Protein AF-A0A661RI17-F1 (afdb_monomer_lite)

Structure (mmCIF, N/CA/C/O backbone):
data_AF-A0A661RI17-F1
#
_entry.id   AF-A0A661RI17-F1
#
loop_
_atom_site.group_PDB
_atom_site.id
_atom_site.type_symbol
_atom_site.label_atom_id
_atom_site.label_alt_id
_atom_site.label_comp_id
_atom_site.label_asym_id
_atom_site.label_entity_id
_atom_site.label_seq_id
_atom_site.pdbx_PDB_ins_code
_atom_site.Cartn_x
_atom_site.Cartn_y
_atom_site.Cartn_z
_atom_site.occupancy
_atom_site.B_iso_or_equiv
_atom_site.auth_seq_id
_atom_site.auth_comp_id
_atom_site.auth_asym_id
_atom_site.auth_atom_id
_atom_site.pdbx_PDB_model_num
ATOM 1 N N . MET A 1 1 ? 47.632 -65.058 -15.093 1.00 37.75 1 MET A N 1
ATOM 2 C CA . MET A 1 1 ? 48.586 -63.991 -14.717 1.00 37.75 1 MET A CA 1
ATOM 3 C C . MET A 1 1 ? 48.097 -62.664 -15.286 1.00 37.75 1 MET A C 1
ATOM 5 O O . MET A 1 1 ? 47.871 -62.608 -16.480 1.00 37.75 1 MET A O 1
ATOM 9 N N . LYS A 1 2 ? 47.994 -61.637 -14.426 1.00 39.50 2 LYS A N 1
ATOM 10 C CA . LYS A 1 2 ? 47.990 -60.184 -14.725 1.00 39.50 2 LYS A CA 1
ATOM 11 C C . LYS A 1 2 ? 46.779 -59.553 -15.462 1.00 39.50 2 LYS A C 1
ATOM 13 O O . LYS A 1 2 ? 46.701 -59.563 -16.676 1.00 39.50 2 LYS A O 1
ATOM 18 N N . LYS A 1 3 ? 45.929 -58.908 -14.644 1.00 43.66 3 LYS A N 1
ATOM 19 C CA . LYS A 1 3 ? 45.401 -57.520 -14.718 1.00 43.66 3 LYS A CA 1
ATOM 20 C C . LYS A 1 3 ? 44.977 -56.917 -16.076 1.00 43.66 3 LYS A C 1
ATOM 22 O O . LYS A 1 3 ? 45.836 -56.567 -16.870 1.00 43.66 3 LYS A O 1
ATOM 27 N N . LEU A 1 4 ? 43.687 -56.574 -16.171 1.00 46.94 4 LEU A N 1
ATOM 28 C CA . LEU A 1 4 ? 43.107 -55.348 -16.769 1.00 46.94 4 LEU A CA 1
ATOM 29 C C . LEU A 1 4 ? 41.623 -55.329 -16.334 1.00 46.94 4 LEU A C 1
ATOM 31 O O . LEU A 1 4 ? 40.856 -56.165 -16.784 1.00 46.94 4 LEU A O 1
ATOM 35 N N . PHE A 1 5 ? 41.211 -54.702 -15.226 1.00 42.19 5 PHE A N 1
ATOM 36 C CA . PHE A 1 5 ? 41.092 -53.265 -14.941 1.00 42.19 5 PHE A CA 1
ATOM 37 C C . PHE A 1 5 ? 40.247 -52.501 -15.980 1.00 42.19 5 PHE A C 1
ATOM 39 O O . PHE A 1 5 ? 40.699 -52.301 -17.100 1.00 42.19 5 PHE A O 1
ATOM 46 N N . ARG A 1 6 ? 39.120 -51.960 -15.481 1.00 39.00 6 ARG A N 1
ATOM 47 C CA . ARG A 1 6 ? 38.502 -50.659 -15.808 1.00 39.00 6 ARG A CA 1
ATOM 48 C C . ARG A 1 6 ? 37.348 -50.569 -16.832 1.00 39.00 6 ARG A C 1
ATOM 50 O O . ARG A 1 6 ? 37.537 -50.671 -18.032 1.00 39.00 6 ARG A O 1
ATOM 57 N N . THR A 1 7 ? 36.205 -50.170 -16.257 1.00 41.44 7 THR A N 1
ATOM 58 C CA . THR A 1 7 ? 35.266 -49.136 -16.737 1.00 41.44 7 THR A CA 1
ATOM 59 C C . THR A 1 7 ? 34.158 -49.567 -17.698 1.00 41.44 7 THR A C 1
ATOM 61 O O . THR A 1 7 ? 34.361 -49.726 -18.893 1.00 41.44 7 THR A O 1
ATOM 64 N N . GLY A 1 8 ? 32.945 -49.658 -17.153 1.00 38.50 8 GLY A N 1
ATOM 65 C CA . GLY A 1 8 ? 31.685 -49.760 -17.893 1.00 38.50 8 GLY A CA 1
ATOM 66 C C . GLY A 1 8 ? 30.489 -49.478 -16.981 1.00 38.50 8 GLY A C 1
ATOM 67 O O . GLY A 1 8 ? 29.490 -50.181 -17.030 1.00 38.50 8 GLY A O 1
ATOM 68 N N . LEU A 1 9 ? 30.650 -48.516 -16.070 1.00 47.09 9 LEU A N 1
ATOM 69 C CA . LEU A 1 9 ? 29.612 -47.962 -15.205 1.00 47.09 9 LEU A CA 1
ATOM 70 C C . LEU A 1 9 ? 29.764 -46.438 -15.314 1.00 47.09 9 LEU A C 1
ATOM 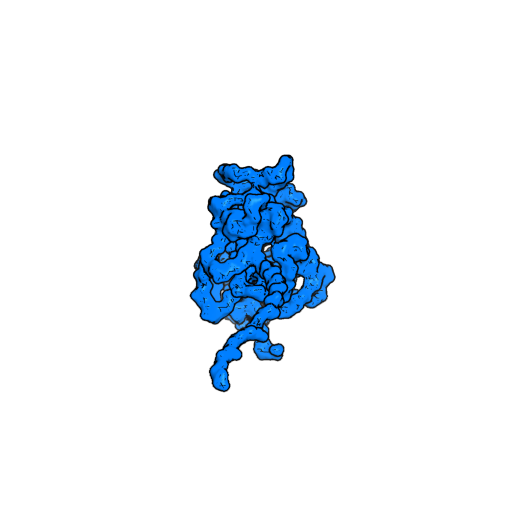72 O O . LEU A 1 9 ? 30.900 -45.966 -15.273 1.00 47.09 9 LEU A O 1
ATOM 76 N N . MET A 1 10 ? 28.646 -45.713 -15.422 1.00 35.53 10 MET A N 1
ATOM 77 C CA . MET A 1 10 ? 28.493 -44.322 -15.900 1.00 35.53 10 MET A CA 1
ATOM 78 C C . MET A 1 10 ? 28.398 -44.251 -17.436 1.00 35.53 10 MET A C 1
ATOM 80 O O . MET A 1 10 ? 29.244 -44.798 -18.128 1.00 35.53 10 MET A O 1
ATOM 84 N N . THR A 1 11 ? 27.380 -43.662 -18.063 1.00 36.84 11 THR A N 1
ATOM 85 C CA . THR A 1 11 ? 26.592 -42.494 -17.650 1.00 36.84 11 THR A CA 1
ATOM 86 C C . THR A 1 11 ? 25.222 -42.570 -18.339 1.00 36.84 11 THR A C 1
ATOM 88 O O . THR A 1 11 ? 25.130 -42.373 -19.547 1.00 36.84 11 THR A O 1
ATOM 91 N N . ALA A 1 12 ? 24.148 -42.854 -17.599 1.00 37.03 12 ALA A N 1
ATOM 92 C CA . ALA A 1 12 ? 22.816 -42.437 -18.026 1.00 37.03 12 ALA A CA 1
ATOM 93 C C . ALA A 1 12 ? 22.703 -40.963 -17.630 1.00 37.03 12 ALA A C 1
ATOM 95 O O . ALA A 1 12 ? 22.364 -40.638 -16.496 1.00 37.03 12 ALA A O 1
ATOM 96 N N . LEU A 1 13 ? 23.126 -40.080 -18.536 1.00 32.78 13 LEU A N 1
ATOM 97 C CA . LEU A 1 13 ? 22.908 -38.647 -18.411 1.00 32.78 13 LEU A CA 1
ATOM 98 C C . LEU A 1 13 ? 21.424 -38.404 -18.697 1.00 32.78 13 LEU A C 1
ATOM 100 O O . LEU A 1 13 ? 21.031 -38.104 -19.822 1.00 32.78 13 LEU A O 1
ATOM 104 N N . THR A 1 14 ? 20.585 -38.600 -17.685 1.00 33.56 14 THR A N 1
ATOM 105 C CA . THR A 1 14 ? 19.256 -38.003 -17.671 1.00 33.56 14 THR A CA 1
ATOM 106 C C . THR A 1 14 ? 19.498 -36.503 -17.561 1.00 33.56 14 THR A C 1
ATOM 108 O O . THR A 1 14 ? 19.725 -35.981 -16.473 1.00 33.56 14 THR A O 1
ATOM 111 N N . VAL A 1 15 ? 19.530 -35.811 -18.701 1.00 28.53 15 VAL A N 1
ATOM 112 C CA . VAL A 1 15 ? 19.323 -34.364 -18.737 1.00 28.53 15 VAL A CA 1
ATOM 113 C C . VAL A 1 15 ? 17.867 -34.171 -18.333 1.00 28.53 15 VAL A C 1
ATOM 115 O O . VAL A 1 15 ? 16.969 -34.108 -19.168 1.00 28.53 15 VAL A O 1
ATOM 118 N N . ILE A 1 16 ? 17.620 -34.165 -17.025 1.00 29.70 16 ILE A N 1
ATOM 119 C CA . ILE A 1 16 ? 16.503 -33.407 -16.493 1.00 29.70 16 ILE A CA 1
ATOM 120 C C . ILE A 1 16 ? 16.895 -31.977 -16.838 1.00 29.70 16 ILE A C 1
ATOM 122 O O . ILE A 1 16 ? 17.801 -31.409 -16.230 1.00 29.70 16 ILE A O 1
ATOM 126 N N . LEU A 1 17 ? 16.292 -31.447 -17.902 1.00 29.42 17 LEU A N 1
ATOM 127 C CA . LEU A 1 17 ? 16.141 -30.013 -18.058 1.00 29.42 17 LEU A CA 1
ATOM 128 C C . LEU A 1 17 ? 15.359 -29.583 -16.821 1.00 29.42 17 LEU A C 1
ATOM 130 O O . LEU A 1 17 ? 14.133 -29.607 -16.810 1.00 29.42 17 LEU A O 1
ATOM 134 N N . ALA A 1 18 ? 16.083 -29.292 -15.744 1.00 28.28 18 ALA A N 1
ATOM 135 C CA . ALA A 1 18 ? 15.583 -28.419 -14.717 1.00 28.28 18 ALA A CA 1
ATOM 136 C C . ALA A 1 18 ? 15.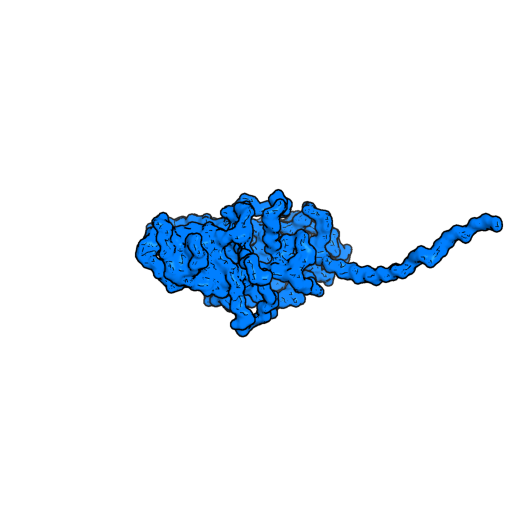420 -27.082 -15.435 1.00 28.28 18 ALA A C 1
ATOM 138 O O . ALA A 1 18 ? 16.368 -26.317 -15.592 1.00 28.28 18 ALA A O 1
ATOM 139 N N . THR A 1 19 ? 14.230 -26.852 -15.982 1.00 28.86 19 THR A N 1
ATOM 140 C CA . THR A 1 19 ? 13.711 -25.501 -16.125 1.00 28.86 19 THR A CA 1
ATOM 141 C C . THR A 1 19 ? 13.609 -24.998 -14.693 1.00 28.86 19 THR A C 1
ATOM 143 O O . THR A 1 19 ? 12.616 -25.252 -14.020 1.00 28.86 19 THR A O 1
ATOM 146 N N . GLY A 1 20 ? 14.721 -24.472 -14.182 1.00 27.02 20 GLY A N 1
ATOM 147 C CA . GLY A 1 20 ? 14.734 -23.666 -12.979 1.00 27.02 20 GLY A CA 1
ATOM 148 C C . GLY A 1 20 ? 14.027 -22.375 -13.341 1.00 27.02 20 GLY A C 1
ATOM 149 O O . GLY A 1 20 ? 14.372 -21.732 -14.333 1.00 27.02 20 GLY A O 1
ATOM 150 N N . TRP A 1 21 ? 12.971 -22.090 -12.603 1.00 32.78 21 TRP A N 1
ATOM 151 C CA . TRP A 1 21 ? 12.237 -20.842 -12.673 1.00 32.78 21 TRP A CA 1
ATOM 152 C C . TRP A 1 21 ? 12.986 -19.903 -11.721 1.00 32.78 21 TRP A C 1
ATOM 154 O O . TRP A 1 21 ? 13.331 -20.315 -10.616 1.00 32.78 21 TRP A O 1
ATOM 164 N N . CYS A 1 22 ? 13.346 -18.716 -12.199 1.00 32.25 22 CYS A N 1
ATOM 165 C CA . CYS A 1 22 ? 14.134 -17.713 -11.476 1.00 32.25 22 CYS A CA 1
ATOM 166 C C . CYS A 1 22 ? 13.166 -16.602 -11.000 1.00 32.25 22 CYS A C 1
ATOM 168 O O . CYS A 1 22 ? 12.242 -16.306 -11.764 1.00 32.25 22 CYS A O 1
ATOM 170 N N . TYR A 1 23 ? 13.316 -16.060 -9.770 1.00 43.38 23 TYR A N 1
ATOM 171 C CA . TYR A 1 23 ? 12.262 -15.421 -8.928 1.00 43.38 23 TYR A CA 1
ATOM 172 C C . TYR A 1 23 ? 12.586 -14.055 -8.229 1.00 43.38 23 TYR A C 1
ATOM 174 O O . TYR A 1 23 ? 13.635 -13.934 -7.686 1.00 43.38 23 TYR A O 1
ATOM 182 N N . GLY A 1 24 ? 11.740 -13.034 -8.052 1.00 42.88 24 GLY A N 1
ATOM 183 C CA . GLY A 1 24 ? 12.026 -11.593 -8.285 1.00 42.88 24 GLY A CA 1
ATOM 184 C C . GLY A 1 24 ? 12.091 -10.659 -7.159 1.00 42.88 24 GLY A C 1
ATOM 185 O O . GLY A 1 24 ? 11.368 -10.864 -6.197 1.00 42.88 24 GLY A O 1
ATOM 186 N N . THR A 1 25 ? 12.935 -9.621 -7.259 1.00 64.62 25 THR A N 1
ATOM 187 C CA . THR A 1 25 ? 12.931 -8.580 -6.237 1.00 64.62 25 THR A CA 1
ATOM 188 C C . THR A 1 25 ? 11.688 -7.743 -6.473 1.00 64.62 25 THR A C 1
ATOM 190 O O . THR A 1 25 ? 11.715 -6.751 -7.190 1.00 64.62 25 THR A O 1
ATOM 193 N N . THR A 1 26 ? 10.571 -8.201 -5.920 1.00 76.69 26 THR A N 1
ATOM 194 C CA . THR A 1 26 ? 9.318 -7.460 -5.899 1.00 76.69 26 THR A CA 1
ATOM 195 C C . THR A 1 26 ? 9.311 -6.581 -4.658 1.00 76.69 26 THR A C 1
ATOM 197 O O . THR A 1 26 ? 9.504 -7.066 -3.542 1.00 76.69 26 THR A O 1
ATOM 200 N N . ILE A 1 27 ? 9.047 -5.292 -4.838 1.00 80.50 27 ILE A N 1
ATOM 201 C CA . ILE A 1 27 ? 8.717 -4.388 -3.737 1.00 80.50 27 ILE A CA 1
ATOM 202 C C . ILE A 1 27 ? 7.217 -4.108 -3.724 1.00 80.50 27 ILE A C 1
ATOM 204 O O . ILE A 1 27 ? 6.563 -4.025 -4.766 1.00 80.50 27 ILE A O 1
ATOM 208 N N . MET A 1 28 ? 6.665 -3.942 -2.528 1.00 83.50 28 MET A N 1
ATOM 209 C CA . MET A 1 28 ? 5.268 -3.595 -2.321 1.00 83.50 28 MET A CA 1
ATOM 210 C C . MET A 1 28 ? 5.135 -2.286 -1.562 1.00 83.50 28 MET A C 1
ATOM 212 O O . MET A 1 28 ? 5.707 -2.097 -0.491 1.00 83.50 28 MET A O 1
ATOM 216 N N . PHE A 1 29 ? 4.268 -1.426 -2.073 1.00 88.12 29 PHE A N 1
ATOM 217 C CA . PHE A 1 29 ? 3.732 -0.274 -1.373 1.00 88.12 29 PHE A CA 1
ATOM 218 C C . PHE A 1 29 ? 2.362 -0.663 -0.812 1.00 88.12 29 PHE A C 1
ATOM 220 O O . PHE A 1 29 ? 1.362 -0.564 -1.530 1.00 88.12 29 PHE A O 1
ATOM 227 N N . PRO A 1 30 ? 2.292 -1.167 0.434 1.00 82.88 30 PRO A N 1
ATOM 228 C CA . PRO A 1 30 ? 1.086 -1.772 1.004 1.00 82.88 30 PRO A CA 1
ATOM 229 C C . PRO A 1 30 ? -0.120 -0.837 1.092 1.00 82.88 30 PRO A C 1
ATOM 231 O O . PRO A 1 30 ? -1.233 -1.329 1.250 1.00 82.88 30 PRO A O 1
ATOM 234 N N . TYR A 1 31 ? 0.062 0.483 1.018 1.00 88.44 31 TYR A N 1
ATOM 235 C CA . TYR A 1 31 ? -1.060 1.413 1.020 1.00 88.44 31 TYR A CA 1
ATOM 236 C C . TYR A 1 31 ? -0.794 2.661 0.183 1.00 88.44 31 TYR A C 1
ATOM 238 O O . TYR A 1 31 ? -0.062 3.566 0.579 1.00 88.44 31 TYR A O 1
ATOM 246 N N . ILE A 1 32 ? -1.459 2.739 -0.957 1.00 93.50 32 ILE A N 1
ATOM 247 C CA . ILE A 1 32 ? -1.513 3.935 -1.790 1.00 93.50 32 ILE A CA 1
ATOM 248 C C . ILE A 1 32 ? -2.935 4.486 -1.784 1.00 93.50 32 ILE A C 1
ATOM 250 O O . ILE A 1 32 ? -3.925 3.752 -1.664 1.00 93.50 32 ILE A O 1
ATOM 254 N N . ASN A 1 33 ? -3.043 5.792 -1.961 1.00 92.38 33 ASN A N 1
ATOM 255 C CA . ASN A 1 33 ? -4.313 6.475 -2.095 1.00 92.38 33 ASN A CA 1
ATOM 256 C C . ASN A 1 33 ? -4.222 7.528 -3.202 1.00 92.38 33 ASN A C 1
ATOM 258 O O . ASN A 1 33 ? -3.231 8.245 -3.330 1.00 92.38 33 ASN A O 1
ATOM 262 N N . SER A 1 34 ? -5.266 7.574 -4.016 1.00 93.62 34 SER A N 1
ATOM 263 C CA . SER A 1 34 ? -5.465 8.559 -5.063 1.00 93.62 34 SER A CA 1
ATOM 264 C C . SER A 1 34 ? -6.804 9.213 -4.796 1.00 93.62 34 SER A C 1
ATOM 266 O O . SER A 1 34 ? -7.849 8.582 -4.946 1.00 93.62 34 SER A O 1
ATOM 268 N N . ASN A 1 35 ? -6.795 10.464 -4.361 1.00 92.94 35 ASN A N 1
ATOM 269 C CA . ASN A 1 35 ? -8.000 11.265 -4.224 1.00 92.94 35 ASN A CA 1
ATOM 270 C C . ASN A 1 35 ? -7.733 12.619 -4.880 1.00 92.94 35 ASN A C 1
ATOM 272 O O . ASN A 1 35 ? -7.341 13.550 -4.169 1.00 92.94 35 ASN A O 1
ATOM 276 N N . PRO A 1 36 ? -7.924 12.711 -6.211 1.00 87.00 36 PRO A N 1
ATOM 277 C CA . PRO A 1 36 ? -7.546 13.888 -6.978 1.00 87.00 36 PRO A CA 1
ATOM 278 C C . PRO A 1 36 ? -8.069 15.188 -6.353 1.00 87.00 36 PRO A C 1
ATOM 280 O O . PRO A 1 36 ? -9.263 15.330 -6.072 1.00 87.00 36 PRO A O 1
ATOM 283 N N . GLY A 1 37 ? -7.156 16.121 -6.108 1.00 83.81 37 GLY A N 1
ATOM 284 C CA . GLY A 1 37 ? -7.381 17.429 -5.500 1.00 83.81 37 GLY A CA 1
ATOM 285 C C . GLY A 1 37 ? -7.370 17.458 -3.969 1.00 83.81 37 GLY A C 1
ATOM 286 O O . GLY A 1 37 ? -7.429 18.549 -3.405 1.00 83.81 37 GLY A O 1
ATOM 287 N N . ASN A 1 38 ? -7.298 16.308 -3.290 1.00 88.38 38 ASN A N 1
ATOM 288 C CA . ASN A 1 38 ? -7.349 16.239 -1.826 1.00 88.38 38 ASN A CA 1
ATOM 289 C C . ASN A 1 38 ? -6.165 15.490 -1.208 1.00 88.38 38 ASN A C 1
ATOM 291 O O . ASN A 1 38 ? -5.573 15.972 -0.242 1.00 88.38 38 ASN A O 1
ATOM 295 N N . LEU A 1 39 ? -5.858 14.298 -1.726 1.00 89.81 39 LEU A N 1
ATOM 296 C CA . LEU A 1 39 ? -4.820 13.427 -1.188 1.00 89.81 39 LEU A CA 1
ATOM 297 C C . LEU A 1 39 ? -4.063 12.752 -2.328 1.00 89.81 39 LEU A C 1
ATOM 299 O O . LEU A 1 39 ? -4.647 12.045 -3.153 1.00 89.81 39 LEU A O 1
ATOM 303 N N . SER A 1 40 ? -2.750 12.940 -2.302 1.00 91.44 40 SER A N 1
ATOM 304 C CA . SER A 1 40 ? -1.801 12.390 -3.260 1.00 91.44 40 SER A CA 1
ATOM 305 C C . SER A 1 40 ? -0.866 11.394 -2.569 1.00 91.44 40 SER A C 1
ATOM 307 O O . SER A 1 40 ? -0.516 11.564 -1.400 1.00 91.44 40 SER A O 1
ATOM 309 N N . THR A 1 41 ? -0.478 10.333 -3.279 1.00 95.06 41 THR A N 1
ATOM 310 C CA . THR A 1 41 ? 0.609 9.446 -2.847 1.00 95.06 41 THR A CA 1
ATOM 311 C C . THR A 1 41 ? 1.765 9.625 -3.810 1.00 95.06 41 THR A C 1
ATOM 313 O O . THR A 1 41 ? 1.665 9.234 -4.971 1.00 95.06 41 THR A O 1
ATOM 316 N N . ILE A 1 42 ? 2.863 10.183 -3.316 1.00 96.19 42 ILE A N 1
ATOM 317 C CA . ILE A 1 42 ? 4.124 10.266 -4.040 1.00 96.19 42 ILE A CA 1
ATOM 318 C C . ILE A 1 42 ? 4.863 8.958 -3.830 1.00 96.19 42 ILE A C 1
ATOM 320 O O . ILE A 1 42 ? 5.139 8.588 -2.693 1.00 96.19 42 ILE A O 1
ATOM 324 N N . VAL A 1 43 ? 5.166 8.259 -4.912 1.00 97.31 43 VAL A N 1
ATOM 325 C CA . VAL A 1 43 ? 5.928 7.014 -4.893 1.00 97.31 43 VAL A CA 1
ATOM 326 C C . VAL A 1 43 ? 7.273 7.271 -5.542 1.00 97.31 43 VAL A C 1
ATOM 328 O O . VAL A 1 43 ? 7.335 7.838 -6.629 1.00 97.31 43 VAL A O 1
ATOM 331 N N . THR A 1 44 ? 8.333 6.820 -4.886 1.00 96.19 44 THR A N 1
ATOM 332 C CA . THR A 1 44 ? 9.690 6.776 -5.420 1.00 96.19 44 THR A CA 1
ATOM 333 C C . THR A 1 44 ? 10.115 5.324 -5.546 1.00 96.19 44 THR A C 1
ATOM 335 O O . THR A 1 44 ? 9.999 4.562 -4.587 1.00 96.19 44 THR A O 1
ATOM 338 N N . VAL A 1 45 ? 10.627 4.947 -6.713 1.00 94.94 45 VAL A N 1
ATOM 339 C CA . VAL A 1 45 ? 11.227 3.636 -6.969 1.00 94.94 45 VAL A CA 1
ATOM 340 C C . VAL A 1 45 ? 12.665 3.839 -7.416 1.00 94.94 45 VAL A C 1
ATOM 342 O O . VAL A 1 45 ? 12.941 4.684 -8.265 1.00 94.94 45 VAL A O 1
ATOM 345 N N . ILE A 1 46 ? 13.572 3.052 -6.847 1.00 91.25 46 ILE A N 1
ATOM 346 C CA . ILE A 1 46 ? 14.990 3.029 -7.186 1.00 91.25 46 ILE A CA 1
ATOM 347 C C . ILE A 1 46 ? 15.302 1.666 -7.792 1.00 91.25 46 ILE A C 1
ATOM 349 O O . ILE A 1 46 ? 15.113 0.633 -7.148 1.00 91.25 46 ILE A O 1
ATOM 353 N N . ASN A 1 47 ? 15.822 1.673 -9.015 1.00 90.81 47 ASN A N 1
ATOM 354 C CA . ASN A 1 47 ? 16.345 0.488 -9.670 1.00 90.81 47 ASN A CA 1
ATOM 355 C C . ASN A 1 47 ? 17.871 0.440 -9.544 1.00 90.81 47 ASN A C 1
ATOM 357 O O . ASN A 1 47 ? 18.586 1.282 -10.086 1.00 90.81 47 ASN A O 1
ATOM 361 N N . THR A 1 48 ? 18.396 -0.585 -8.880 1.00 86.50 48 THR A N 1
ATOM 362 C CA . THR A 1 48 ? 19.844 -0.811 -8.739 1.00 86.50 48 THR A CA 1
ATOM 363 C C . THR A 1 48 ? 20.356 -1.946 -9.639 1.00 86.50 48 THR A C 1
ATOM 365 O O . THR A 1 48 ? 21.559 -2.231 -9.644 1.00 86.50 48 THR A O 1
ATOM 368 N N . ALA A 1 49 ? 19.487 -2.560 -10.453 1.00 85.31 49 ALA A N 1
ATOM 369 C CA . ALA A 1 49 ? 19.850 -3.554 -11.462 1.00 85.31 49 ALA A CA 1
ATOM 370 C C . ALA A 1 49 ? 20.064 -2.953 -12.856 1.00 85.31 49 ALA A C 1
ATOM 372 O O . ALA A 1 49 ? 19.515 -1.926 -13.246 1.00 85.31 49 ALA A O 1
ATOM 373 N N . ASN A 1 50 ? 20.865 -3.664 -13.649 1.00 88.06 50 ASN A N 1
ATOM 374 C CA . ASN A 1 50 ? 20.959 -3.477 -15.093 1.00 88.06 50 ASN A CA 1
ATOM 375 C C . ASN A 1 50 ? 20.410 -4.716 -15.812 1.00 88.06 50 ASN A C 1
ATOM 377 O O . ASN A 1 50 ? 20.192 -5.747 -15.181 1.00 88.06 50 ASN A O 1
ATOM 381 N N . ALA A 1 51 ? 20.236 -4.632 -17.133 1.00 86.81 51 ALA A N 1
ATOM 382 C CA . ALA A 1 51 ? 19.708 -5.729 -17.946 1.00 86.81 51 ALA A CA 1
ATOM 383 C C . ALA A 1 51 ? 20.462 -7.057 -17.740 1.00 86.81 51 ALA A C 1
ATOM 385 O O . ALA A 1 51 ? 19.839 -8.108 -17.673 1.00 86.81 51 ALA A O 1
ATOM 386 N N . THR A 1 52 ? 21.789 -7.023 -17.579 1.00 84.44 52 THR A N 1
ATOM 387 C CA . THR A 1 52 ? 22.591 -8.230 -17.320 1.00 84.44 52 THR A CA 1
ATOM 388 C C . THR A 1 52 ? 22.303 -8.830 -15.946 1.00 84.44 52 THR A C 1
ATOM 390 O O . THR A 1 52 ? 22.177 -10.045 -15.839 1.00 84.44 52 THR A O 1
ATOM 393 N N . LYS A 1 53 ? 22.213 -7.993 -14.904 1.00 81.06 53 LYS A N 1
ATOM 394 C CA . LYS A 1 53 ? 21.917 -8.415 -13.526 1.00 81.06 53 LYS A CA 1
ATOM 395 C C . LYS A 1 53 ? 20.494 -8.957 -13.391 1.00 81.06 53 LYS A C 1
ATOM 397 O O . LYS A 1 53 ? 20.302 -9.959 -12.731 1.00 81.06 53 LYS A O 1
ATOM 402 N N . ALA A 1 54 ? 19.538 -8.355 -14.094 1.00 78.44 54 ALA A N 1
ATOM 403 C CA . ALA A 1 54 ? 18.164 -8.847 -14.197 1.00 78.44 54 ALA A CA 1
ATOM 404 C C . ALA A 1 54 ? 18.011 -10.031 -15.179 1.00 78.44 54 ALA A C 1
ATOM 406 O O . ALA A 1 54 ? 16.897 -10.420 -15.518 1.00 78.44 54 ALA A O 1
ATOM 407 N N . GLU A 1 55 ? 19.117 -10.579 -15.695 1.00 82.44 55 GLU A N 1
ATOM 408 C CA . GLU A 1 55 ? 19.134 -11.709 -16.630 1.00 82.44 55 GLU A CA 1
ATOM 409 C C . GLU A 1 55 ? 18.316 -11.508 -17.922 1.00 82.44 55 GLU A C 1
ATOM 411 O O . GLU A 1 55 ? 17.816 -12.469 -18.529 1.00 82.44 55 GLU A O 1
ATOM 416 N N . CYS A 1 56 ? 18.177 -10.263 -18.376 1.00 83.31 56 CYS A N 1
ATOM 417 C CA . CYS A 1 56 ? 17.651 -9.965 -19.701 1.00 83.31 56 CYS A CA 1
ATOM 418 C C . CYS A 1 56 ? 18.600 -10.485 -20.776 1.00 83.31 56 CYS A C 1
ATOM 420 O O . CYS A 1 56 ? 19.829 -10.430 -20.655 1.00 83.31 56 CYS A O 1
ATOM 422 N N . LYS A 1 57 ? 18.036 -10.967 -21.887 1.00 87.56 57 LYS A N 1
ATOM 423 C CA . LYS A 1 57 ? 18.850 -11.282 -23.063 1.00 87.56 57 LYS A CA 1
ATOM 424 C C . LYS A 1 57 ? 19.470 -9.995 -23.597 1.00 87.56 57 LYS A C 1
ATOM 426 O O . LYS A 1 57 ? 18.897 -8.920 -23.497 1.00 87.56 57 LYS A O 1
ATOM 431 N N . SER A 1 58 ? 20.596 -10.110 -24.295 1.00 87.44 58 SER A N 1
ATOM 432 C CA . SER A 1 58 ? 21.281 -8.958 -24.905 1.00 87.44 58 SER A CA 1
ATOM 433 C C . SER A 1 58 ? 20.452 -8.186 -25.945 1.00 87.44 58 SER A C 1
ATOM 435 O O . SER A 1 58 ? 20.901 -7.155 -26.431 1.00 87.44 58 SER A O 1
ATOM 437 N N . SER A 1 59 ? 19.306 -8.726 -26.365 1.00 89.44 59 SER A N 1
ATOM 438 C CA . SER A 1 59 ? 18.357 -8.110 -27.297 1.00 89.44 59 SER A CA 1
ATOM 439 C C . SER A 1 59 ? 17.123 -7.526 -26.604 1.00 89.44 59 SER A C 1
ATOM 441 O O . SER A 1 59 ? 16.163 -7.193 -27.290 1.00 89.44 59 SER A O 1
ATOM 443 N N . GLU A 1 60 ? 17.092 -7.524 -25.275 1.00 88.25 60 GLU A N 1
ATOM 444 C CA . GLU A 1 60 ? 15.946 -7.126 -24.468 1.00 88.25 60 GLU A CA 1
ATOM 445 C C . GLU A 1 60 ? 16.313 -5.916 -23.613 1.00 88.25 60 GLU A C 1
ATOM 447 O O . GLU A 1 60 ? 17.372 -5.884 -22.986 1.00 88.25 60 GLU A O 1
ATOM 452 N N . ASP A 1 61 ? 15.400 -4.954 -23.556 1.00 89.88 61 ASP A N 1
ATOM 453 C 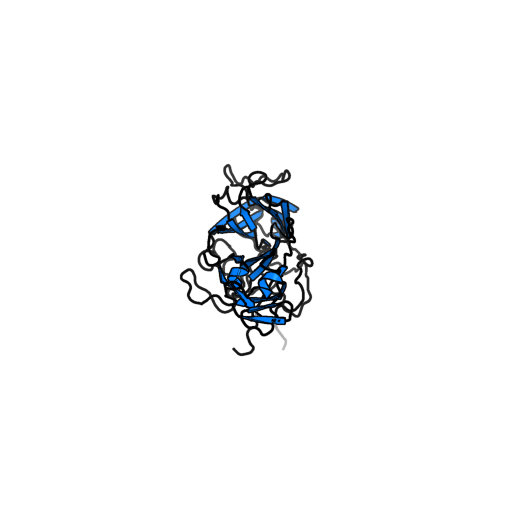CA . ASP A 1 61 ? 15.482 -3.838 -22.621 1.00 89.88 61 ASP A CA 1
ATOM 454 C C . ASP A 1 61 ? 14.919 -4.231 -21.250 1.00 89.88 61 ASP A C 1
ATOM 456 O O . ASP A 1 61 ? 13.926 -4.968 -21.169 1.00 89.88 61 ASP A O 1
ATOM 460 N N . LEU A 1 62 ? 15.559 -3.724 -20.191 1.00 89.81 62 LEU A N 1
ATOM 461 C CA . LEU A 1 62 ? 15.077 -3.819 -18.815 1.00 89.81 62 LEU A CA 1
ATOM 462 C C . LEU A 1 62 ? 13.983 -2.774 -18.581 1.00 89.81 62 LEU A C 1
ATOM 464 O O . LEU A 1 62 ? 14.118 -1.608 -18.951 1.00 89.81 62 LEU A O 1
ATOM 468 N N . GLN A 1 63 ? 12.910 -3.207 -17.937 1.00 91.38 63 GLN A N 1
ATOM 469 C CA . GLN A 1 63 ? 11.754 -2.401 -17.591 1.00 91.38 63 GLN A CA 1
ATOM 470 C C . GLN A 1 63 ? 11.383 -2.639 -16.125 1.00 91.38 63 GLN A C 1
ATOM 472 O O . GLN A 1 63 ? 11.613 -3.720 -15.577 1.00 91.38 63 GLN A O 1
ATOM 477 N N . LEU A 1 64 ? 10.782 -1.631 -15.503 1.00 91.44 64 LEU A N 1
ATOM 478 C CA . LEU A 1 64 ? 10.040 -1.791 -14.259 1.00 91.44 64 LEU A CA 1
ATOM 479 C C . LEU A 1 64 ? 8.587 -2.075 -14.602 1.00 91.44 64 LEU A C 1
ATOM 481 O O . LEU A 1 64 ? 7.992 -1.383 -15.428 1.00 91.44 64 LEU A O 1
ATOM 485 N N . HIS A 1 65 ? 8.021 -3.096 -13.980 1.00 89.06 65 HIS A N 1
ATOM 486 C CA . HIS A 1 65 ? 6.627 -3.476 -14.141 1.00 89.06 65 HIS A CA 1
ATOM 487 C C . HIS A 1 65 ? 5.862 -3.102 -12.877 1.00 89.06 65 HIS A C 1
ATOM 489 O O . HIS A 1 65 ? 6.255 -3.443 -11.767 1.00 89.06 65 HIS A O 1
ATOM 495 N N . TYR A 1 66 ? 4.794 -2.334 -13.063 1.00 91.38 66 TYR A N 1
ATOM 496 C CA . TYR A 1 66 ? 3.977 -1.738 -12.020 1.00 91.38 66 TYR A CA 1
ATOM 497 C C . TYR A 1 66 ? 2.586 -2.349 -12.063 1.00 91.38 66 TYR A C 1
ATOM 499 O O . TYR A 1 66 ? 1.944 -2.406 -13.117 1.00 91.38 66 TYR A O 1
ATOM 507 N N . ARG A 1 67 ? 2.078 -2.731 -10.892 1.00 88.50 67 ARG A N 1
ATOM 508 C CA . ARG A 1 67 ? 0.702 -3.199 -10.744 1.00 88.50 67 ARG A CA 1
ATOM 509 C C . ARG A 1 67 ? -0.012 -2.466 -9.637 1.00 88.50 67 ARG A C 1
ATOM 511 O O . ARG A 1 67 ? 0.305 -2.627 -8.459 1.00 88.50 67 ARG A O 1
ATOM 518 N N . TYR A 1 68 ? -1.037 -1.721 -10.012 1.00 92.06 68 TYR A N 1
ATOM 519 C CA . TYR A 1 68 ? -1.980 -1.147 -9.073 1.00 92.06 68 TYR A CA 1
ATOM 520 C C . TYR A 1 68 ? -3.116 -2.108 -8.812 1.00 92.06 68 TYR A C 1
ATOM 522 O O . TYR A 1 68 ? -3.873 -2.434 -9.722 1.00 92.06 68 TYR A O 1
ATOM 530 N N . ILE A 1 69 ? -3.301 -2.477 -7.551 1.00 90.38 69 ILE A N 1
ATOM 531 C CA . ILE A 1 69 ? -4.462 -3.238 -7.109 1.00 90.38 69 ILE A CA 1
ATOM 532 C C . ILE A 1 69 ? -5.286 -2.314 -6.224 1.00 90.38 69 ILE A C 1
ATOM 534 O O . ILE A 1 69 ? -4.915 -2.005 -5.092 1.00 90.38 69 ILE A O 1
ATOM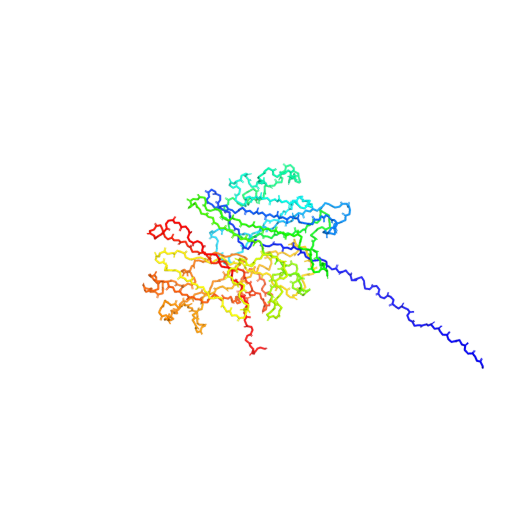 538 N N . THR A 1 70 ? -6.400 -1.825 -6.760 1.00 93.00 70 THR A N 1
ATOM 539 C CA . THR A 1 70 ? -7.157 -0.720 -6.164 1.00 93.00 70 THR A CA 1
ATOM 540 C C . THR A 1 70 ? -8.650 -1.001 -6.112 1.00 93.00 70 THR A C 1
ATOM 542 O O . THR A 1 70 ? -9.184 -1.814 -6.859 1.00 93.00 70 THR A O 1
ATOM 545 N N . LYS A 1 71 ? -9.359 -0.280 -5.251 1.00 91.88 71 LYS A N 1
ATOM 546 C CA . LYS A 1 71 ? -10.825 -0.197 -5.231 1.00 91.88 71 LYS A CA 1
ATOM 547 C C . LYS A 1 71 ? -11.257 1.235 -4.956 1.00 91.88 71 LYS A C 1
ATOM 549 O O . LYS A 1 71 ? -10.439 2.045 -4.503 1.00 91.88 71 LYS A O 1
ATOM 554 N N . LYS A 1 72 ? -12.518 1.578 -5.231 1.00 95.19 72 LYS A N 1
ATOM 555 C CA . LYS A 1 72 ? -13.011 2.921 -4.905 1.00 95.19 72 LYS A CA 1
ATOM 556 C C . LYS A 1 72 ? -13.046 3.087 -3.392 1.00 95.19 72 LYS A C 1
ATOM 558 O O . LYS A 1 72 ? -13.291 2.133 -2.656 1.00 95.19 72 LYS A O 1
ATOM 563 N N . ILE A 1 73 ? -12.836 4.309 -2.910 1.00 93.00 73 ILE A N 1
ATOM 564 C CA . ILE A 1 73 ? -12.931 4.591 -1.468 1.00 93.00 73 ILE A CA 1
ATOM 565 C C . ILE A 1 73 ? -14.349 4.293 -0.939 1.00 93.00 73 ILE A C 1
ATOM 567 O O . ILE A 1 73 ? -14.492 3.884 0.213 1.00 93.00 73 ILE A O 1
ATOM 571 N N . SER A 1 74 ? -15.372 4.429 -1.788 1.00 93.38 74 SER A N 1
ATOM 572 C CA . SER A 1 74 ? -16.770 4.096 -1.488 1.00 93.38 74 SER A CA 1
ATOM 573 C C . SER A 1 74 ? -17.074 2.599 -1.413 1.00 93.38 74 SER A C 1
ATOM 575 O O . SER A 1 74 ? -18.129 2.236 -0.899 1.00 93.38 74 SER A O 1
ATOM 577 N N . ASP A 1 75 ? -16.208 1.746 -1.962 1.00 92.50 75 ASP A N 1
ATOM 578 C CA . ASP A 1 75 ? -16.446 0.304 -2.000 1.00 92.50 75 ASP A CA 1
ATOM 579 C C . ASP A 1 75 ? -16.199 -0.303 -0.613 1.00 92.50 75 ASP A C 1
ATOM 581 O O . ASP A 1 75 ? -15.407 0.208 0.190 1.00 92.50 75 ASP A O 1
ATOM 585 N N . SER A 1 76 ? -16.859 -1.420 -0.319 1.00 91.06 76 SER A N 1
ATOM 586 C CA . SER A 1 76 ? -16.675 -2.155 0.930 1.00 91.06 76 SER A CA 1
ATOM 587 C C . SER A 1 76 ? -15.262 -2.739 1.036 1.00 91.06 76 SER A C 1
ATOM 589 O O . SER A 1 76 ? -14.597 -3.049 0.042 1.00 91.06 76 SER A O 1
ATOM 591 N N . ALA A 1 77 ? -14.788 -2.962 2.266 1.00 89.31 77 ALA A N 1
ATOM 592 C CA . ALA A 1 77 ? -13.541 -3.690 2.503 1.00 89.31 77 ALA A CA 1
ATOM 593 C C . ALA A 1 77 ? -13.576 -5.106 1.894 1.00 89.31 77 ALA A C 1
ATOM 595 O O . ALA A 1 77 ? -12.546 -5.587 1.420 1.00 89.31 77 ALA A O 1
ATOM 596 N N . ALA A 1 78 ? -14.758 -5.727 1.827 1.00 85.75 78 ALA A N 1
ATOM 597 C CA . ALA A 1 78 ? -14.962 -7.064 1.274 1.00 85.75 78 ALA A CA 1
ATOM 598 C C . ALA A 1 78 ? -15.098 -7.106 -0.259 1.00 85.75 78 ALA A C 1
ATOM 600 O O . ALA A 1 78 ? -15.043 -8.200 -0.822 1.00 85.75 78 ALA A O 1
ATOM 601 N N . ASP A 1 79 ? -15.277 -5.960 -0.923 1.00 84.62 79 ASP A N 1
ATOM 602 C CA . ASP A 1 79 ? -15.452 -5.910 -2.377 1.00 84.62 79 ASP A CA 1
ATOM 603 C C . ASP A 1 79 ? -14.150 -6.236 -3.107 1.00 84.62 79 ASP A C 1
ATOM 605 O O . ASP A 1 79 ? -13.049 -6.014 -2.592 1.00 84.62 79 ASP A O 1
ATOM 609 N N . VAL A 1 80 ? -14.284 -6.748 -4.328 1.00 82.00 80 VAL A N 1
ATOM 610 C CA . VAL A 1 80 ? -13.142 -7.118 -5.164 1.00 82.00 80 VAL A CA 1
ATOM 611 C C . VAL A 1 80 ? -12.358 -5.894 -5.636 1.00 82.00 80 VAL A C 1
ATOM 613 O O . VAL A 1 80 ? -12.934 -4.842 -5.914 1.00 82.00 80 VAL A O 1
ATOM 616 N N . CYS A 1 81 ? -11.040 -6.031 -5.769 1.00 85.56 81 CYS A N 1
ATOM 617 C CA . CYS A 1 81 ? -10.213 -4.986 -6.373 1.00 85.56 81 CYS A CA 1
ATOM 618 C C . CYS A 1 81 ? -10.224 -5.044 -7.903 1.00 85.56 81 CYS A C 1
ATOM 620 O O . CYS A 1 81 ? -10.502 -6.075 -8.519 1.00 85.56 81 CYS A O 1
ATOM 622 N N . GLN A 1 82 ? -9.874 -3.909 -8.497 1.00 87.62 82 GLN A N 1
ATOM 623 C CA . GLN A 1 82 ? -9.539 -3.727 -9.898 1.00 87.62 82 GLN A CA 1
ATOM 624 C C . GLN A 1 82 ? -8.027 -3.568 -10.047 1.00 87.62 82 GLN A C 1
ATOM 626 O O . GLN A 1 82 ? -7.352 -3.066 -9.148 1.00 87.62 82 GLN A O 1
ATOM 631 N N . GLU A 1 83 ? -7.519 -3.952 -11.210 1.00 85.75 83 GLU A N 1
ATOM 632 C CA . GLU A 1 83 ? -6.095 -3.917 -11.512 1.00 85.75 83 GLU A CA 1
ATOM 633 C C . GLU A 1 83 ? -5.772 -2.938 -12.648 1.00 85.75 83 GLU A C 1
ATOM 635 O O . GLU A 1 83 ? -6.543 -2.788 -13.611 1.00 85.75 83 GLU A O 1
ATOM 640 N N . ARG A 1 84 ? -4.606 -2.298 -12.538 1.00 89.12 84 ARG A N 1
ATOM 641 C CA . ARG A 1 84 ? -3.870 -1.735 -13.671 1.00 89.12 84 ARG A CA 1
ATOM 642 C C . ARG A 1 84 ? -2.463 -2.284 -13.680 1.00 89.12 84 ARG A C 1
ATOM 644 O O . ARG A 1 84 ? -1.816 -2.314 -12.644 1.00 89.12 84 ARG A O 1
ATOM 651 N N . ASP A 1 85 ? -2.041 -2.685 -14.862 1.00 86.81 85 ASP A N 1
ATOM 652 C CA . ASP A 1 85 ? -0.765 -3.315 -15.137 1.00 86.81 85 ASP A CA 1
ATOM 653 C C . ASP A 1 85 ? -0.115 -2.527 -16.276 1.00 86.81 85 ASP A C 1
ATOM 655 O O . ASP A 1 85 ? -0.762 -2.269 -17.299 1.00 86.81 85 ASP A O 1
ATOM 659 N N . PHE A 1 86 ? 1.117 -2.074 -16.059 1.00 88.62 86 PHE A N 1
ATOM 660 C CA . PHE A 1 86 ? 1.908 -1.369 -17.057 1.00 88.62 86 PHE A CA 1
ATOM 661 C C . PHE A 1 86 ? 3.398 -1.478 -16.745 1.00 88.62 86 PHE A C 1
ATOM 663 O O . PHE A 1 86 ? 3.804 -1.741 -15.617 1.00 88.62 86 PHE A O 1
ATOM 670 N N . TRP A 1 87 ? 4.236 -1.214 -17.738 1.00 89.44 87 TRP A N 1
ATOM 671 C CA . TRP A 1 87 ? 5.687 -1.220 -17.585 1.00 89.44 87 TRP A CA 1
ATOM 672 C C . TRP A 1 87 ? 6.304 0.072 -18.098 1.00 89.44 87 TRP A C 1
ATOM 674 O O . TRP A 1 87 ? 5.709 0.800 -18.900 1.00 89.44 87 TRP A O 1
ATOM 684 N N . ARG A 1 88 ? 7.506 0.361 -17.612 1.00 91.94 88 ARG A N 1
ATOM 685 C CA . ARG A 1 88 ? 8.267 1.558 -17.951 1.00 91.94 88 ARG A CA 1
ATOM 686 C C . ARG A 1 88 ? 9.732 1.208 -18.180 1.00 91.94 88 ARG A C 1
ATOM 688 O O . ARG A 1 88 ? 10.256 0.370 -17.443 1.00 91.94 88 ARG A O 1
ATOM 695 N N . PRO A 1 89 ? 10.388 1.803 -19.191 1.00 91.69 89 PRO A N 1
ATOM 696 C CA . PRO A 1 89 ? 11.831 1.678 -19.355 1.00 91.69 89 PRO A CA 1
ATOM 697 C C . PRO A 1 89 ? 12.559 2.051 -18.065 1.00 91.69 89 PRO A C 1
ATOM 699 O O . PRO A 1 89 ? 12.117 2.936 -17.339 1.00 91.69 89 PRO A O 1
ATOM 702 N N . THR A 1 90 ? 13.671 1.379 -17.784 1.00 91.69 90 THR A N 1
ATOM 703 C CA . THR A 1 90 ? 14.546 1.748 -16.669 1.00 91.69 90 THR A CA 1
ATOM 704 C C . THR A 1 90 ? 15.999 1.451 -17.004 1.00 91.69 90 THR A C 1
ATOM 706 O O . THR A 1 90 ? 16.313 0.668 -17.906 1.00 91.69 90 THR A O 1
ATOM 709 N N . THR A 1 91 ? 16.914 2.061 -16.260 1.00 90.56 91 THR A N 1
ATOM 710 C CA . THR A 1 91 ? 18.351 1.819 -16.387 1.00 90.56 91 THR A CA 1
ATOM 711 C C . THR A 1 91 ? 19.003 1.599 -15.023 1.00 90.56 91 THR A C 1
ATOM 713 O O . THR A 1 91 ? 18.351 1.633 -13.985 1.00 90.56 91 THR A O 1
ATOM 716 N N . LEU A 1 92 ? 20.304 1.307 -15.014 1.00 90.12 92 LEU A N 1
ATOM 717 C CA . LEU A 1 92 ? 21.044 1.120 -13.770 1.00 90.12 92 LEU A CA 1
ATOM 718 C C . LEU A 1 92 ? 21.088 2.414 -12.952 1.00 90.12 92 LEU A C 1
ATOM 720 O O . LEU A 1 92 ? 21.546 3.430 -13.470 1.00 90.12 92 LEU A O 1
ATOM 724 N N . ALA A 1 93 ? 20.759 2.317 -11.662 1.00 88.25 93 ALA A N 1
ATOM 725 C CA . ALA A 1 93 ? 20.715 3.446 -10.728 1.00 88.25 93 ALA A CA 1
ATOM 726 C C . ALA A 1 93 ? 19.683 4.514 -11.123 1.00 88.25 93 ALA A C 1
ATOM 728 O O . ALA A 1 93 ? 19.849 5.694 -10.813 1.00 88.25 93 ALA A O 1
ATOM 729 N N . ASP A 1 94 ? 18.636 4.080 -11.816 1.00 91.50 94 ASP A N 1
ATOM 730 C CA . ASP A 1 94 ? 17.493 4.905 -12.161 1.00 91.50 94 ASP A CA 1
ATOM 731 C C . ASP A 1 94 ? 16.617 5.142 -10.926 1.00 91.50 94 ASP A C 1
ATOM 733 O O . ASP A 1 94 ? 16.448 4.256 -10.081 1.00 91.50 94 ASP A O 1
ATOM 737 N N . LEU A 1 95 ? 16.093 6.357 -10.812 1.00 93.88 95 LEU A N 1
ATOM 738 C CA . LEU A 1 95 ? 15.218 6.784 -9.730 1.00 93.88 95 LEU A CA 1
ATOM 739 C C . LEU A 1 95 ? 14.052 7.517 -10.361 1.00 93.88 95 LEU A C 1
ATOM 741 O O . LEU A 1 95 ? 14.238 8.595 -10.918 1.00 93.88 95 LEU A O 1
ATOM 745 N N . VAL A 1 96 ? 12.861 6.959 -10.185 1.00 95.69 96 VAL A N 1
ATOM 746 C CA . VAL A 1 96 ? 11.624 7.564 -10.662 1.00 95.69 96 VAL A CA 1
ATOM 747 C C . VAL A 1 96 ? 10.750 7.927 -9.478 1.00 95.69 96 VAL A C 1
ATOM 749 O O . VAL A 1 96 ? 10.481 7.098 -8.608 1.00 95.69 96 VAL A O 1
ATOM 752 N N . THR A 1 97 ? 10.296 9.176 -9.446 1.00 96.94 97 THR A N 1
ATOM 753 C CA . THR A 1 97 ? 9.312 9.651 -8.472 1.00 96.94 97 THR A CA 1
ATOM 754 C C . THR A 1 97 ? 8.081 10.139 -9.209 1.00 96.94 97 THR A C 1
ATOM 756 O O . THR A 1 97 ? 8.204 10.918 -10.147 1.00 96.94 97 THR A O 1
ATOM 759 N N . PHE A 1 98 ? 6.893 9.724 -8.790 1.00 96.75 98 PHE A N 1
ATOM 760 C CA . PHE A 1 98 ? 5.643 10.103 -9.443 1.00 96.75 98 PHE A CA 1
ATOM 761 C C . PHE A 1 98 ? 4.495 10.204 -8.439 1.00 96.75 98 PHE A C 1
ATOM 763 O O . PHE A 1 98 ? 4.551 9.652 -7.339 1.00 96.75 98 PHE A O 1
ATOM 770 N N . ASP A 1 99 ? 3.435 10.902 -8.835 1.00 96.06 99 ASP A N 1
ATOM 771 C CA . ASP A 1 99 ? 2.208 11.031 -8.057 1.00 96.06 99 ASP A CA 1
ATOM 772 C C . ASP A 1 99 ? 1.124 10.075 -8.566 1.00 96.06 99 ASP A C 1
ATOM 774 O O . ASP A 1 99 ? 0.609 10.231 -9.669 1.00 96.06 99 ASP A O 1
ATOM 778 N N . VAL A 1 100 ? 0.711 9.130 -7.722 1.00 95.94 100 VAL A N 1
ATOM 779 C CA . VAL A 1 100 ? -0.359 8.160 -8.015 1.00 95.94 100 VAL A CA 1
ATOM 780 C C . VAL A 1 100 ? -1.715 8.841 -8.270 1.00 95.94 100 VAL A C 1
ATOM 782 O O . VAL A 1 100 ? -2.573 8.289 -8.967 1.00 95.94 100 VAL A O 1
ATOM 785 N N . ALA A 1 101 ? -1.947 10.021 -7.686 1.00 94.25 101 ALA A N 1
ATOM 786 C CA . ALA A 1 101 ? -3.176 10.789 -7.869 1.00 94.25 101 ALA A CA 1
ATOM 787 C C . ALA A 1 101 ? -3.173 11.668 -9.123 1.00 94.25 101 ALA A C 1
ATOM 789 O O . ALA A 1 101 ? -4.246 12.069 -9.566 1.00 94.25 101 ALA A O 1
ATOM 790 N N . GLY A 1 102 ? -1.999 11.945 -9.694 1.00 92.44 102 GLY A N 1
ATOM 791 C CA . GLY A 1 102 ? -1.844 12.857 -10.824 1.00 92.44 102 GLY A CA 1
ATOM 792 C C . GLY A 1 102 ? -2.091 14.335 -10.491 1.00 92.44 102 GLY A C 1
ATOM 793 O O . GLY A 1 102 ? -2.184 15.157 -11.402 1.00 92.44 102 GLY A O 1
ATOM 794 N N . ASP A 1 103 ? -2.172 14.695 -9.208 1.00 91.56 103 ASP A N 1
ATOM 795 C CA . ASP A 1 103 ? -2.320 16.078 -8.743 1.00 91.56 103 ASP A CA 1
ATOM 796 C C . ASP A 1 103 ? -1.044 16.890 -9.000 1.00 91.56 103 ASP A C 1
ATOM 798 O O . ASP A 1 103 ? -1.095 18.090 -9.287 1.00 91.56 103 ASP A O 1
ATOM 802 N N . ILE A 1 104 ? 0.111 16.228 -8.922 1.00 90.06 104 ILE A N 1
ATOM 803 C CA . ILE A 1 104 ? 1.421 16.807 -9.194 1.00 90.06 104 ILE A CA 1
ATOM 804 C C . ILE A 1 104 ? 1.944 16.276 -10.528 1.00 90.06 104 ILE A C 1
ATOM 806 O O . ILE A 1 104 ? 1.990 15.075 -10.775 1.00 90.06 104 ILE A O 1
ATOM 810 N N . ASN A 1 105 ? 2.347 17.205 -11.400 1.00 89.12 105 ASN A N 1
ATOM 811 C CA . ASN A 1 105 ? 2.917 16.919 -12.720 1.00 89.12 105 ASN A CA 1
ATOM 812 C C . ASN A 1 105 ? 2.038 16.036 -13.633 1.00 89.12 105 ASN A C 1
ATOM 814 O O . ASN A 1 105 ? 2.543 15.429 -14.569 1.00 89.12 105 ASN A O 1
ATOM 818 N N . GLY A 1 106 ? 0.728 15.952 -13.369 1.00 88.56 106 GLY A N 1
ATOM 819 C CA . GLY A 1 106 ? -0.202 15.158 -14.175 1.00 88.56 106 GLY A CA 1
ATOM 820 C C . GLY A 1 106 ? 0.050 13.651 -14.125 1.00 88.56 106 GLY A C 1
ATOM 821 O O . GLY A 1 106 ? -0.390 12.962 -15.035 1.00 88.56 106 GLY A O 1
ATOM 822 N N . GLY A 1 107 ? 0.770 13.162 -13.107 1.00 88.56 107 GLY A N 1
ATOM 823 C CA . GLY A 1 107 ? 1.126 11.748 -12.975 1.00 88.56 107 GLY A CA 1
ATOM 824 C C . GLY A 1 107 ? 2.383 11.327 -13.724 1.00 88.56 107 GLY A C 1
ATOM 825 O O . GLY A 1 107 ? 2.780 10.166 -13.651 1.00 88.56 107 GLY A O 1
ATOM 826 N N . GLU A 1 108 ? 3.031 12.260 -14.415 1.00 92.12 108 GLU A N 1
ATOM 827 C CA . GLU A 1 108 ? 4.325 12.027 -15.044 1.00 92.12 108 GLU A CA 1
ATOM 828 C C . GLU A 1 108 ? 5.456 12.003 -14.013 1.00 92.12 108 GLU A C 1
ATOM 830 O O . GLU A 1 108 ? 5.340 12.555 -12.910 1.00 92.12 108 GLU A O 1
ATOM 835 N N . ALA A 1 109 ? 6.588 11.416 -14.403 1.00 93.81 109 ALA A N 1
ATOM 836 C CA . ALA A 1 109 ? 7.796 11.416 -13.588 1.00 93.81 109 ALA A CA 1
ATOM 837 C C . ALA A 1 109 ? 8.199 12.847 -13.182 1.00 93.81 109 ALA A C 1
ATOM 839 O O . ALA A 1 109 ? 8.206 13.786 -13.981 1.00 93.81 109 ALA A O 1
ATOM 840 N N . MET A 1 110 ? 8.483 13.028 -11.898 1.00 93.81 110 MET A N 1
ATOM 841 C CA . MET A 1 110 ? 8.699 14.317 -11.252 1.00 93.81 110 MET A CA 1
ATOM 842 C C . MET A 1 110 ? 10.179 14.721 -11.250 1.00 93.81 110 MET A C 1
ATOM 844 O O . MET A 1 110 ? 11.066 13.975 -11.645 1.00 93.81 110 MET A O 1
ATOM 848 N N . PHE A 1 111 ? 10.453 15.944 -10.782 1.00 93.44 111 PHE A N 1
ATOM 849 C CA . PHE A 1 111 ? 11.808 16.467 -10.538 1.00 93.44 111 PHE A CA 1
ATOM 850 C C . PHE A 1 111 ? 12.740 16.526 -11.759 1.00 93.44 111 PHE A C 1
ATOM 852 O O . PHE A 1 111 ? 13.953 16.644 -11.603 1.00 93.44 111 PHE A O 1
ATOM 859 N N . GLY A 1 112 ? 12.170 16.552 -12.966 1.00 87.25 112 GLY A N 1
ATOM 860 C CA . GLY A 1 112 ? 12.941 16.648 -14.205 1.00 87.25 112 GLY A CA 1
ATOM 861 C C . GLY A 1 112 ? 13.680 15.357 -14.543 1.00 87.25 112 GLY A C 1
ATOM 862 O O . GLY A 1 112 ? 14.791 15.432 -15.068 1.00 87.25 112 GLY A O 1
ATOM 863 N N . ASP A 1 113 ? 13.077 14.213 -14.209 1.00 88.94 113 ASP A N 1
ATOM 864 C CA . ASP A 1 113 ? 13.542 12.891 -14.621 1.00 88.94 113 ASP A CA 1
ATOM 865 C C . ASP A 1 113 ? 13.853 12.882 -16.137 1.00 88.94 113 ASP A C 1
ATOM 867 O O . ASP A 1 113 ? 12.999 13.273 -16.942 1.00 88.94 113 ASP A O 1
ATOM 871 N N . PRO A 1 114 ? 15.095 12.547 -16.542 1.00 86.00 114 PRO A N 1
ATOM 872 C CA . PRO A 1 114 ? 15.512 12.572 -17.939 1.00 86.00 114 PRO A CA 1
ATOM 873 C C . PRO A 1 114 ? 15.091 11.321 -18.721 1.00 86.00 114 PRO A C 1
ATOM 875 O O . PRO A 1 114 ? 15.300 11.289 -19.937 1.00 86.00 114 PRO A O 1
ATOM 878 N N . THR A 1 115 ? 14.587 10.287 -18.046 1.00 86.69 115 THR A N 1
ATOM 879 C CA . THR A 1 115 ? 14.171 9.037 -18.674 1.00 86.69 115 THR A CA 1
ATOM 880 C C . THR A 1 115 ? 12.904 9.271 -19.488 1.00 86.69 115 THR A C 1
ATOM 882 O O . THR A 1 115 ? 11.932 9.865 -19.025 1.00 86.69 115 THR A O 1
ATOM 885 N N . ASP A 1 116 ? 12.927 8.803 -20.735 1.00 85.00 116 ASP A N 1
ATOM 886 C CA . ASP A 1 116 ? 11.752 8.817 -21.594 1.00 85.00 116 ASP A CA 1
ATOM 887 C C . ASP A 1 116 ? 10.874 7.607 -21.263 1.00 85.00 116 ASP A C 1
ATOM 889 O O . ASP A 1 116 ? 11.221 6.458 -21.551 1.00 85.00 116 ASP A O 1
ATOM 893 N N . TYR A 1 117 ? 9.754 7.885 -20.605 1.00 85.81 117 TYR A N 1
ATOM 894 C CA . TYR A 1 117 ? 8.770 6.892 -20.197 1.00 85.81 117 TYR A CA 1
ATOM 895 C C . TYR A 1 117 ? 7.677 6.662 -21.251 1.00 85.81 117 TYR A C 1
ATOM 897 O O . TYR A 1 117 ? 6.842 5.768 -21.067 1.00 85.81 117 TYR A O 1
ATOM 905 N N . ASP A 1 118 ? 7.705 7.407 -22.363 1.00 71.12 118 ASP A N 1
ATOM 906 C CA . ASP A 1 118 ? 6.784 7.229 -23.479 1.00 71.12 118 ASP A CA 1
ATOM 907 C C . ASP A 1 118 ? 7.182 5.988 -24.299 1.00 71.12 118 ASP A C 1
ATOM 909 O O . ASP A 1 118 ? 7.878 6.064 -25.311 1.00 71.12 118 ASP A O 1
ATOM 913 N N . ASP A 1 119 ? 6.668 4.810 -23.925 1.00 63.94 119 ASP A N 1
ATOM 914 C CA . ASP A 1 119 ? 6.739 3.563 -24.725 1.00 63.94 119 ASP A CA 1
ATOM 915 C C . ASP A 1 119 ? 5.837 3.627 -25.993 1.00 63.94 119 ASP A C 1
ATOM 917 O O . ASP A 1 119 ? 5.196 2.660 -26.408 1.00 63.94 119 ASP A O 1
ATOM 921 N N . GLY A 1 120 ? 5.714 4.813 -26.600 1.00 59.16 120 GLY A N 1
ATOM 922 C CA . GLY A 1 120 ? 4.812 5.136 -27.704 1.00 59.16 120 GLY A CA 1
ATOM 923 C C . GLY A 1 120 ? 3.875 6.315 -27.412 1.00 59.16 120 GLY A C 1
ATOM 924 O O . GLY A 1 120 ? 3.696 6.749 -26.283 1.00 59.16 120 GLY A O 1
ATOM 925 N N . MET A 1 121 ? 3.230 6.828 -28.466 1.00 47.41 121 MET A N 1
ATOM 926 C CA . MET A 1 121 ? 2.567 8.147 -28.517 1.00 47.41 121 MET A CA 1
ATOM 927 C C . MET A 1 121 ? 1.311 8.333 -27.625 1.00 47.41 121 MET A C 1
ATOM 929 O O . MET A 1 121 ? 0.573 9.283 -27.853 1.00 47.41 121 MET A O 1
ATOM 933 N N . ASN A 1 122 ? 1.023 7.434 -26.675 1.00 64.44 122 ASN A N 1
ATOM 934 C CA . ASN A 1 122 ? -0.097 7.516 -25.719 1.00 64.44 122 ASN A CA 1
ATOM 935 C C . ASN A 1 122 ? 0.154 6.670 -24.447 1.00 64.44 122 ASN A C 1
ATOM 937 O O . ASN A 1 122 ? -0.798 6.092 -23.911 1.00 64.44 122 ASN A O 1
ATOM 941 N N . ALA A 1 123 ? 1.404 6.493 -24.003 1.00 73.19 123 ALA A N 1
ATOM 942 C CA . ALA A 1 123 ? 1.626 5.860 -22.704 1.00 73.19 123 ALA A CA 1
ATOM 943 C C . ALA A 1 123 ? 0.947 6.738 -21.631 1.00 73.19 123 ALA A C 1
ATOM 945 O O . ALA A 1 123 ? 1.178 7.943 -21.619 1.00 73.19 123 ALA A O 1
ATOM 946 N N . PRO A 1 124 ? 0.033 6.205 -20.797 1.00 79.88 124 PRO A N 1
ATOM 947 C CA . PRO A 1 124 ? -0.540 7.010 -19.721 1.00 79.88 124 PRO A CA 1
ATOM 948 C C . PRO A 1 124 ? 0.570 7.399 -18.736 1.00 79.88 124 PRO A C 1
ATOM 950 O O . PRO A 1 124 ? 1.569 6.688 -18.644 1.00 79.88 124 PRO A O 1
ATOM 953 N N . GLY A 1 125 ? 0.378 8.455 -17.947 1.00 87.81 125 GLY A N 1
ATOM 954 C CA . GLY A 1 125 ? 1.235 8.719 -16.791 1.00 87.81 125 GLY A CA 1
ATOM 955 C C . GLY A 1 125 ? 1.258 7.538 -15.807 1.00 87.81 125 GLY A C 1
ATOM 956 O O . GLY A 1 125 ? 0.606 6.506 -16.003 1.00 87.81 125 GLY A O 1
ATOM 957 N N . PHE A 1 126 ? 2.017 7.665 -14.724 1.00 94.06 126 PHE A N 1
ATOM 958 C CA . PHE A 1 126 ? 2.027 6.681 -13.637 1.00 94.06 126 PHE A CA 1
ATOM 959 C C . PHE A 1 126 ? 0.766 6.770 -12.759 1.00 94.06 126 PHE A C 1
ATOM 961 O O . PHE A 1 126 ? 0.545 5.923 -11.900 1.00 94.06 126 PHE A O 1
ATOM 968 N N . ASP A 1 127 ? -0.082 7.774 -12.954 1.00 94.50 127 ASP A N 1
ATOM 969 C CA . ASP A 1 127 ? -1.255 8.032 -12.132 1.00 94.50 127 ASP A CA 1
ATOM 970 C C . ASP A 1 127 ? -2.481 7.188 -12.508 1.00 94.50 127 ASP A C 1
ATOM 972 O O . ASP A 1 127 ? -2.722 6.798 -13.654 1.00 94.50 127 ASP A O 1
ATOM 976 N N . LEU A 1 128 ? -3.330 6.949 -11.509 1.00 93.38 128 LEU A N 1
ATOM 977 C CA . LEU A 1 128 ? -4.568 6.194 -11.684 1.00 93.38 128 LEU A CA 1
ATOM 978 C C . LEU A 1 128 ? -5.599 6.897 -12.596 1.00 93.38 128 LEU A C 1
ATOM 980 O O . LEU A 1 128 ? -6.241 6.191 -13.388 1.00 93.38 128 LEU A O 1
ATOM 984 N N . PRO A 1 129 ? -5.792 8.233 -12.544 1.00 92.56 129 PRO A N 1
ATOM 985 C CA . PRO A 1 129 ? -6.706 8.929 -13.449 1.00 92.56 129 PRO A CA 1
ATOM 986 C C . PRO A 1 129 ? -6.405 8.738 -14.938 1.00 92.56 129 PRO A C 1
ATOM 988 O O . PRO A 1 129 ? -7.326 8.378 -15.678 1.00 92.56 129 PRO A O 1
ATOM 991 N N . ASN A 1 130 ? -5.152 8.883 -15.382 1.00 89.88 130 ASN A N 1
ATOM 992 C CA . ASN A 1 130 ? -4.763 8.644 -16.779 1.00 89.88 130 ASN A CA 1
ATOM 993 C C . ASN A 1 130 ? -4.905 7.168 -17.189 1.00 89.88 130 ASN A C 1
ATOM 995 O O . ASN A 1 130 ? -5.103 6.861 -18.365 1.00 89.88 130 ASN A O 1
ATOM 999 N N . MET A 1 131 ? -4.927 6.246 -16.222 1.00 90.56 131 MET A N 1
ATOM 1000 C CA . MET A 1 131 ? -5.270 4.831 -16.428 1.00 90.56 131 MET A CA 1
ATOM 1001 C C . MET A 1 131 ? -6.788 4.550 -16.400 1.00 90.56 131 MET A C 1
ATOM 1003 O O . MET A 1 131 ? -7.228 3.392 -16.407 1.00 90.56 131 MET A O 1
ATOM 1007 N N . GLY A 1 132 ? -7.623 5.590 -16.369 1.00 90.62 132 GLY A N 1
ATOM 1008 C CA . GLY A 1 132 ? -9.083 5.496 -16.408 1.00 90.62 132 GLY A CA 1
ATOM 1009 C C . GLY A 1 132 ? -9.754 5.302 -15.045 1.00 90.62 132 GLY A C 1
ATOM 1010 O O . GLY A 1 132 ? -10.946 4.994 -14.997 1.00 90.62 132 GLY A O 1
ATOM 1011 N N . PHE A 1 133 ? -9.028 5.469 -13.938 1.00 92.56 133 PHE A N 1
ATOM 1012 C CA . PHE A 1 133 ? -9.596 5.510 -12.589 1.00 92.56 133 PHE A CA 1
ATOM 1013 C C . PHE A 1 133 ? -9.687 6.954 -12.095 1.00 92.56 133 PHE A C 1
ATOM 1015 O O . PHE A 1 133 ? -8.923 7.398 -11.248 1.00 92.56 133 PHE A O 1
ATOM 1022 N N . THR A 1 134 ? -10.664 7.691 -12.618 1.00 92.19 134 THR A N 1
ATOM 1023 C CA . THR A 1 134 ? -10.870 9.115 -12.298 1.00 92.19 134 THR A CA 1
ATOM 1024 C C . THR A 1 134 ? -11.544 9.359 -10.943 1.00 92.19 134 THR A C 1
ATOM 1026 O O . THR A 1 134 ? -11.745 10.501 -10.544 1.00 92.19 134 THR A O 1
ATOM 1029 N N . GLU A 1 135 ? -11.986 8.303 -10.264 1.00 95.12 135 GLU A N 1
ATOM 1030 C CA . GLU A 1 135 ? -12.673 8.381 -8.971 1.00 95.12 135 GLU A CA 1
ATOM 1031 C C . GLU A 1 135 ? -11.677 8.104 -7.843 1.00 95.12 135 GLU A C 1
ATOM 1033 O O . GLU A 1 135 ? -10.775 7.296 -8.060 1.00 95.12 135 GLU A O 1
ATOM 1038 N N . PRO A 1 136 ? -11.870 8.644 -6.626 1.00 95.56 136 PRO A N 1
ATOM 1039 C CA . PRO A 1 136 ? -10.962 8.379 -5.519 1.00 95.56 136 PRO A CA 1
ATOM 1040 C C . PRO A 1 136 ? -10.779 6.881 -5.233 1.00 95.56 136 PRO A C 1
ATOM 1042 O O . PRO A 1 136 ? -11.752 6.146 -5.001 1.00 95.56 136 PRO A O 1
ATOM 1045 N N . ARG A 1 137 ? -9.524 6.428 -5.231 1.00 95.81 137 ARG A N 1
ATOM 1046 C CA . ARG A 1 137 ? -9.105 5.037 -5.048 1.00 95.81 137 ARG A CA 1
ATOM 1047 C C . ARG A 1 137 ? -8.210 4.865 -3.826 1.00 95.81 137 ARG A C 1
ATOM 1049 O O . ARG A 1 137 ? -7.408 5.725 -3.481 1.00 95.81 137 ARG A O 1
ATOM 1056 N N . ARG A 1 138 ? -8.293 3.679 -3.230 1.00 94.00 138 ARG A N 1
ATOM 1057 C CA . ARG A 1 138 ? -7.286 3.136 -2.308 1.00 94.00 138 ARG A CA 1
ATOM 1058 C C . ARG A 1 138 ? -6.773 1.813 -2.853 1.00 94.00 138 ARG A C 1
ATOM 1060 O O . ARG A 1 138 ? -7.523 1.102 -3.525 1.00 94.00 138 ARG A O 1
ATOM 1067 N N . GLY A 1 139 ? -5.533 1.464 -2.555 1.00 92.38 139 GLY A N 1
ATOM 1068 C CA . GLY A 1 139 ? -4.925 0.253 -3.087 1.00 92.38 139 GLY A CA 1
ATOM 1069 C C . GLY A 1 139 ? -3.579 -0.063 -2.478 1.00 92.38 139 GLY A C 1
ATOM 1070 O O . GLY A 1 139 ? -3.181 0.532 -1.480 1.00 92.38 139 GLY A O 1
ATOM 1071 N N . TYR A 1 140 ? -2.872 -0.954 -3.151 1.00 90.44 140 TYR A N 1
ATOM 1072 C CA . TYR A 1 140 ? -1.437 -1.146 -3.012 1.00 90.44 140 TYR A CA 1
ATOM 1073 C C . TYR A 1 140 ? -0.800 -1.172 -4.405 1.00 90.44 140 TYR A C 1
ATOM 1075 O O . TYR A 1 140 ? -1.493 -1.342 -5.417 1.00 90.44 140 TYR A O 1
ATOM 1083 N N . LEU A 1 141 ? 0.512 -0.968 -4.447 1.00 92.19 141 LEU A N 1
ATOM 1084 C CA . LEU A 1 141 ? 1.316 -1.040 -5.664 1.00 92.19 141 LEU A CA 1
ATOM 1085 C C . LEU A 1 141 ? 2.370 -2.133 -5.501 1.00 92.19 141 LEU A C 1
ATOM 1087 O O . LEU A 1 141 ? 3.044 -2.188 -4.475 1.00 92.19 141 LEU A O 1
ATOM 1091 N N . LEU A 1 142 ? 2.507 -2.981 -6.513 1.00 88.38 142 LEU A N 1
ATOM 1092 C CA . LEU A 1 142 ? 3.632 -3.900 -6.660 1.00 88.38 142 LEU A CA 1
ATOM 1093 C C . LEU A 1 142 ? 4.545 -3.391 -7.763 1.00 88.38 142 LEU A C 1
ATOM 1095 O O . LEU A 1 142 ? 4.052 -2.920 -8.791 1.00 88.38 142 LEU A O 1
ATOM 1099 N N . VAL A 1 143 ? 5.851 -3.509 -7.547 1.00 89.31 143 VAL A N 1
ATOM 1100 C CA . VAL A 1 143 ? 6.857 -3.208 -8.563 1.00 89.31 143 VAL A CA 1
ATOM 1101 C C . VAL A 1 143 ? 7.879 -4.331 -8.608 1.00 89.31 143 VAL A C 1
ATOM 1103 O O . VAL A 1 143 ? 8.397 -4.722 -7.564 1.00 89.31 143 VAL A O 1
ATOM 1106 N N . ASN A 1 144 ? 8.167 -4.839 -9.801 1.00 86.62 144 ASN A N 1
ATOM 1107 C CA . ASN A 1 144 ? 9.225 -5.817 -10.050 1.00 86.62 144 ASN A CA 1
ATOM 1108 C C . ASN A 1 144 ? 9.969 -5.490 -11.360 1.00 86.62 144 ASN A C 1
ATOM 1110 O O . ASN A 1 144 ? 9.634 -4.544 -12.082 1.00 86.62 144 ASN A O 1
ATOM 1114 N N . HIS A 1 145 ? 11.015 -6.260 -11.659 1.00 86.00 145 HIS A N 1
ATOM 1115 C CA . HIS A 1 145 ? 11.717 -6.181 -12.938 1.00 86.00 145 HIS A CA 1
ATOM 1116 C C . HIS A 1 145 ? 11.038 -7.016 -14.017 1.00 86.00 145 HIS A C 1
ATOM 1118 O O . HIS A 1 145 ? 10.503 -8.101 -13.781 1.00 86.00 145 HIS A O 1
ATOM 1124 N N . ARG A 1 146 ? 11.153 -6.535 -15.250 1.00 86.38 146 ARG A N 1
ATOM 1125 C CA . ARG A 1 146 ? 10.690 -7.207 -16.460 1.00 86.38 146 ARG A CA 1
ATOM 1126 C C . ARG A 1 146 ? 11.688 -6.982 -17.584 1.00 86.38 146 ARG A C 1
ATOM 1128 O O . ARG A 1 146 ? 12.214 -5.886 -17.732 1.00 86.38 146 ARG A O 1
ATOM 1135 N N . CYS A 1 147 ? 11.899 -7.981 -18.429 1.00 85.94 147 CYS A N 1
ATOM 1136 C CA . CYS A 1 147 ? 12.527 -7.759 -19.727 1.00 85.94 147 CYS A CA 1
ATOM 1137 C C . CYS A 1 147 ? 11.462 -7.683 -20.815 1.00 85.94 147 CYS A C 1
ATOM 1139 O O . CYS A 1 147 ? 10.541 -8.501 -20.870 1.00 85.94 147 CYS A O 1
ATOM 1141 N N . SER A 1 148 ? 11.643 -6.736 -21.728 1.00 85.12 148 SER A N 1
ATOM 1142 C CA . SER A 1 148 ? 10.720 -6.423 -22.830 1.00 85.12 148 SER A CA 1
ATOM 1143 C C . SER A 1 148 ? 10.184 -7.631 -23.618 1.00 85.12 148 SER A C 1
ATOM 1145 O O . SER A 1 148 ? 9.031 -7.606 -24.047 1.00 85.12 148 SER A O 1
ATOM 1147 N N . VAL A 1 149 ? 10.974 -8.700 -23.802 1.00 82.19 149 VAL A N 1
ATOM 1148 C CA . VAL A 1 149 ? 10.556 -9.893 -24.573 1.00 82.19 149 VAL A CA 1
ATOM 1149 C C . VAL A 1 149 ? 10.392 -11.143 -23.716 1.00 82.19 149 VAL A C 1
ATOM 1151 O O . VAL A 1 149 ? 9.439 -11.891 -23.926 1.00 82.19 149 VAL A O 1
ATOM 1154 N N . SER A 1 150 ? 11.301 -11.418 -22.775 1.00 79.50 150 SER A N 1
ATOM 1155 C CA . SER A 1 150 ? 11.196 -12.624 -21.944 1.00 79.50 150 SER A CA 1
ATOM 1156 C C . SER A 1 150 ? 10.140 -12.521 -20.848 1.00 79.50 150 SER A C 1
ATOM 1158 O O . SER A 1 150 ? 9.913 -13.516 -20.168 1.00 79.50 150 SER A O 1
ATOM 1160 N N . GLY A 1 151 ? 9.520 -11.352 -20.682 1.00 80.81 151 GLY A N 1
ATOM 1161 C CA . GLY A 1 151 ? 8.533 -11.112 -19.644 1.00 80.81 151 GLY A CA 1
ATOM 1162 C C . GLY A 1 151 ? 9.191 -10.805 -18.310 1.00 80.81 151 GLY A C 1
ATOM 1163 O O . GLY A 1 151 ? 10.331 -10.335 -18.254 1.00 80.81 151 GLY A O 1
ATOM 1164 N N . GLU A 1 152 ? 8.428 -11.012 -17.246 1.00 71.94 152 GLU A N 1
ATOM 1165 C CA . GLU A 1 152 ? 8.866 -10.723 -15.888 1.00 71.94 152 GLU A CA 1
ATOM 1166 C C . GLU A 1 152 ? 10.180 -11.429 -15.585 1.00 71.94 152 GLU A C 1
ATOM 1168 O O . GLU A 1 152 ? 10.430 -12.558 -16.025 1.00 71.94 152 GLU A O 1
ATOM 1173 N N . LYS A 1 153 ? 11.048 -10.711 -14.872 1.00 69.38 153 LYS A N 1
ATOM 1174 C CA . LYS A 1 153 ? 12.343 -11.214 -14.445 1.00 69.38 153 LYS A CA 1
ATOM 1175 C C . LYS A 1 153 ? 12.447 -11.178 -12.962 1.00 69.38 153 LYS A C 1
ATOM 1177 O O . LYS A 1 153 ? 12.972 -10.226 -12.381 1.00 69.38 153 LYS A O 1
ATOM 1182 N N . PRO A 1 154 ? 11.975 -12.259 -12.367 1.00 57.47 154 PRO A N 1
ATOM 1183 C CA . PRO A 1 154 ? 12.164 -12.404 -10.988 1.00 57.47 154 PRO A CA 1
ATOM 1184 C C . PRO A 1 154 ? 13.606 -13.054 -10.778 1.00 57.47 154 PRO A C 1
ATOM 1186 O O . PRO A 1 154 ? 13.972 -13.967 -11.501 1.00 57.47 154 PRO A O 1
ATOM 1189 N N . ASP A 1 155 ? 14.530 -12.495 -9.957 1.00 55.38 155 ASP A N 1
ATOM 1190 C CA . ASP A 1 155 ? 15.918 -12.914 -9.575 1.00 55.38 155 ASP A CA 1
ATOM 1191 C C . ASP A 1 155 ? 16.100 -13.962 -8.427 1.00 55.38 155 ASP A C 1
ATOM 1193 O O . ASP A 1 155 ? 16.104 -13.619 -7.243 1.00 55.38 155 ASP A O 1
ATOM 1197 N N . SER A 1 156 ? 16.324 -15.245 -8.731 1.00 45.25 156 SER A N 1
ATOM 1198 C CA . SER A 1 156 ? 16.551 -16.300 -7.724 1.00 45.25 156 SER A CA 1
ATOM 1199 C C . SER A 1 156 ? 18.024 -16.448 -7.328 1.00 45.25 156 SER A C 1
ATOM 1201 O O . SER A 1 156 ? 18.542 -17.569 -7.240 1.00 45.25 156 SER A O 1
ATOM 1203 N N . SER A 1 157 ? 18.758 -15.352 -7.176 1.00 45.28 157 SER A N 1
ATOM 1204 C CA . SER A 1 157 ? 20.170 -15.421 -6.834 1.00 45.28 157 SER A CA 1
ATOM 1205 C C . SER A 1 157 ? 20.372 -16.143 -5.488 1.00 45.28 157 SER A C 1
ATOM 1207 O O . SER A 1 157 ? 20.148 -15.602 -4.410 1.00 45.28 157 SER A O 1
ATOM 1209 N N . THR A 1 158 ? 20.926 -17.363 -5.538 1.00 43.97 158 THR A N 1
ATOM 1210 C CA . THR A 1 158 ? 21.493 -18.080 -4.374 1.00 43.97 158 THR A CA 1
ATOM 1211 C C . THR A 1 158 ? 22.679 -17.336 -3.733 1.00 43.97 158 THR A C 1
ATOM 1213 O O . THR A 1 158 ? 23.314 -17.844 -2.809 1.00 43.97 158 THR A O 1
ATOM 1216 N N . SER A 1 159 ? 23.054 -16.172 -4.275 1.00 48.97 159 SER A N 1
ATOM 1217 C CA . SER A 1 159 ? 24.003 -15.239 -3.681 1.00 48.97 159 SER A CA 1
ATOM 1218 C C . SER A 1 159 ? 23.244 -14.120 -2.973 1.00 48.97 159 SER A C 1
ATOM 1220 O O . SER A 1 159 ? 22.891 -13.108 -3.563 1.00 48.97 159 SER A O 1
ATOM 1222 N N . ASN A 1 160 ? 23.024 -14.363 -1.691 1.00 46.25 160 ASN A N 1
ATOM 1223 C CA . ASN A 1 160 ? 22.393 -13.592 -0.617 1.00 46.25 160 ASN A CA 1
ATOM 1224 C C . ASN A 1 160 ? 22.517 -12.042 -0.550 1.00 46.25 160 ASN A C 1
ATOM 1226 O O . ASN A 1 160 ? 22.175 -11.515 0.500 1.00 46.25 160 ASN A O 1
ATOM 1230 N N . ASP A 1 161 ? 22.991 -11.286 -1.549 1.00 50.78 161 ASP A N 1
ATOM 1231 C CA . ASP A 1 161 ? 23.508 -9.926 -1.286 1.00 50.78 161 ASP A CA 1
ATOM 1232 C C . ASP A 1 161 ? 23.094 -8.786 -2.239 1.00 50.78 161 ASP A C 1
ATOM 1234 O O . ASP A 1 161 ? 23.527 -7.654 -2.012 1.00 50.78 161 ASP A O 1
ATOM 1238 N N . GLU A 1 162 ? 22.276 -8.984 -3.279 1.00 60.00 162 GLU A N 1
ATOM 1239 C CA . GLU A 1 162 ? 21.944 -7.867 -4.184 1.00 60.00 162 GLU A CA 1
ATOM 1240 C C . GLU A 1 162 ? 20.437 -7.581 -4.288 1.00 60.00 162 GLU A C 1
ATOM 1242 O O . GLU A 1 162 ? 19.741 -8.071 -5.165 1.00 60.00 162 GLU A O 1
ATOM 1247 N N . ILE A 1 163 ? 19.941 -6.704 -3.408 1.00 60.59 163 ILE A N 1
ATOM 1248 C CA . ILE A 1 163 ? 18.623 -6.070 -3.553 1.00 60.59 163 ILE A CA 1
ATOM 1249 C C . ILE A 1 163 ? 18.632 -5.194 -4.811 1.00 60.59 163 ILE A C 1
ATOM 1251 O O . ILE A 1 163 ? 19.404 -4.230 -4.887 1.00 60.59 163 ILE A O 1
ATOM 1255 N N . TYR A 1 164 ? 17.744 -5.490 -5.761 1.00 77.12 164 TYR A N 1
ATOM 1256 C CA . TYR A 1 164 ? 17.678 -4.770 -7.033 1.00 77.12 164 TYR A CA 1
ATOM 1257 C C . TYR A 1 164 ? 16.623 -3.665 -7.122 1.00 77.12 164 TYR A C 1
ATOM 1259 O O . TYR A 1 164 ? 16.720 -2.805 -8.002 1.00 77.12 164 TYR A O 1
ATOM 1267 N N . LEU A 1 165 ? 15.638 -3.672 -6.219 1.00 83.81 165 LEU A N 1
ATOM 1268 C CA . LEU A 1 165 ? 14.620 -2.631 -6.101 1.00 83.81 165 LEU A CA 1
ATOM 1269 C C . LEU A 1 165 ? 14.552 -2.082 -4.687 1.00 83.81 165 LEU A C 1
ATOM 1271 O O . LEU A 1 165 ? 14.577 -2.824 -3.707 1.00 83.81 165 LEU A O 1
ATOM 1275 N N . ASP A 1 166 ? 14.379 -0.774 -4.604 1.00 85.31 166 ASP A N 1
ATOM 1276 C CA . ASP A 1 166 ? 14.038 -0.077 -3.376 1.00 85.31 166 ASP A CA 1
ATOM 1277 C C . ASP A 1 166 ? 12.960 0.964 -3.663 1.00 85.31 166 ASP A C 1
ATOM 1279 O O . ASP A 1 166 ? 12.716 1.328 -4.816 1.00 85.31 166 ASP A O 1
ATOM 1283 N N . GLY A 1 167 ? 12.296 1.460 -2.629 1.00 87.75 167 GLY A N 1
ATOM 1284 C CA . GLY A 1 167 ? 11.307 2.502 -2.830 1.00 87.75 167 GLY A CA 1
ATOM 1285 C C . GLY A 1 167 ? 10.725 3.062 -1.552 1.00 87.75 167 GLY A C 1
ATOM 1286 O O . GLY A 1 167 ? 10.776 2.449 -0.491 1.00 87.75 167 GLY A O 1
ATOM 1287 N N . GLU A 1 168 ? 10.130 4.238 -1.675 1.00 87.56 168 GLU A N 1
ATOM 1288 C CA . GLU A 1 168 ? 9.481 4.961 -0.588 1.00 87.56 168 GLU A CA 1
ATOM 1289 C C . GLU A 1 168 ? 8.169 5.553 -1.088 1.00 87.56 168 GLU A C 1
ATOM 1291 O O . GLU A 1 168 ? 8.042 5.914 -2.258 1.00 87.56 168 GLU A O 1
ATOM 1296 N N . ALA A 1 169 ? 7.178 5.647 -0.210 1.00 90.31 169 ALA A N 1
ATOM 1297 C CA . ALA A 1 169 ? 5.942 6.355 -0.484 1.00 90.31 169 ALA A CA 1
ATOM 1298 C C . ALA A 1 169 ? 5.716 7.443 0.560 1.00 90.31 169 ALA A C 1
ATOM 1300 O O . ALA A 1 169 ? 5.946 7.237 1.750 1.00 90.31 169 ALA A O 1
ATOM 1301 N N . MET A 1 170 ? 5.213 8.587 0.111 1.00 90.12 170 MET A N 1
ATOM 1302 C CA . MET A 1 170 ? 4.780 9.700 0.941 1.00 90.12 170 MET A CA 1
ATOM 1303 C C . MET A 1 170 ? 3.336 10.035 0.592 1.00 90.12 170 MET A C 1
ATOM 1305 O O . MET A 1 170 ? 3.022 10.388 -0.540 1.00 90.12 170 MET A O 1
ATOM 1309 N N . LEU A 1 171 ? 2.446 9.941 1.569 1.00 88.62 171 LEU A N 1
ATOM 1310 C CA . LEU A 1 171 ? 1.073 10.396 1.445 1.00 88.62 171 LEU A CA 1
ATOM 1311 C C . LEU A 1 171 ? 0.999 11.856 1.870 1.00 88.62 171 LEU A C 1
ATOM 1313 O O . LEU A 1 171 ? 1.415 12.214 2.973 1.00 88.62 171 LEU A O 1
ATOM 1317 N N . LEU A 1 172 ? 0.445 12.676 0.988 1.00 89.06 172 LEU A N 1
ATOM 1318 C CA . LEU A 1 172 ? 0.246 14.104 1.156 1.00 89.06 172 LEU A CA 1
ATOM 1319 C C . LEU A 1 172 ? -1.249 14.383 1.257 1.00 89.06 172 LEU A C 1
ATOM 1321 O O . LEU A 1 172 ? -1.979 14.251 0.276 1.00 89.06 172 LEU A O 1
ATOM 1325 N N . ASP A 1 173 ? -1.699 14.799 2.434 1.00 86.25 173 ASP A N 1
ATOM 1326 C CA . ASP A 1 173 ? -3.011 15.404 2.615 1.00 86.25 173 ASP A CA 1
ATOM 1327 C C . ASP A 1 173 ? -2.886 16.907 2.359 1.00 86.25 173 ASP A C 1
ATOM 1329 O O . ASP A 1 173 ? -2.439 17.684 3.212 1.00 86.25 173 ASP A O 1
ATOM 1333 N N . VAL A 1 174 ? -3.241 17.306 1.140 1.00 80.56 174 VAL A N 1
ATOM 1334 C CA . VAL A 1 174 ? -3.092 18.683 0.661 1.00 80.56 174 VAL A CA 1
ATOM 1335 C C . VAL A 1 174 ? -4.065 19.615 1.383 1.00 80.56 174 VAL A C 1
ATOM 1337 O O . VAL A 1 174 ? -3.745 20.779 1.624 1.00 80.56 174 VAL A O 1
ATOM 1340 N N . VAL A 1 175 ? -5.239 19.107 1.763 1.00 80.31 175 VAL A N 1
ATOM 1341 C CA . VAL A 1 175 ? -6.300 19.900 2.397 1.00 80.31 175 VAL A CA 1
ATOM 1342 C C . VAL A 1 175 ? -5.972 20.173 3.858 1.00 80.31 175 VAL A C 1
ATOM 1344 O O . VAL A 1 175 ? -6.134 21.302 4.322 1.00 80.31 175 VAL A O 1
ATOM 1347 N N . ASN A 1 176 ? -5.486 19.160 4.575 1.00 77.69 176 ASN A N 1
ATOM 1348 C CA . ASN A 1 176 ? -5.182 19.267 6.001 1.00 77.69 176 ASN A CA 1
ATOM 1349 C C . ASN A 1 176 ? -3.716 19.638 6.281 1.00 77.69 176 ASN A C 1
ATOM 1351 O O . ASN A 1 176 ? -3.345 19.844 7.436 1.00 77.69 176 ASN A O 1
ATOM 1355 N N . GLY A 1 177 ? -2.887 19.772 5.238 1.00 78.25 177 GLY A N 1
ATOM 1356 C CA . GLY A 1 177 ? -1.503 20.235 5.346 1.00 78.25 177 GLY A CA 1
ATOM 1357 C C . GLY A 1 177 ? -0.612 19.246 6.087 1.00 78.25 177 GLY A C 1
ATOM 1358 O O . GLY A 1 177 ? 0.191 19.640 6.934 1.00 78.25 177 GLY A O 1
ATOM 1359 N N . ALA A 1 178 ? -0.780 17.960 5.803 1.00 78.06 178 ALA A N 1
ATOM 1360 C CA . ALA A 1 178 ? -0.150 16.914 6.577 1.00 78.06 178 ALA A CA 1
ATOM 1361 C C . ALA A 1 178 ? 0.421 15.818 5.687 1.00 78.06 178 ALA A C 1
ATOM 1363 O O . ALA A 1 178 ? -0.048 15.578 4.577 1.00 78.06 178 ALA A O 1
ATOM 1364 N N . ALA A 1 179 ? 1.464 15.160 6.181 1.00 82.44 179 ALA A N 1
ATOM 1365 C CA . ALA A 1 179 ? 2.143 14.126 5.433 1.00 82.44 179 ALA A CA 1
ATOM 1366 C C . ALA A 1 179 ? 2.630 13.005 6.339 1.00 82.44 179 ALA A C 1
ATOM 1368 O O . ALA A 1 179 ? 2.918 13.211 7.521 1.00 82.44 179 ALA A O 1
ATOM 1369 N N . TRP A 1 180 ? 2.733 11.820 5.759 1.00 79.81 180 TRP A N 1
ATOM 1370 C CA . TRP A 1 180 ? 3.413 10.681 6.353 1.00 79.81 180 TRP A CA 1
ATOM 1371 C C . TRP A 1 180 ? 4.008 9.834 5.237 1.00 79.81 180 TRP A C 1
ATOM 1373 O O . TRP A 1 180 ? 3.540 9.888 4.103 1.00 79.81 180 TRP A O 1
ATOM 1383 N N . GLY A 1 181 ? 5.049 9.075 5.541 1.00 81.94 181 GLY A N 1
ATOM 1384 C CA . GLY A 1 181 ? 5.683 8.214 4.559 1.00 81.94 181 GLY A CA 1
ATOM 1385 C C . GLY A 1 181 ? 6.121 6.898 5.163 1.00 81.94 181 GLY A C 1
ATOM 1386 O O . GLY A 1 181 ? 6.111 6.723 6.382 1.00 81.94 181 GLY A O 1
ATOM 1387 N N . TYR A 1 182 ? 6.460 5.968 4.288 1.00 78.25 182 TYR A N 1
ATOM 1388 C CA . TYR A 1 182 ? 6.954 4.649 4.636 1.00 78.25 182 TYR A CA 1
ATOM 1389 C C . TYR A 1 182 ? 7.825 4.119 3.497 1.00 78.25 182 TYR A C 1
ATOM 1391 O O . TYR A 1 182 ? 7.679 4.516 2.340 1.00 78.25 182 TYR A O 1
ATOM 1399 N N . ARG A 1 183 ? 8.715 3.186 3.819 1.00 80.00 183 ARG A N 1
ATOM 1400 C CA . ARG A 1 183 ? 9.503 2.470 2.818 1.00 80.00 183 ARG A CA 1
ATOM 1401 C C . ARG A 1 183 ? 8.726 1.277 2.268 1.00 80.00 183 ARG A C 1
ATOM 1403 O O . ARG A 1 183 ? 7.989 0.619 3.005 1.00 80.00 183 ARG A O 1
ATOM 1410 N N . ALA A 1 184 ? 8.897 0.997 0.982 1.00 82.06 184 ALA A N 1
ATOM 1411 C CA . ALA A 1 184 ? 8.368 -0.196 0.348 1.00 82.06 184 ALA A CA 1
ATOM 1412 C C . ALA A 1 184 ? 8.877 -1.463 1.045 1.00 82.06 184 ALA A C 1
ATOM 1414 O O . ALA A 1 184 ? 9.974 -1.511 1.601 1.00 82.06 184 ALA A O 1
ATOM 1415 N N . ILE A 1 185 ? 8.055 -2.499 1.005 1.00 75.75 185 ILE A N 1
ATOM 1416 C CA . ILE A 1 185 ? 8.325 -3.770 1.658 1.00 75.75 185 ILE A CA 1
ATOM 1417 C C . ILE A 1 185 ? 8.868 -4.727 0.615 1.00 75.75 185 ILE A C 1
ATOM 1419 O O . ILE A 1 185 ? 8.249 -4.922 -0.429 1.00 75.75 185 ILE A O 1
ATOM 1423 N N . LEU A 1 186 ? 10.015 -5.320 0.914 1.00 73.19 186 LEU A N 1
ATOM 1424 C CA . LEU A 1 186 ? 10.649 -6.315 0.066 1.00 73.19 186 LEU A CA 1
ATOM 1425 C C . LEU A 1 186 ? 9.926 -7.660 0.201 1.00 73.19 186 LEU A C 1
ATOM 1427 O O . LEU A 1 186 ? 9.613 -8.080 1.320 1.00 73.19 186 LEU A O 1
ATOM 1431 N N . ALA A 1 187 ? 9.655 -8.322 -0.922 1.00 65.38 187 ALA A N 1
ATOM 1432 C CA . ALA A 1 187 ? 9.262 -9.725 -0.917 1.00 65.38 187 ALA A CA 1
ATOM 1433 C C . ALA A 1 187 ? 10.408 -10.575 -0.342 1.00 65.38 187 ALA A C 1
ATOM 1435 O O . ALA A 1 187 ? 11.578 -10.349 -0.649 1.00 65.38 187 ALA A O 1
ATOM 1436 N N . ASP A 1 188 ? 10.074 -11.530 0.522 1.00 56.97 188 ASP A N 1
ATOM 1437 C CA . ASP A 1 188 ? 11.041 -12.481 1.054 1.00 56.97 188 ASP A CA 1
ATOM 1438 C C . ASP A 1 188 ? 11.264 -13.585 0.022 1.00 56.97 188 ASP A C 1
ATOM 1440 O O . ASP A 1 188 ? 10.382 -14.399 -0.254 1.00 56.97 188 ASP A O 1
ATOM 1444 N N . GLN A 1 189 ? 12.465 -13.588 -0.535 1.00 51.62 189 GLN A N 1
ATOM 1445 C CA . GLN A 1 189 ? 12.901 -14.537 -1.550 1.00 51.62 189 GLN A CA 1
ATOM 1446 C C . GLN A 1 189 ? 13.629 -15.749 -0.964 1.00 51.62 189 GLN A C 1
ATOM 1448 O O . GLN A 1 189 ? 13.994 -16.658 -1.701 1.00 51.62 189 GLN A O 1
ATOM 1453 N N . SER A 1 190 ? 13.889 -15.763 0.348 1.00 49.03 190 SER A N 1
ATOM 1454 C CA . SER A 1 190 ? 14.720 -16.786 0.993 1.00 49.03 190 SER A CA 1
ATOM 1455 C C . SER A 1 190 ? 14.010 -18.128 1.171 1.00 49.03 190 SER A C 1
ATOM 1457 O O . SER A 1 190 ? 14.644 -19.119 1.539 1.00 49.03 190 SER A O 1
ATOM 1459 N N . VAL A 1 191 ? 12.702 -18.179 0.904 1.00 48.12 191 VAL A N 1
ATOM 1460 C CA . VAL A 1 191 ? 11.906 -19.395 1.034 1.00 48.12 191 VAL A CA 1
ATOM 1461 C C . VAL A 1 191 ? 11.469 -19.875 -0.347 1.00 48.12 191 VAL A C 1
ATOM 1463 O O . VAL A 1 191 ? 10.442 -19.440 -0.870 1.00 48.12 191 VAL A O 1
ATOM 1466 N N . ASP A 1 192 ? 12.235 -20.826 -0.891 1.00 47.44 192 ASP A N 1
ATOM 1467 C CA . ASP A 1 192 ? 12.011 -21.497 -2.186 1.00 47.44 192 ASP A CA 1
ATOM 1468 C C . ASP A 1 192 ? 10.558 -21.992 -2.386 1.00 47.44 192 ASP A C 1
ATOM 1470 O O . ASP A 1 192 ? 10.093 -22.139 -3.517 1.00 47.44 192 ASP A O 1
ATOM 1474 N N . ASP A 1 193 ? 9.828 -22.227 -1.290 1.00 43.06 193 ASP A N 1
ATOM 1475 C CA . ASP A 1 193 ? 8.472 -22.776 -1.281 1.00 43.06 193 ASP A CA 1
ATOM 1476 C C . ASP A 1 193 ? 7.339 -21.723 -1.330 1.00 43.06 193 ASP A C 1
ATOM 1478 O O . ASP A 1 193 ? 6.191 -22.116 -1.534 1.00 43.06 193 ASP A O 1
ATOM 1482 N N . ILE A 1 194 ? 7.594 -20.415 -1.129 1.00 41.59 194 ILE A N 1
ATOM 1483 C CA . ILE A 1 194 ? 6.515 -19.405 -0.936 1.00 41.59 194 ILE A CA 1
ATOM 1484 C C . ILE A 1 194 ? 6.222 -18.558 -2.207 1.00 41.59 194 ILE A C 1
ATOM 1486 O O . ILE A 1 194 ? 5.169 -17.918 -2.318 1.00 41.59 194 ILE A O 1
ATOM 1490 N N . GLY A 1 195 ? 7.094 -18.610 -3.220 1.00 43.84 195 GLY A N 1
ATOM 1491 C CA . GLY A 1 195 ? 6.914 -17.954 -4.527 1.00 43.84 195 GLY A CA 1
ATOM 1492 C C . GLY A 1 195 ? 7.217 -16.444 -4.563 1.00 43.84 195 GLY A C 1
ATOM 1493 O O . GLY A 1 195 ? 7.382 -15.800 -3.537 1.00 43.84 195 GLY A O 1
ATOM 1494 N N . ASP A 1 196 ? 7.243 -15.861 -5.768 1.00 44.50 196 ASP A N 1
ATOM 1495 C CA . ASP A 1 196 ? 7.684 -14.478 -6.091 1.00 44.50 196 ASP A CA 1
ATOM 1496 C C . ASP A 1 196 ? 7.029 -13.310 -5.353 1.00 44.50 196 ASP A C 1
ATOM 1498 O O . ASP A 1 196 ? 7.505 -12.172 -5.394 1.00 44.50 196 ASP A O 1
ATOM 1502 N N . TYR A 1 197 ? 5.889 -13.585 -4.733 1.00 50.88 197 TYR A N 1
ATOM 1503 C CA . TYR A 1 197 ? 5.052 -12.604 -4.047 1.00 50.88 197 TYR A CA 1
ATOM 1504 C C . TYR A 1 197 ? 4.906 -12.937 -2.566 1.00 50.88 197 TYR A C 1
ATOM 1506 O O . TYR A 1 197 ? 4.022 -12.405 -1.894 1.00 50.88 197 TYR A O 1
ATOM 1514 N N . ALA A 1 198 ? 5.765 -13.828 -2.071 1.00 50.91 198 ALA A N 1
ATOM 1515 C CA . ALA A 1 198 ? 5.911 -14.129 -0.669 1.00 50.91 198 ALA A CA 1
ATOM 1516 C C . ALA A 1 198 ? 6.476 -12.920 0.061 1.00 50.91 198 ALA A C 1
ATOM 1518 O O . ALA A 1 198 ? 7.599 -12.500 -0.172 1.00 50.91 198 ALA A O 1
ATOM 1519 N N . PHE A 1 199 ? 5.728 -12.386 1.011 1.00 54.81 199 PHE A N 1
ATOM 1520 C CA . PHE A 1 199 ? 6.285 -11.495 2.021 1.00 54.81 199 PHE A CA 1
ATOM 1521 C C . PHE A 1 199 ? 6.419 -12.341 3.281 1.00 54.81 199 PHE A C 1
ATOM 1523 O O . PHE A 1 199 ? 5.497 -12.378 4.099 1.00 54.81 199 PHE A O 1
ATOM 1530 N N . ALA A 1 200 ? 7.487 -13.139 3.378 1.00 43.03 200 ALA A N 1
ATOM 1531 C CA . ALA A 1 200 ? 7.559 -14.135 4.438 1.00 43.03 200 ALA A CA 1
ATOM 1532 C C . ALA A 1 200 ? 7.694 -13.491 5.824 1.00 43.03 200 ALA A C 1
ATOM 1534 O O . ALA A 1 200 ? 8.109 -12.340 6.016 1.00 43.03 200 ALA A O 1
ATOM 1535 N N . SER A 1 201 ? 7.254 -14.265 6.811 1.00 40.81 201 SER A N 1
ATOM 1536 C CA . SER A 1 201 ? 7.534 -14.029 8.216 1.00 40.81 201 SER A CA 1
ATOM 1537 C C . SER A 1 201 ? 8.995 -14.382 8.467 1.00 40.81 201 SER A C 1
ATOM 1539 O O . SER A 1 201 ? 9.372 -15.529 8.221 1.00 40.81 201 SER A O 1
ATOM 1541 N N . SER A 1 202 ? 9.792 -13.459 9.004 1.00 38.41 202 SER A N 1
ATOM 1542 C CA . SER A 1 202 ? 11.103 -13.818 9.541 1.00 38.41 202 SER A CA 1
ATOM 1543 C C . SER A 1 202 ? 10.901 -14.919 10.584 1.00 38.41 202 SER A C 1
ATOM 1545 O O . SER A 1 202 ? 10.244 -14.728 11.606 1.00 38.41 202 SER A O 1
ATOM 1547 N N . SER A 1 203 ? 11.368 -16.134 10.312 1.00 36.38 203 SER A N 1
ATOM 1548 C CA . SER A 1 203 ? 11.279 -17.219 11.286 1.00 36.38 203 SER A CA 1
ATOM 1549 C C . SER A 1 203 ? 11.993 -16.801 12.574 1.00 36.38 203 SER A C 1
ATOM 1551 O O . SER A 1 203 ? 13.107 -16.284 12.529 1.00 36.38 203 SER A O 1
ATOM 1553 N N . ALA A 1 204 ? 11.338 -17.028 13.718 1.00 34.06 204 ALA A N 1
ATOM 1554 C CA . ALA A 1 204 ? 11.682 -16.542 15.062 1.00 34.06 204 ALA A CA 1
ATOM 1555 C C . ALA A 1 204 ? 12.994 -17.101 15.674 1.00 34.06 204 ALA A C 1
ATOM 1557 O O . ALA A 1 204 ? 13.063 -17.357 16.875 1.00 34.06 204 ALA A O 1
ATOM 1558 N N . GLY A 1 205 ? 14.027 -17.328 14.868 1.00 31.91 205 GLY A N 1
ATOM 1559 C CA . GLY A 1 205 ? 15.314 -17.875 15.297 1.00 31.91 205 GLY A CA 1
ATOM 1560 C C . GLY A 1 205 ? 16.530 -17.240 14.634 1.00 31.91 205 GLY A C 1
ATOM 1561 O O . GLY A 1 205 ? 17.610 -17.322 15.211 1.00 31.91 205 GLY A O 1
ATOM 1562 N N . ASP A 1 206 ? 16.359 -16.560 13.500 1.00 33.66 206 ASP A N 1
ATOM 1563 C CA . ASP A 1 206 ? 17.439 -15.819 12.864 1.00 33.66 206 ASP A CA 1
ATOM 1564 C C . ASP A 1 206 ? 17.142 -14.330 13.008 1.00 33.66 206 ASP A C 1
ATOM 1566 O O . ASP A 1 206 ? 16.362 -13.744 12.259 1.00 33.66 206 ASP A O 1
ATOM 1570 N N . GLU A 1 207 ? 17.785 -13.710 14.000 1.00 33.84 207 GLU A N 1
ATOM 1571 C CA . GLU A 1 207 ? 18.033 -12.266 14.040 1.00 33.84 207 GLU A CA 1
ATOM 1572 C C . GLU A 1 207 ? 18.958 -11.886 12.878 1.00 33.84 207 GLU A C 1
ATOM 1574 O O . GLU A 1 207 ? 20.072 -11.400 13.068 1.00 33.84 207 GLU A O 1
ATOM 1579 N N . ASN A 1 208 ? 18.511 -12.144 11.654 1.00 31.42 208 ASN A N 1
ATOM 1580 C CA . ASN A 1 208 ? 19.159 -11.664 10.466 1.00 31.42 208 ASN A CA 1
ATOM 1581 C C . ASN A 1 208 ? 18.281 -10.566 9.868 1.00 31.42 208 ASN A C 1
ATOM 1583 O O . ASN A 1 208 ? 17.492 -10.834 8.961 1.00 31.42 208 ASN A O 1
ATOM 1587 N N . PRO A 1 209 ? 18.413 -9.312 10.341 1.00 36.41 209 PRO A N 1
ATOM 1588 C CA . PRO A 1 209 ? 18.074 -8.152 9.537 1.00 36.41 209 PRO A CA 1
ATOM 1589 C C . PRO A 1 209 ? 19.083 -8.078 8.379 1.00 36.41 209 PRO A C 1
ATOM 1591 O O . PRO A 1 209 ? 19.882 -7.146 8.287 1.00 36.41 209 PRO A O 1
ATOM 1594 N N . VAL A 1 210 ? 19.105 -9.087 7.503 1.00 31.69 210 VAL A N 1
ATOM 1595 C CA . VAL A 1 210 ? 19.815 -8.994 6.230 1.00 31.69 210 VAL A CA 1
ATOM 1596 C C . VAL A 1 210 ? 18.929 -8.177 5.312 1.00 31.69 210 VAL A C 1
ATOM 1598 O O . VAL A 1 210 ? 18.035 -8.648 4.625 1.00 31.69 210 VAL A O 1
ATOM 1601 N N . THR A 1 211 ? 19.190 -6.879 5.449 1.00 34.34 211 THR A N 1
ATOM 1602 C CA . THR A 1 211 ? 19.261 -5.900 4.374 1.00 34.34 211 THR A CA 1
ATOM 1603 C C . THR A 1 211 ? 17.995 -5.776 3.540 1.00 34.34 211 THR A C 1
ATOM 1605 O O . THR A 1 211 ? 17.815 -6.411 2.513 1.00 34.34 211 THR A O 1
ATOM 1608 N N . GLY A 1 212 ? 17.167 -4.851 4.000 1.00 29.91 212 GLY A N 1
ATOM 1609 C CA . GLY A 1 212 ? 16.090 -4.163 3.302 1.00 29.91 212 GLY A CA 1
ATOM 1610 C C . GLY A 1 212 ? 15.565 -3.161 4.319 1.00 29.91 212 GLY A C 1
ATOM 1611 O O . GLY A 1 212 ? 14.753 -3.508 5.162 1.00 29.91 212 GLY A O 1
ATOM 1612 N N . ALA A 1 213 ? 16.202 -1.994 4.404 1.00 28.16 213 ALA A N 1
ATOM 1613 C CA . ALA A 1 213 ? 16.258 -1.212 5.638 1.00 28.16 213 ALA A CA 1
ATOM 1614 C C . ALA A 1 213 ? 14.899 -0.644 6.092 1.00 28.16 213 ALA A C 1
ATOM 1616 O O . ALA A 1 213 ? 14.489 0.434 5.663 1.00 28.16 213 ALA A O 1
ATOM 1617 N N . THR A 1 214 ? 14.251 -1.333 7.032 1.00 35.53 214 THR A N 1
ATOM 1618 C CA . THR A 1 214 ? 13.067 -0.832 7.737 1.00 35.53 214 THR A CA 1
ATOM 1619 C C . THR A 1 214 ? 13.121 -1.031 9.249 1.00 35.53 214 THR A C 1
ATOM 1621 O O . THR A 1 214 ? 12.081 -1.151 9.882 1.00 35.53 214 THR A O 1
ATOM 1624 N N . THR A 1 215 ? 14.298 -0.904 9.869 1.00 29.50 215 THR A N 1
ATOM 1625 C CA . THR A 1 215 ? 14.423 -0.789 11.341 1.00 29.50 215 THR A CA 1
ATOM 1626 C C . THR A 1 215 ? 13.742 0.465 11.928 1.00 29.50 215 THR A C 1
ATOM 1628 O O . THR A 1 215 ? 13.840 0.724 13.124 1.00 29.50 215 THR A O 1
ATOM 1631 N N . GLU A 1 216 ? 13.073 1.276 11.099 1.00 30.55 216 GLU A N 1
ATOM 1632 C CA . GLU A 1 216 ? 12.224 2.412 11.492 1.00 30.55 216 GLU A CA 1
ATOM 1633 C C . GLU A 1 216 ? 10.726 2.062 11.565 1.00 30.55 216 GLU A C 1
ATOM 1635 O O . GLU A 1 216 ? 9.897 2.922 11.867 1.00 30.55 216 GLU A O 1
ATOM 1640 N N . LEU A 1 217 ? 10.347 0.804 11.326 1.00 39.25 217 LEU A N 1
ATOM 1641 C CA . LEU A 1 217 ? 8.988 0.339 11.578 1.00 39.25 217 LEU A CA 1
ATOM 1642 C C . LEU A 1 217 ? 8.837 0.046 13.070 1.00 39.25 217 LEU A C 1
ATOM 1644 O O . LEU A 1 217 ? 9.522 -0.809 13.625 1.00 39.25 217 LEU A O 1
ATOM 1648 N N . LEU A 1 218 ? 7.919 0.761 13.722 1.00 32.75 218 LEU A N 1
ATOM 1649 C CA . LEU A 1 218 ? 7.663 0.750 15.170 1.00 32.75 218 LEU A CA 1
ATOM 1650 C C . LEU A 1 218 ? 7.185 -0.603 15.762 1.00 32.75 218 LEU A C 1
ATOM 1652 O O . LEU A 1 218 ? 6.613 -0.613 16.847 1.00 32.75 218 LEU A O 1
ATOM 1656 N N . SER A 1 219 ? 7.421 -1.740 15.102 1.00 36.84 219 SER A N 1
ATOM 1657 C CA . SER A 1 219 ? 6.986 -3.069 15.554 1.00 36.84 219 SER A CA 1
ATOM 1658 C C . SER A 1 219 ? 7.941 -4.225 15.217 1.00 36.84 219 SER A C 1
ATOM 1660 O O . SER A 1 219 ? 7.539 -5.384 15.297 1.00 36.84 219 SER A O 1
ATOM 1662 N N . GLU A 1 220 ? 9.223 -3.977 14.921 1.00 38.06 220 GLU A N 1
ATOM 1663 C CA . GLU A 1 220 ? 10.216 -5.063 14.760 1.00 38.06 220 GLU A CA 1
ATOM 1664 C C . GLU A 1 220 ? 10.620 -5.732 16.103 1.00 38.06 220 GLU A C 1
ATOM 1666 O O . GLU A 1 220 ? 11.743 -6.204 16.276 1.00 38.06 220 GLU A O 1
ATOM 1671 N N . ALA A 1 221 ? 9.714 -5.792 17.089 1.00 35.53 221 ALA A N 1
ATOM 1672 C CA . ALA A 1 221 ? 9.924 -6.566 18.309 1.00 35.53 221 ALA A CA 1
ATOM 1673 C C . ALA A 1 221 ? 9.654 -8.071 18.049 1.00 35.53 221 ALA A C 1
ATOM 1675 O O . ALA A 1 221 ? 8.638 -8.434 17.451 1.00 35.53 221 ALA A O 1
ATOM 1676 N N . PRO A 1 222 ? 10.532 -8.982 18.512 1.00 35.94 222 PRO A N 1
ATOM 1677 C CA . PRO A 1 222 ? 10.802 -10.267 17.860 1.00 35.94 222 PRO A CA 1
ATOM 1678 C C . PRO A 1 222 ? 9.911 -11.417 18.352 1.00 35.94 222 PRO A C 1
ATOM 1680 O O . PRO A 1 222 ? 10.406 -12.462 18.777 1.00 35.94 222 PRO A O 1
ATOM 1683 N N . LYS A 1 223 ? 8.585 -11.254 18.302 1.00 40.91 223 LYS A N 1
ATOM 1684 C CA . LYS A 1 223 ? 7.651 -12.375 18.492 1.00 40.91 223 LYS A CA 1
ATOM 1685 C C . LYS A 1 223 ? 6.435 -12.259 17.582 1.00 40.91 223 LYS A C 1
ATOM 1687 O O . LYS A 1 223 ? 5.353 -11.869 18.001 1.00 40.91 223 LYS A O 1
ATOM 1692 N N . LEU A 1 224 ? 6.598 -12.724 16.347 1.00 46.31 224 LEU A N 1
ATOM 1693 C CA . LEU A 1 224 ? 5.523 -12.931 15.362 1.00 46.31 224 LEU A CA 1
ATOM 1694 C C . LEU A 1 224 ? 4.475 -13.986 15.785 1.00 46.31 224 LEU A C 1
ATOM 1696 O O . LEU A 1 224 ? 3.613 -14.355 14.995 1.00 46.31 224 LEU A O 1
ATOM 1700 N N . THR A 1 225 ? 4.557 -14.498 17.015 1.00 46.81 225 THR A N 1
ATOM 1701 C CA . THR A 1 225 ? 3.597 -15.434 17.608 1.00 46.81 225 THR A CA 1
ATOM 1702 C C . THR A 1 225 ? 2.564 -14.748 18.499 1.00 46.81 225 THR A C 1
ATOM 1704 O O . THR A 1 225 ? 1.722 -15.434 19.060 1.00 46.81 225 THR A O 1
ATOM 1707 N N . GLU A 1 226 ? 2.636 -13.434 18.710 1.00 56.47 226 GLU A N 1
ATOM 1708 C CA . GLU A 1 226 ? 1.744 -12.727 19.633 1.00 56.47 226 GLU A CA 1
ATOM 1709 C C . GLU A 1 226 ? 0.994 -11.618 18.882 1.00 56.47 226 GLU A C 1
ATOM 1711 O O . GLU A 1 226 ? 1.566 -10.918 18.042 1.00 56.47 226 GLU A O 1
ATOM 1716 N N . ASN A 1 227 ? -0.307 -11.486 19.154 1.00 67.94 227 ASN A N 1
ATOM 1717 C CA . ASN A 1 227 ? -1.117 -10.408 18.594 1.00 67.94 227 ASN A CA 1
ATOM 1718 C C . ASN A 1 227 ? -0.470 -9.054 18.926 1.00 67.94 227 ASN A C 1
ATOM 1720 O O . ASN A 1 227 ? 0.031 -8.863 20.036 1.00 67.94 227 ASN A O 1
ATOM 1724 N N . GLN A 1 228 ? -0.496 -8.103 17.991 1.00 74.56 228 GLN A N 1
ATOM 1725 C CA . GLN A 1 228 ? 0.157 -6.808 18.202 1.00 74.56 228 GLN A CA 1
ATOM 1726 C C . GLN A 1 228 ? -0.726 -5.888 19.042 1.00 74.56 228 GLN A C 1
ATOM 1728 O O . GLN A 1 228 ? -1.900 -5.686 18.724 1.00 74.56 228 GLN A O 1
ATOM 1733 N N . GLN A 1 229 ? -0.166 -5.336 20.117 1.00 83.88 229 GLN A N 1
ATOM 1734 C CA . GLN A 1 229 ? -0.860 -4.379 20.976 1.00 83.88 229 GLN A CA 1
ATOM 1735 C C . GLN A 1 229 ? -0.896 -3.008 20.316 1.00 83.88 229 GLN A C 1
ATOM 1737 O O . GLN A 1 229 ? 0.138 -2.444 19.985 1.00 83.88 229 GLN A O 1
ATOM 1742 N N . VAL A 1 230 ? -2.084 -2.426 20.214 1.00 85.62 230 VAL A N 1
ATOM 1743 C CA . VAL A 1 230 ? -2.281 -1.072 19.715 1.00 85.62 230 VAL A CA 1
ATOM 1744 C C . VAL A 1 230 ? -2.921 -0.197 20.777 1.00 85.62 230 VAL A C 1
ATOM 1746 O O . VAL A 1 230 ? -3.948 -0.541 21.359 1.00 85.62 230 VAL A O 1
ATOM 1749 N N . ALA A 1 231 ? -2.350 0.987 20.985 1.00 90.56 231 ALA A N 1
ATOM 1750 C CA . ALA A 1 231 ? -3.046 2.059 21.685 1.00 90.56 231 ALA A CA 1
ATOM 1751 C C . ALA A 1 231 ? -4.182 2.614 20.811 1.00 90.56 231 ALA A C 1
ATOM 1753 O O . ALA A 1 231 ? -4.005 2.825 19.606 1.00 90.56 231 ALA A O 1
ATOM 1754 N N . LEU A 1 232 ? -5.325 2.877 21.438 1.00 91.31 232 LEU A N 1
ATOM 1755 C CA . LEU A 1 232 ? -6.520 3.462 20.842 1.00 91.31 232 LEU A CA 1
ATOM 1756 C C . LEU A 1 232 ? -6.793 4.794 21.541 1.00 91.31 232 LEU A C 1
ATOM 1758 O O . LEU A 1 232 ? -7.010 4.840 22.751 1.00 91.31 232 LEU A O 1
ATOM 1762 N N . TYR A 1 233 ? -6.745 5.892 20.795 1.00 90.88 233 TYR A N 1
ATOM 1763 C CA . TYR A 1 233 ? -7.067 7.209 21.338 1.00 90.88 233 TYR A CA 1
ATOM 1764 C C . TYR A 1 233 ? -8.581 7.376 21.508 1.00 90.88 233 TYR A C 1
ATOM 1766 O O . TYR A 1 233 ? -9.324 6.654 20.840 1.00 90.88 233 TYR A O 1
ATOM 1774 N N . PRO A 1 234 ? -9.033 8.287 22.396 1.00 92.06 234 PRO A N 1
ATOM 1775 C CA . PRO A 1 234 ? -10.453 8.522 22.633 1.00 92.06 234 PRO A CA 1
ATOM 1776 C C . PRO A 1 234 ? -11.212 8.764 21.320 1.00 92.06 234 PRO A C 1
ATOM 1778 O O . PRO A 1 234 ? -10.886 9.731 20.627 1.00 92.06 234 PRO A O 1
ATOM 1781 N N . PRO A 1 235 ? -12.203 7.928 20.964 1.00 90.50 235 PRO A N 1
ATOM 1782 C CA . PRO A 1 235 ? -13.046 8.143 19.787 1.00 90.50 235 PRO A CA 1
ATOM 1783 C C . PRO A 1 235 ? -13.727 9.520 19.728 1.00 90.50 235 PRO A C 1
ATOM 1785 O O . PRO A 1 235 ? -13.926 10.045 18.634 1.00 90.50 235 PRO A O 1
ATOM 1788 N N . ASP A 1 236 ? -14.035 10.131 20.879 1.00 90.38 236 ASP A N 1
ATOM 1789 C CA . ASP A 1 236 ? -14.620 11.480 20.947 1.00 90.38 236 ASP A CA 1
ATOM 1790 C C . ASP A 1 236 ? -13.661 12.567 20.433 1.00 90.38 236 ASP A C 1
ATOM 1792 O O . ASP A 1 236 ? -14.086 13.625 19.964 1.00 90.38 236 ASP A O 1
ATOM 1796 N N . GLU A 1 237 ? -12.354 12.316 20.522 1.00 89.25 237 GLU A N 1
ATOM 1797 C CA . GLU A 1 237 ? -11.310 13.275 20.164 1.00 89.25 237 GLU A CA 1
ATOM 1798 C C . GLU A 1 237 ? -10.548 12.879 18.901 1.00 89.25 237 GLU A C 1
ATOM 1800 O O . GLU A 1 237 ? -9.986 13.763 18.253 1.00 89.25 237 GLU A O 1
ATOM 1805 N N . PHE A 1 238 ? -10.524 11.592 18.544 1.00 88.12 238 PHE A N 1
ATOM 1806 C CA . PHE A 1 238 ? -9.726 11.039 17.455 1.00 88.12 238 PHE A CA 1
ATOM 1807 C C . PHE A 1 238 ? -10.510 10.044 16.605 1.00 88.12 238 PHE A C 1
ATOM 1809 O O . PHE A 1 238 ? -11.110 9.096 17.103 1.00 88.12 238 PHE A O 1
ATOM 1816 N N . GLN A 1 239 ? -10.362 10.158 15.290 1.00 87.19 239 GLN A N 1
ATOM 1817 C CA . GLN A 1 239 ? -10.746 9.098 14.371 1.00 87.19 239 GLN A CA 1
ATOM 1818 C C . GLN A 1 239 ? -9.573 8.131 14.188 1.00 87.19 239 GLN A C 1
ATOM 1820 O O . GLN A 1 239 ? -8.525 8.511 13.673 1.00 87.19 239 GLN A O 1
ATOM 1825 N N . THR A 1 240 ? -9.748 6.867 14.573 1.00 88.75 240 THR A N 1
ATOM 1826 C CA . THR A 1 240 ? -8.761 5.805 14.314 1.00 88.75 240 THR A CA 1
ATOM 1827 C C . THR A 1 240 ? -9.209 4.951 13.132 1.00 88.75 240 THR A C 1
ATOM 1829 O O . THR A 1 240 ? -10.373 4.554 13.058 1.00 88.75 240 THR A O 1
ATOM 1832 N N . ARG A 1 241 ? -8.285 4.636 12.222 1.00 89.25 241 ARG A N 1
ATOM 1833 C CA . ARG A 1 241 ? -8.541 3.809 11.040 1.00 89.25 241 ARG A CA 1
ATOM 1834 C C . ARG A 1 241 ? -7.403 2.821 10.799 1.00 89.25 241 ARG A C 1
ATOM 1836 O O . ARG A 1 241 ? -6.233 3.181 10.895 1.00 89.25 241 ARG A O 1
ATOM 1843 N N . PHE A 1 242 ? -7.764 1.594 10.439 1.00 89.25 242 PHE A N 1
ATOM 1844 C CA . PHE A 1 242 ? -6.846 0.516 10.087 1.00 89.25 242 PHE A CA 1
ATOM 1845 C C . PHE A 1 242 ? -6.851 0.294 8.573 1.00 89.25 242 PHE A C 1
ATOM 1847 O O . PHE A 1 242 ? -7.905 0.058 7.980 1.00 89.25 242 PHE A O 1
ATOM 1854 N N . PHE A 1 243 ? -5.685 0.357 7.942 1.00 88.50 243 PHE A N 1
ATOM 1855 C CA . PHE A 1 243 ? -5.490 0.042 6.532 1.00 88.50 243 PHE A CA 1
ATOM 1856 C C . PHE A 1 243 ? -4.889 -1.342 6.418 1.00 88.50 243 PHE A C 1
ATOM 1858 O O . PHE A 1 243 ? -3.776 -1.556 6.874 1.00 88.50 243 PHE A O 1
ATOM 1865 N N . VAL A 1 244 ? -5.635 -2.278 5.850 1.00 86.19 244 VAL A N 1
ATOM 1866 C CA . VAL A 1 244 ? -5.296 -3.701 5.848 1.00 86.19 244 VAL A CA 1
ATOM 1867 C C . VAL A 1 244 ? -5.045 -4.147 4.420 1.00 86.19 244 VAL A C 1
ATOM 1869 O O . VAL A 1 244 ? -5.947 -4.045 3.588 1.00 86.19 244 VAL A O 1
ATOM 1872 N N . THR A 1 245 ? -3.867 -4.701 4.166 1.00 84.06 245 THR A N 1
ATOM 1873 C CA . THR A 1 245 ? -3.476 -5.262 2.870 1.00 84.06 245 THR A CA 1
ATOM 1874 C C . THR A 1 245 ? -3.080 -6.722 3.070 1.00 84.06 245 THR A C 1
ATOM 1876 O O . THR A 1 245 ? -1.983 -6.992 3.567 1.00 84.06 245 THR A O 1
ATOM 1879 N N . PRO A 1 246 ? -3.985 -7.675 2.769 1.00 75.62 246 PRO A N 1
ATOM 1880 C CA . PRO A 1 246 ? -3.685 -9.102 2.805 1.00 7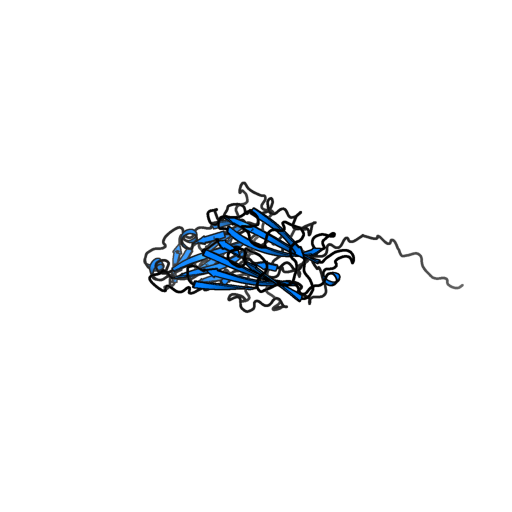5.62 246 PRO A CA 1
ATOM 1881 C C . PRO A 1 246 ? -2.497 -9.446 1.905 1.00 75.62 246 PRO A C 1
ATOM 1883 O O . PRO A 1 246 ? -2.413 -8.958 0.778 1.00 75.62 246 PRO A O 1
ATOM 1886 N N . LEU A 1 247 ? -1.608 -10.308 2.391 1.00 66.19 247 LEU A N 1
ATOM 1887 C CA . LEU A 1 247 ? -0.412 -10.748 1.677 1.00 66.19 247 LEU A CA 1
ATOM 1888 C C . LEU A 1 247 ? -0.633 -12.105 1.028 1.00 66.19 247 LEU A C 1
ATOM 1890 O O . LEU A 1 247 ? -1.424 -12.930 1.490 1.00 66.19 247 LEU A O 1
ATOM 1894 N N . VAL A 1 248 ? 0.100 -12.339 -0.055 1.00 54.31 248 VAL A N 1
ATOM 1895 C CA . VAL A 1 248 ? 0.218 -13.661 -0.657 1.00 54.31 248 VAL A CA 1
ATOM 1896 C C . VAL A 1 248 ? 1.282 -14.427 0.127 1.00 54.31 248 VAL A C 1
ATOM 1898 O O . VAL A 1 248 ? 2.440 -14.031 0.162 1.00 54.31 248 VAL A O 1
ATOM 1901 N N . ILE A 1 249 ? 0.888 -15.530 0.759 1.00 48.34 249 ILE A N 1
ATOM 1902 C CA . ILE A 1 249 ? 1.812 -16.558 1.245 1.00 48.34 249 ILE A CA 1
ATOM 1903 C C . ILE A 1 249 ? 1.333 -17.851 0.607 1.00 48.34 249 ILE A C 1
ATOM 1905 O O . ILE A 1 249 ? 0.499 -18.553 1.167 1.00 48.34 249 ILE A O 1
ATOM 1909 N N . ASN A 1 250 ? 1.739 -18.107 -0.636 1.00 43.94 250 ASN A N 1
ATOM 1910 C CA . ASN A 1 250 ? 1.341 -19.340 -1.299 1.00 43.94 250 ASN A CA 1
ATOM 1911 C C . ASN A 1 250 ? 2.459 -20.373 -1.175 1.00 43.94 250 ASN A C 1
ATOM 1913 O O . ASN A 1 250 ? 3.462 -20.259 -1.858 1.00 43.94 250 ASN A O 1
ATOM 1917 N N . SER A 1 251 ? 2.251 -21.406 -0.362 1.00 39.44 251 SER A N 1
ATOM 1918 C CA . SER A 1 251 ? 3.153 -22.563 -0.263 1.00 39.44 251 SER A CA 1
ATOM 1919 C C . SER A 1 251 ? 2.983 -23.585 -1.399 1.00 39.44 251 SER A C 1
ATOM 1921 O O . SER A 1 251 ? 3.695 -24.586 -1.459 1.00 39.44 251 SER A O 1
ATOM 1923 N N . ALA A 1 252 ? 2.009 -23.386 -2.293 1.00 38.66 252 ALA A N 1
ATOM 1924 C CA . ALA A 1 252 ? 1.697 -24.300 -3.380 1.00 38.66 252 ALA A CA 1
ATOM 1925 C C . ALA A 1 252 ? 2.063 -23.676 -4.732 1.00 38.66 252 ALA A C 1
ATOM 1927 O O . ALA A 1 252 ? 1.235 -23.024 -5.366 1.00 38.66 252 ALA A O 1
ATOM 1928 N N . ASN A 1 253 ? 3.305 -23.911 -5.166 1.00 39.47 253 ASN A N 1
ATOM 1929 C CA . ASN A 1 253 ? 3.778 -23.858 -6.554 1.00 39.47 253 ASN A CA 1
ATOM 1930 C C . ASN A 1 253 ? 3.024 -22.860 -7.451 1.00 39.47 253 ASN A C 1
ATOM 1932 O O . ASN A 1 253 ? 2.163 -23.257 -8.245 1.00 39.47 253 ASN A O 1
ATOM 1936 N N . ALA A 1 254 ? 3.367 -21.574 -7.376 1.00 38.16 254 ALA A N 1
ATOM 1937 C CA . ALA A 1 254 ? 3.115 -20.690 -8.506 1.00 38.16 254 ALA A CA 1
ATOM 1938 C C . ALA A 1 254 ? 3.945 -21.228 -9.684 1.00 38.16 254 ALA A C 1
ATOM 1940 O O . ALA A 1 254 ? 5.132 -20.967 -9.796 1.00 38.16 254 ALA A O 1
ATOM 1941 N N . THR A 1 255 ? 3.349 -22.055 -10.547 1.00 37.19 255 THR A N 1
ATOM 1942 C CA . THR A 1 255 ? 4.022 -22.639 -11.724 1.00 37.19 255 THR A CA 1
ATOM 1943 C C . THR A 1 255 ? 4.205 -21.617 -12.846 1.00 37.19 255 THR A C 1
ATOM 1945 O O . THR A 1 255 ? 4.242 -21.991 -14.012 1.00 37.19 255 THR A O 1
ATOM 1948 N N . SER A 1 256 ? 4.151 -20.334 -12.508 1.00 37.84 256 SER A N 1
ATOM 1949 C CA . SER A 1 256 ? 4.240 -19.204 -13.406 1.00 37.84 256 SER A CA 1
ATOM 1950 C C . SER A 1 256 ? 4.592 -17.964 -12.604 1.00 37.84 256 SER A C 1
ATOM 1952 O O . SER A 1 256 ? 3.850 -17.563 -11.706 1.00 37.84 256 SER A O 1
ATOM 1954 N N . ASN A 1 257 ? 5.739 -17.397 -12.958 1.00 37.06 257 ASN A N 1
ATOM 1955 C CA . ASN A 1 257 ? 6.330 -16.207 -12.350 1.00 37.06 257 ASN A CA 1
ATOM 1956 C C . ASN A 1 257 ? 5.835 -14.932 -13.039 1.00 37.06 257 ASN A C 1
ATOM 1958 O O . ASN A 1 257 ? 6.317 -13.840 -12.765 1.00 37.06 257 ASN A O 1
ATOM 1962 N N . ASP A 1 258 ? 4.911 -15.108 -13.983 1.00 39.06 258 ASP A N 1
ATOM 1963 C CA . ASP A 1 258 ? 4.237 -14.056 -14.709 1.00 39.06 258 ASP A CA 1
ATOM 1964 C C . ASP A 1 258 ? 3.019 -13.608 -13.890 1.00 39.06 258 ASP A C 1
ATOM 1966 O O . ASP A 1 258 ? 2.024 -14.331 -13.745 1.00 39.06 258 ASP A O 1
ATOM 1970 N N . MET A 1 259 ? 3.080 -12.395 -13.343 1.00 43.72 259 MET A N 1
ATOM 1971 C CA . MET A 1 259 ? 1.967 -11.745 -12.661 1.00 43.72 259 MET A CA 1
ATOM 1972 C C . MET A 1 259 ? 0.717 -11.605 -13.534 1.00 43.72 259 MET A C 1
ATOM 1974 O O . MET A 1 259 ? -0.374 -11.442 -12.974 1.00 43.72 259 MET A O 1
ATOM 1978 N N . SER A 1 260 ? 0.840 -11.693 -14.865 1.00 39.56 260 SER A N 1
ATOM 1979 C CA . SER A 1 260 ? -0.297 -11.726 -15.791 1.00 39.56 260 SER A CA 1
ATOM 1980 C C . SER A 1 260 ? -0.997 -13.095 -15.838 1.00 39.56 260 SER A C 1
ATOM 1982 O O . SER A 1 260 ? -2.200 -13.169 -16.112 1.00 39.56 260 SER A O 1
ATOM 1984 N N . GLU A 1 261 ? -0.290 -14.182 -15.502 1.00 38.56 261 GLU A N 1
ATOM 1985 C CA . GLU A 1 261 ? -0.847 -15.535 -15.369 1.00 38.56 261 GLU A CA 1
ATOM 1986 C C . GLU A 1 261 ? -1.350 -15.817 -13.941 1.00 38.56 261 GLU A C 1
ATOM 1988 O O . GLU A 1 261 ? -2.340 -16.542 -13.763 1.00 38.56 261 GLU A O 1
ATOM 1993 N N . VAL A 1 262 ? -0.764 -15.171 -12.922 1.00 45.47 262 VAL A N 1
ATOM 1994 C CA . VAL A 1 262 ? -1.322 -15.080 -11.560 1.00 45.47 262 VAL A CA 1
ATOM 1995 C C . VAL A 1 262 ? -2.471 -14.067 -11.556 1.00 45.47 262 VAL A C 1
ATOM 1997 O O . VAL A 1 262 ? -2.390 -12.975 -11.005 1.00 45.47 262 VAL A O 1
ATOM 2000 N N . MET A 1 263 ? -3.575 -14.445 -12.202 1.00 39.16 263 MET A N 1
ATOM 2001 C CA . MET A 1 263 ? -4.820 -13.677 -12.282 1.00 39.16 263 MET A CA 1
ATOM 2002 C C . MET A 1 263 ? -5.257 -13.141 -10.900 1.00 39.16 263 MET A C 1
ATOM 2004 O O . MET A 1 263 ? -5.814 -13.911 -10.103 1.00 39.16 263 MET A O 1
ATOM 2008 N N . PRO A 1 264 ? -5.178 -11.827 -10.622 1.00 44.78 264 PRO A N 1
ATOM 2009 C CA . PRO A 1 264 ? -5.673 -11.261 -9.370 1.00 44.78 264 PRO A CA 1
ATOM 2010 C C . PRO A 1 264 ? -7.201 -11.148 -9.353 1.00 44.78 264 PRO A C 1
ATOM 2012 O O . PRO A 1 264 ? -7.755 -10.533 -8.455 1.00 44.78 264 PRO A O 1
ATOM 2015 N N . PHE A 1 265 ? -7.921 -11.746 -10.308 1.00 45.09 265 PHE A N 1
ATOM 2016 C CA . PHE A 1 265 ? -9.381 -11.877 -10.250 1.00 45.09 265 PHE A CA 1
ATOM 2017 C C . PHE A 1 265 ? -9.855 -13.229 -9.712 1.00 45.09 265 PHE A C 1
ATOM 2019 O O . PHE A 1 265 ? -10.973 -13.307 -9.213 1.00 45.09 265 PHE A O 1
ATOM 2026 N N . LYS A 1 266 ? -9.049 -14.299 -9.797 1.00 43.84 266 LYS A N 1
ATOM 2027 C CA . LYS A 1 266 ? -9.491 -15.632 -9.340 1.00 43.84 266 LYS A CA 1
ATOM 2028 C C . LYS A 1 266 ? -9.135 -15.914 -7.881 1.00 43.84 266 LYS A C 1
ATOM 2030 O O . LYS A 1 266 ? -9.931 -16.552 -7.195 1.00 43.84 266 LYS A O 1
ATOM 2035 N N . ASN A 1 267 ? -8.011 -15.371 -7.406 1.00 51.41 267 ASN A N 1
ATOM 2036 C CA . ASN A 1 267 ? -7.455 -15.652 -6.080 1.00 51.41 267 ASN A CA 1
ATOM 2037 C C . ASN A 1 267 ? -7.150 -14.360 -5.297 1.00 51.41 267 ASN A C 1
ATOM 2039 O O . ASN A 1 267 ? -6.060 -14.202 -4.751 1.00 51.41 267 ASN A O 1
ATOM 2043 N N . GLN A 1 268 ? -8.095 -13.412 -5.255 1.00 59.47 268 GLN A N 1
ATOM 2044 C CA . GLN A 1 268 ? -7.942 -12.220 -4.413 1.00 59.47 268 GLN A CA 1
ATOM 2045 C C . GLN A 1 268 ? -7.760 -12.626 -2.951 1.00 59.47 268 GLN A C 1
ATOM 2047 O O . GLN A 1 268 ? -8.616 -13.313 -2.376 1.00 59.47 268 GLN A O 1
ATOM 2052 N N . LYS A 1 269 ? -6.622 -12.219 -2.374 1.00 66.56 269 LYS A N 1
ATOM 2053 C CA . LYS A 1 269 ? -6.277 -12.548 -0.994 1.00 66.56 269 LYS A CA 1
ATOM 2054 C C . LYS A 1 269 ? -7.210 -11.836 -0.043 1.00 66.56 269 LYS A C 1
ATOM 2056 O O . LYS A 1 269 ? -7.650 -10.702 -0.262 1.00 66.56 269 LYS A O 1
ATOM 2061 N N . ARG A 1 270 ? -7.551 -12.574 0.999 1.00 72.38 270 ARG A N 1
ATOM 2062 C CA . ARG A 1 270 ? -8.616 -12.237 1.918 1.00 72.38 270 ARG A CA 1
ATOM 2063 C C . ARG A 1 270 ? -8.136 -12.488 3.326 1.00 72.38 270 ARG A C 1
ATOM 2065 O O . ARG A 1 270 ? -7.542 -13.520 3.593 1.00 72.38 270 ARG A O 1
ATOM 2072 N N . THR A 1 271 ? -8.443 -11.564 4.215 1.00 74.44 271 THR A N 1
ATOM 2073 C CA . THR A 1 271 ? -8.250 -11.754 5.650 1.00 74.44 271 THR A CA 1
ATOM 2074 C C . THR A 1 271 ? -9.469 -11.223 6.383 1.00 74.44 271 THR A C 1
ATOM 2076 O O . THR A 1 271 ? -10.317 -10.531 5.805 1.00 74.44 271 THR A O 1
ATOM 2079 N N . LYS A 1 272 ? -9.577 -11.538 7.663 1.00 83.31 272 LYS A N 1
ATOM 2080 C CA . LYS A 1 272 ? -10.410 -10.782 8.588 1.00 83.31 272 LYS A CA 1
ATOM 2081 C C . LYS A 1 272 ? -9.515 -10.094 9.588 1.00 83.31 272 LYS A C 1
ATOM 2083 O O . LYS A 1 272 ? -8.584 -10.708 10.082 1.00 83.31 272 LYS A O 1
ATOM 2088 N N . ILE A 1 273 ? -9.853 -8.866 9.931 1.00 87.19 273 ILE A N 1
ATOM 2089 C CA . ILE A 1 273 ? -9.250 -8.162 11.057 1.00 87.19 273 ILE A CA 1
ATOM 2090 C C . ILE A 1 273 ? -10.273 -8.053 12.184 1.00 87.19 273 ILE A C 1
ATOM 2092 O O . ILE A 1 273 ? -11.458 -7.828 11.931 1.00 87.19 273 ILE A O 1
ATOM 2096 N N . THR A 1 274 ? -9.818 -8.210 13.420 1.00 89.94 274 THR A N 1
ATOM 2097 C CA . THR A 1 274 ? -10.602 -7.930 14.626 1.00 89.94 274 THR A CA 1
ATOM 2098 C C . THR A 1 274 ? -9.711 -7.320 15.704 1.00 89.94 274 THR A C 1
ATOM 2100 O O . THR A 1 274 ? -8.485 -7.307 15.586 1.00 89.94 274 THR A O 1
ATOM 2103 N N . LEU A 1 275 ? -10.345 -6.825 16.763 1.00 91.00 275 LEU A N 1
ATOM 2104 C CA . LEU A 1 275 ? -9.683 -6.431 18.000 1.00 91.00 275 LEU A CA 1
ATOM 2105 C C . LEU A 1 275 ? -9.950 -7.472 19.085 1.00 91.00 275 LEU A C 1
ATOM 2107 O O . LEU A 1 275 ? -11.067 -7.996 19.169 1.00 91.00 275 LEU A O 1
ATOM 2111 N N . LEU A 1 276 ? -8.933 -7.767 19.890 1.00 88.88 276 LEU A N 1
ATOM 2112 C CA . LEU A 1 276 ? -9.033 -8.630 21.060 1.00 88.88 276 LEU A CA 1
ATOM 2113 C C . LEU A 1 276 ? -8.653 -7.878 22.341 1.00 88.88 276 LEU A C 1
ATOM 2115 O O . LEU A 1 276 ? -7.760 -7.029 22.348 1.00 88.88 276 LEU A O 1
ATOM 2119 N N . ASP A 1 277 ? -9.313 -8.230 23.438 1.00 90.06 277 ASP A N 1
ATOM 2120 C CA . ASP A 1 277 ? -8.992 -7.759 24.782 1.00 90.06 277 ASP A CA 1
ATOM 2121 C C . ASP A 1 277 ? -7.794 -8.518 25.393 1.00 90.06 277 ASP A C 1
ATOM 2123 O O . ASP A 1 277 ? -7.208 -9.415 24.780 1.00 90.06 277 ASP A O 1
ATOM 2127 N N . SER A 1 278 ? -7.435 -8.187 26.639 1.00 88.31 278 SER A N 1
ATOM 2128 C CA . SER A 1 278 ? -6.281 -8.786 27.329 1.00 88.31 278 SER A CA 1
ATOM 2129 C C . SER A 1 278 ? -6.359 -10.306 27.537 1.00 88.31 278 SER A C 1
ATOM 2131 O O . SER A 1 278 ? -5.330 -10.940 27.780 1.00 88.31 278 SER A O 1
ATOM 2133 N N . VAL A 1 279 ? -7.554 -10.895 27.435 1.00 86.62 279 VAL A N 1
ATOM 2134 C CA . VAL A 1 279 ? -7.818 -12.324 27.650 1.00 86.62 279 VAL A CA 1
ATOM 2135 C C . VAL A 1 279 ? -8.165 -13.064 26.351 1.00 86.62 279 VAL A C 1
ATOM 2137 O O . VAL A 1 279 ? -8.462 -14.258 26.392 1.00 86.62 279 VAL A O 1
ATOM 2140 N N . GLY A 1 280 ? -8.097 -12.384 25.201 1.00 84.31 280 GLY A N 1
ATOM 2141 C CA . GLY A 1 280 ? -8.317 -12.960 23.874 1.00 84.31 280 GLY A CA 1
ATOM 2142 C C . GLY A 1 280 ? -9.777 -12.992 23.412 1.00 84.31 280 GLY A C 1
ATOM 2143 O O . GLY A 1 280 ? -10.075 -13.645 22.413 1.00 84.31 280 GLY A O 1
ATOM 2144 N N . ASN A 1 281 ? -10.700 -12.310 24.097 1.00 87.62 281 ASN A N 1
ATOM 2145 C CA . ASN A 1 281 ? -12.067 -12.140 23.600 1.00 87.62 281 ASN A CA 1
ATOM 2146 C C . ASN A 1 281 ? -12.127 -10.997 22.585 1.00 87.62 281 ASN A C 1
ATOM 2148 O O . ASN A 1 281 ? -11.387 -10.027 22.705 1.00 87.62 281 ASN A O 1
ATOM 2152 N N . MET A 1 282 ? -13.071 -11.056 21.640 1.00 88.81 282 MET A N 1
ATOM 2153 C CA . MET A 1 282 ? -13.343 -9.939 20.728 1.00 88.81 282 MET A CA 1
ATOM 2154 C C . MET A 1 282 ? -13.788 -8.695 21.504 1.00 88.81 282 MET A C 1
ATOM 2156 O O . MET A 1 282 ? -14.908 -8.623 22.025 1.00 88.81 282 MET A O 1
ATOM 2160 N N . GLY A 1 283 ? -12.904 -7.708 21.568 1.00 91.38 283 GLY A N 1
ATOM 2161 C CA . GLY A 1 283 ? -13.051 -6.599 22.488 1.00 91.38 283 GLY A CA 1
ATOM 2162 C C . GLY A 1 283 ? -11.836 -5.689 22.530 1.00 91.38 283 GLY A C 1
ATOM 2163 O O . GLY A 1 283 ? -10.954 -5.741 21.675 1.00 91.38 283 GLY A O 1
ATOM 2164 N N . ILE A 1 284 ? -11.837 -4.838 23.542 1.00 93.50 284 ILE A N 1
ATOM 2165 C CA . ILE A 1 284 ? -10.823 -3.825 23.811 1.00 93.50 284 ILE A CA 1
ATOM 2166 C C . ILE A 1 284 ? -10.610 -3.728 25.324 1.00 93.50 284 ILE A C 1
ATOM 2168 O O . ILE A 1 284 ? -11.404 -4.243 26.109 1.00 93.50 284 ILE A O 1
ATOM 2172 N N . MET A 1 285 ? -9.559 -3.039 25.737 1.00 94.06 285 MET A N 1
ATOM 2173 C CA . MET A 1 285 ? -9.270 -2.703 27.125 1.00 94.06 285 MET A CA 1
ATOM 2174 C C . MET A 1 285 ? -9.343 -1.186 27.277 1.00 94.06 285 MET A C 1
ATOM 2176 O O . MET A 1 285 ? -8.762 -0.463 26.467 1.00 94.06 285 MET A O 1
ATOM 2180 N N . ASP A 1 286 ? -10.046 -0.686 28.291 1.00 93.75 286 ASP A N 1
ATOM 2181 C CA . ASP A 1 286 ? -9.977 0.735 28.643 1.00 93.75 286 ASP A CA 1
ATOM 2182 C C . ASP A 1 286 ? -8.646 1.075 29.353 1.00 93.75 286 ASP A C 1
ATOM 2184 O O . ASP A 1 286 ? -7.744 0.239 29.488 1.00 93.75 286 ASP A O 1
ATOM 2188 N N . ARG A 1 287 ? -8.484 2.331 29.786 1.00 92.19 287 ARG A N 1
ATOM 2189 C CA . ARG A 1 287 ? -7.281 2.770 30.516 1.00 92.19 287 ARG A CA 1
ATOM 2190 C C . ARG A 1 287 ? -7.155 2.202 31.933 1.00 92.19 287 ARG A C 1
ATOM 2192 O O . ARG A 1 287 ? -6.050 2.223 32.466 1.00 92.19 287 ARG A O 1
ATOM 2199 N N . ASP A 1 288 ? -8.248 1.708 32.507 1.00 91.50 288 ASP A N 1
ATOM 2200 C CA . ASP A 1 288 ? -8.323 1.136 33.855 1.00 91.50 288 ASP A CA 1
ATOM 2201 C C . ASP A 1 288 ? -8.302 -0.405 33.820 1.00 91.50 288 ASP A C 1
ATOM 2203 O O . ASP A 1 288 ? -8.654 -1.062 34.800 1.00 91.50 288 ASP A O 1
ATOM 2207 N N . GLU A 1 289 ? -7.878 -0.987 32.693 1.00 90.88 289 GLU A N 1
ATOM 2208 C CA . GLU A 1 289 ? -7.751 -2.431 32.477 1.00 90.88 289 GLU A CA 1
ATOM 2209 C C . GLU A 1 289 ? -9.091 -3.193 32.540 1.00 90.88 289 GLU A C 1
ATOM 2211 O O . GLU A 1 289 ? -9.111 -4.416 32.708 1.00 90.88 289 GLU A O 1
ATOM 2216 N N . ASN A 1 290 ? -10.225 -2.513 32.346 1.00 91.19 290 ASN A N 1
ATOM 2217 C CA . ASN A 1 290 ? -11.509 -3.184 32.181 1.00 91.19 290 ASN A CA 1
ATOM 2218 C C . ASN A 1 290 ? -11.677 -3.639 30.728 1.00 91.19 290 ASN A C 1
ATOM 2220 O O . ASN A 1 290 ? -11.474 -2.868 29.787 1.00 91.19 290 ASN A O 1
ATOM 2224 N N . SER A 1 291 ? -12.093 -4.894 30.545 1.00 89.88 291 SER A N 1
ATOM 2225 C CA . SER A 1 291 ? -12.447 -5.414 29.224 1.00 89.88 291 SER A CA 1
ATOM 2226 C C . SER A 1 291 ? -13.808 -4.877 28.781 1.00 89.88 291 SER A C 1
ATOM 2228 O O . SER A 1 291 ? -14.809 -4.982 29.497 1.00 89.88 291 SER A O 1
ATOM 2230 N N . GLY A 1 292 ? -13.838 -4.335 27.570 1.00 85.94 292 GLY A N 1
ATOM 2231 C CA . GLY A 1 292 ? -15.049 -4.110 26.806 1.00 85.94 292 GLY A CA 1
ATOM 2232 C C . GLY A 1 292 ? -15.243 -5.250 25.812 1.00 85.94 292 GLY A C 1
ATOM 2233 O O . GLY A 1 292 ? -14.385 -5.478 24.962 1.00 85.94 292 GLY A O 1
ATOM 2234 N N . SER A 1 293 ? -16.399 -5.920 25.849 1.00 81.56 293 SER A N 1
ATOM 2235 C CA . SER A 1 293 ? -16.806 -6.916 24.844 1.00 81.56 293 SER A CA 1
ATOM 2236 C C . SER A 1 293 ? -17.717 -6.298 23.781 1.00 81.56 293 SER A C 1
ATOM 2238 O O . SER A 1 293 ? -18.657 -5.590 24.143 1.00 81.56 293 SER A O 1
ATOM 2240 N N . GLY A 1 294 ? -17.498 -6.600 22.500 1.00 73.75 294 GLY A N 1
ATOM 2241 C CA . GLY A 1 294 ? -18.353 -6.060 21.430 1.00 73.75 294 GLY A CA 1
ATOM 2242 C C . GLY A 1 294 ? -17.710 -5.929 20.053 1.00 73.75 294 GLY A C 1
ATOM 2243 O O . GLY A 1 294 ? -18.378 -5.466 19.133 1.00 73.75 294 GLY A O 1
ATOM 2244 N N . ALA A 1 295 ? -16.448 -6.340 19.887 1.00 80.56 295 ALA A N 1
ATOM 2245 C CA . ALA A 1 295 ? -15.765 -6.158 18.615 1.00 80.56 295 ALA A CA 1
ATOM 2246 C C . ALA A 1 295 ? -16.366 -7.040 17.507 1.00 80.56 295 ALA A C 1
ATOM 2248 O O . ALA A 1 295 ? -16.866 -8.144 17.749 1.00 80.56 295 ALA A O 1
ATOM 2249 N N . ALA A 1 296 ? -16.300 -6.539 16.278 1.00 88.88 296 ALA A N 1
ATOM 2250 C CA . ALA A 1 296 ? -16.730 -7.216 15.072 1.00 88.88 296 ALA A CA 1
ATOM 2251 C C . ALA A 1 296 ? -15.531 -7.479 14.158 1.00 88.88 296 ALA A C 1
ATOM 2253 O O . ALA A 1 296 ? -14.720 -6.592 13.887 1.00 88.88 296 ALA A O 1
ATOM 2254 N N . ALA A 1 297 ? -15.461 -8.698 13.626 1.00 89.19 297 ALA A N 1
ATOM 2255 C CA . ALA A 1 297 ? -14.477 -9.036 12.612 1.00 89.19 297 ALA A CA 1
ATOM 2256 C C . ALA A 1 297 ? -14.897 -8.467 11.249 1.00 89.19 297 ALA A C 1
ATOM 2258 O O . ALA A 1 297 ? -16.009 -8.716 10.772 1.00 89.19 297 ALA A O 1
ATOM 2259 N N . VAL A 1 298 ? -13.990 -7.752 10.588 1.00 90.31 298 VAL A N 1
ATOM 2260 C CA . VAL A 1 298 ? -14.221 -7.156 9.268 1.00 90.31 298 VAL A CA 1
ATOM 2261 C C . VAL A 1 298 ? -13.445 -7.930 8.218 1.00 90.31 298 VAL A C 1
ATOM 2263 O O . VAL A 1 298 ? -12.235 -8.110 8.328 1.00 90.31 298 VAL A O 1
ATOM 2266 N N . HIS A 1 299 ? -14.147 -8.377 7.180 1.00 87.75 299 HIS A N 1
ATOM 2267 C CA . HIS A 1 299 ? -13.535 -9.052 6.045 1.00 87.75 299 HIS A CA 1
ATOM 2268 C C . HIS A 1 299 ? -12.906 -8.047 5.077 1.00 87.75 299 HIS A C 1
ATOM 2270 O O . HIS A 1 299 ? -13.531 -7.052 4.704 1.00 87.75 299 HIS A O 1
ATOM 2276 N N . VAL A 1 300 ? -11.690 -8.348 4.637 1.00 84.88 300 VAL A N 1
ATOM 2277 C CA . VAL A 1 300 ? -10.900 -7.510 3.740 1.00 84.88 300 VAL A CA 1
ATOM 2278 C C . VAL A 1 300 ? -10.474 -8.323 2.533 1.00 84.88 300 VAL A C 1
ATOM 2280 O O . VAL A 1 300 ? -9.878 -9.383 2.689 1.00 84.88 300 VAL A O 1
ATOM 2283 N N . CYS A 1 301 ? -10.748 -7.805 1.339 1.00 83.38 301 CYS A N 1
ATOM 2284 C CA . CYS A 1 301 ? -10.324 -8.368 0.062 1.00 83.38 301 CYS A CA 1
ATOM 2285 C C . CYS A 1 301 ? -9.325 -7.414 -0.613 1.00 83.38 301 CYS A C 1
ATOM 2287 O O . CYS A 1 301 ? -9.692 -6.286 -0.939 1.00 83.38 301 CYS A O 1
ATOM 2289 N N . CYS A 1 302 ? -8.075 -7.857 -0.780 1.00 80.31 302 CYS A N 1
ATOM 2290 C CA . CYS A 1 302 ? -6.877 -7.150 -1.281 1.00 80.31 302 CYS A CA 1
ATOM 2291 C C . CYS A 1 302 ? -6.470 -5.829 -0.594 1.00 80.31 302 CYS A C 1
ATOM 2293 O O . CYS A 1 302 ? -5.293 -5.642 -0.325 1.00 80.31 302 CYS A O 1
ATOM 2295 N N . VAL A 1 303 ? -7.390 -4.906 -0.307 1.00 87.88 303 VAL A N 1
ATOM 2296 C CA . VAL A 1 303 ? -7.121 -3.716 0.516 1.00 87.88 303 VAL A CA 1
ATOM 2297 C C . VAL A 1 303 ? -8.387 -3.247 1.242 1.00 87.88 303 VAL A C 1
ATOM 2299 O O . VAL A 1 303 ? -9.494 -3.251 0.687 1.00 87.88 303 VAL A O 1
ATOM 2302 N N . GLY A 1 304 ? -8.242 -2.820 2.492 1.00 89.94 304 GLY A N 1
ATOM 2303 C CA . GLY A 1 304 ? -9.319 -2.303 3.332 1.00 89.94 304 GLY A CA 1
ATOM 2304 C C . GLY A 1 304 ? -8.891 -1.047 4.075 1.00 89.94 304 GLY A C 1
ATOM 2305 O O . GLY A 1 304 ? -7.733 -0.914 4.439 1.00 89.94 304 GLY A O 1
ATOM 2306 N N . ALA A 1 305 ? -9.833 -0.133 4.293 1.00 90.94 305 ALA A N 1
ATOM 2307 C CA . ALA A 1 305 ? -9.687 1.013 5.181 1.00 90.94 305 ALA A CA 1
ATOM 2308 C C . ALA A 1 305 ? -10.862 0.952 6.159 1.00 90.94 305 ALA A C 1
ATOM 2310 O O . ALA A 1 305 ? -12.011 1.027 5.728 1.00 90.94 305 ALA A O 1
ATOM 2311 N N . ILE A 1 306 ? -10.580 0.698 7.433 1.00 92.94 306 ILE A N 1
ATOM 2312 C CA . ILE A 1 306 ? -11.570 0.211 8.394 1.00 92.94 306 ILE A CA 1
ATOM 2313 C C . ILE A 1 306 ? -11.543 1.126 9.605 1.00 92.94 306 ILE A C 1
ATOM 2315 O O . ILE A 1 306 ? -10.538 1.203 10.310 1.00 92.94 306 ILE A O 1
ATOM 2319 N N . ASP A 1 307 ? -12.637 1.844 9.822 1.00 93.06 307 ASP A N 1
ATOM 2320 C CA . ASP A 1 307 ? -12.772 2.713 10.982 1.00 93.06 307 ASP A CA 1
ATOM 2321 C C . ASP A 1 307 ? -12.859 1.886 12.266 1.00 93.06 307 ASP A C 1
ATOM 2323 O O . ASP A 1 307 ? -13.474 0.815 12.299 1.00 93.06 307 ASP A O 1
ATOM 2327 N N . LEU A 1 308 ? -12.259 2.405 13.336 1.00 92.31 308 LEU A N 1
ATOM 2328 C CA . LEU A 1 308 ? -12.279 1.779 14.654 1.00 92.31 308 LEU A CA 1
ATOM 2329 C C . LEU A 1 308 ? -13.718 1.490 15.119 1.00 92.31 308 LEU A C 1
ATOM 2331 O O . LEU A 1 308 ? -13.977 0.396 15.603 1.00 92.31 308 LEU A O 1
ATOM 2335 N N . GLU A 1 309 ? -14.666 2.398 14.869 1.00 91.69 309 GLU A N 1
ATOM 2336 C CA . GLU A 1 309 ? -16.096 2.204 15.168 1.00 91.69 309 GLU A CA 1
ATOM 2337 C C . GLU A 1 309 ? -16.669 0.926 14.526 1.00 91.69 309 GLU A C 1
ATOM 2339 O O . GLU A 1 309 ? -17.464 0.215 15.140 1.00 91.69 309 GLU A O 1
ATOM 2344 N N . THR A 1 310 ? -16.227 0.588 13.308 1.00 92.88 310 THR A N 1
ATOM 2345 C CA . THR A 1 310 ? -16.677 -0.625 12.608 1.00 92.88 310 THR A CA 1
ATOM 2346 C C . THR A 1 310 ? -16.134 -1.881 13.283 1.00 92.88 310 THR A C 1
ATOM 2348 O O . THR A 1 310 ? -16.887 -2.829 13.494 1.00 92.88 310 THR A O 1
ATOM 2351 N N . LEU A 1 311 ? -14.849 -1.884 13.659 1.00 91.44 311 LEU A N 1
ATOM 2352 C CA . LEU A 1 311 ? -14.251 -2.982 14.431 1.00 91.44 311 LEU A CA 1
ATOM 2353 C C . LEU A 1 311 ? -14.841 -3.079 15.832 1.00 91.44 311 LEU A C 1
ATOM 2355 O O . LEU A 1 311 ? -14.846 -4.153 16.418 1.00 91.44 311 LEU A O 1
ATOM 2359 N N . MET A 1 312 ? -15.342 -1.970 16.360 1.00 89.69 312 MET A N 1
ATOM 2360 C CA . MET A 1 312 ? -15.958 -1.903 17.669 1.00 89.69 312 MET A CA 1
ATOM 2361 C C . MET A 1 312 ? -17.440 -2.319 17.675 1.00 89.69 312 MET A C 1
ATOM 2363 O O . MET A 1 312 ? -18.011 -2.527 18.740 1.00 89.69 312 MET A O 1
ATOM 2367 N N . GLY A 1 313 ? -18.083 -2.442 16.509 1.00 84.31 313 GLY A N 1
ATOM 2368 C CA . GLY A 1 313 ? -19.523 -2.711 16.433 1.00 84.31 313 GLY A CA 1
ATOM 2369 C C . GLY A 1 313 ? -20.396 -1.584 17.013 1.00 84.31 313 GLY A C 1
ATOM 2370 O O . GLY A 1 313 ? -21.570 -1.820 17.303 1.00 84.31 313 GLY A O 1
ATOM 2371 N N . GLY A 1 314 ? -19.837 -0.377 17.183 1.00 82.25 314 GLY A N 1
ATOM 2372 C CA . GLY A 1 314 ? -20.465 0.778 17.832 1.00 82.25 314 GLY A CA 1
ATOM 2373 C C . GLY A 1 314 ? -19.622 1.367 18.971 1.00 82.25 314 GLY A C 1
ATOM 2374 O O . GLY A 1 314 ? -18.403 1.231 18.997 1.00 82.25 314 GLY A O 1
ATOM 2375 N N . SER A 1 315 ? -20.282 2.044 19.915 1.00 80.25 315 SER A N 1
ATOM 2376 C CA . SER A 1 315 ? -19.652 2.604 21.122 1.00 80.25 315 SER A CA 1
ATOM 2377 C C . SER A 1 315 ? -19.489 1.532 22.208 1.00 80.25 315 SER A C 1
ATOM 2379 O O . SER A 1 315 ? -20.400 0.736 22.446 1.00 80.25 315 SER A O 1
ATOM 2381 N N . PHE A 1 316 ? -18.355 1.558 22.915 1.00 80.25 316 PHE A N 1
ATOM 2382 C CA . PHE A 1 316 ? -18.101 0.735 24.111 1.00 80.25 316 PHE A CA 1
ATOM 2383 C C . PHE A 1 316 ? -18.484 1.450 25.417 1.00 80.25 316 PHE A C 1
ATOM 2385 O O . PHE A 1 316 ? -18.128 1.019 26.515 1.00 80.25 316 PHE A O 1
ATOM 2392 N N . GLY A 1 317 ? -19.252 2.534 25.305 1.00 82.19 317 GLY A N 1
ATOM 2393 C CA . GLY A 1 317 ? -19.704 3.365 26.408 1.00 82.19 317 GLY A CA 1
ATOM 2394 C C . GLY A 1 317 ? -18.868 4.631 26.576 1.00 82.19 317 GLY A C 1
ATOM 2395 O O . GLY A 1 317 ? -17.701 4.706 26.198 1.00 82.19 317 GLY A O 1
ATOM 2396 N N . SER A 1 318 ? -19.469 5.619 27.242 1.00 84.12 318 SER A N 1
ATOM 2397 C CA . SER A 1 318 ? -18.912 6.971 27.389 1.00 84.12 318 SER A CA 1
ATOM 2398 C C . SER A 1 318 ? -17.548 7.031 28.084 1.00 84.12 318 SER A C 1
ATOM 2400 O O . SER A 1 318 ? -16.853 8.032 27.975 1.00 84.12 318 SER A O 1
ATOM 2402 N N . GLY A 1 319 ? -17.181 6.000 28.853 1.00 86.19 319 GLY A N 1
ATOM 2403 C CA . GLY A 1 319 ? -15.869 5.918 29.496 1.00 86.19 319 GLY A CA 1
ATOM 2404 C C . GLY A 1 319 ? -14.750 5.710 28.479 1.00 86.19 319 GLY A C 1
ATOM 2405 O O . GLY A 1 319 ? -13.797 6.485 28.458 1.00 86.19 319 GLY A O 1
ATOM 2406 N N . PHE A 1 320 ? -14.897 4.712 27.601 1.00 89.38 320 PHE A N 1
ATOM 2407 C CA . PHE A 1 320 ? -13.923 4.459 26.542 1.00 89.38 320 PHE A CA 1
ATOM 2408 C C . PHE A 1 320 ? -13.941 5.570 25.495 1.00 89.38 320 PHE A C 1
ATOM 2410 O O . PHE A 1 320 ? -12.878 6.037 25.098 1.00 89.38 320 PHE A O 1
ATOM 2417 N N . ASP A 1 321 ? -15.124 6.045 25.101 1.00 89.94 321 ASP A N 1
ATOM 2418 C CA . ASP A 1 321 ? -15.244 7.089 24.078 1.00 89.94 321 ASP A CA 1
ATOM 2419 C C . ASP A 1 321 ? -14.466 8.366 24.467 1.00 89.94 321 ASP A C 1
ATOM 2421 O O . ASP A 1 321 ? -13.785 8.957 23.627 1.00 89.94 321 ASP A O 1
ATOM 2425 N N . ALA A 1 322 ? -14.450 8.702 25.765 1.00 90.88 322 ALA A N 1
ATOM 2426 C CA . ALA A 1 322 ? -13.755 9.869 26.311 1.00 90.88 322 ALA A CA 1
ATOM 2427 C C . ALA A 1 322 ? -12.279 9.636 26.698 1.00 90.88 322 ALA A C 1
ATOM 2429 O O . ALA A 1 322 ? -11.532 10.601 26.859 1.00 90.88 322 ALA A O 1
ATOM 2430 N N . GLN A 1 323 ? -11.835 8.391 26.901 1.00 92.50 323 GLN A N 1
ATOM 2431 C CA . GLN A 1 323 ? -10.488 8.098 27.426 1.00 92.50 323 GLN A CA 1
ATOM 2432 C C . GLN A 1 323 ? -9.612 7.283 26.466 1.00 92.50 323 GLN A C 1
ATOM 2434 O O . GLN A 1 323 ? -8.379 7.352 26.534 1.00 92.50 323 GLN A O 1
ATOM 2439 N N . GLY A 1 324 ? -10.213 6.545 25.542 1.00 93.44 324 GLY A N 1
ATOM 2440 C CA . GLY A 1 324 ? -9.538 5.532 24.746 1.00 93.44 324 GLY A CA 1
ATOM 2441 C C . GLY A 1 324 ? -9.064 4.357 25.604 1.00 93.44 324 GLY A C 1
ATOM 2442 O O . GLY A 1 324 ? -9.578 4.096 26.693 1.00 93.44 324 GLY A O 1
ATOM 2443 N N . GLY A 1 325 ? -8.053 3.649 25.115 1.00 94.62 325 GLY A N 1
ATOM 2444 C CA . GLY A 1 325 ? -7.528 2.448 25.751 1.00 94.62 325 GLY A CA 1
ATOM 2445 C C . GLY A 1 325 ? -6.551 1.716 24.842 1.00 94.62 325 GLY A C 1
ATOM 2446 O O . GLY A 1 325 ? -5.723 2.346 24.181 1.00 94.62 325 GLY A O 1
ATOM 2447 N N . TRP A 1 326 ? -6.626 0.393 24.803 1.00 93.25 326 TRP A N 1
ATOM 2448 C CA . TRP A 1 326 ? -5.772 -0.436 23.961 1.00 93.25 326 TRP A CA 1
ATOM 2449 C C . TRP A 1 326 ? -6.465 -1.739 23.565 1.00 93.25 326 TRP A C 1
ATOM 2451 O O . TRP A 1 326 ? -7.478 -2.128 24.137 1.00 93.25 326 TRP A O 1
ATOM 2461 N N . ALA A 1 327 ? -5.933 -2.412 22.557 1.00 91.56 327 ALA A N 1
ATOM 2462 C CA . ALA A 1 327 ? -6.400 -3.724 22.137 1.00 91.56 327 ALA A CA 1
ATOM 2463 C C . ALA A 1 327 ? -5.263 -4.493 21.481 1.00 91.56 327 ALA A C 1
ATOM 2465 O O . ALA A 1 327 ? -4.250 -3.913 21.101 1.00 91.56 327 ALA A O 1
ATOM 2466 N N . TYR A 1 328 ? -5.448 -5.787 21.299 1.00 87.56 328 TYR A N 1
ATOM 2467 C CA . TYR A 1 328 ? -4.653 -6.562 20.366 1.00 87.56 328 TYR A CA 1
ATOM 2468 C C . TYR A 1 328 ? -5.306 -6.539 18.984 1.00 87.56 328 TYR A C 1
ATOM 2470 O O . TYR A 1 328 ? -6.512 -6.745 18.873 1.00 87.56 328 TYR A O 1
ATOM 2478 N N . VAL A 1 329 ? -4.528 -6.330 17.925 1.00 85.06 329 VAL A N 1
ATOM 2479 C CA . VAL A 1 329 ? -4.980 -6.556 16.546 1.00 85.06 329 VAL A CA 1
ATOM 2480 C C . VAL A 1 329 ? -4.746 -8.014 16.190 1.00 85.06 329 VAL A C 1
ATOM 2482 O O . VAL A 1 329 ? -3.623 -8.510 16.298 1.00 85.06 329 VAL A O 1
ATOM 2485 N N . ASP A 1 330 ? -5.806 -8.678 15.739 1.00 82.19 330 ASP A N 1
ATOM 2486 C CA . ASP A 1 330 ? -5.771 -10.078 15.327 1.00 82.19 330 ASP A CA 1
ATOM 2487 C C . ASP A 1 330 ? -6.253 -10.250 13.881 1.00 82.19 330 ASP A C 1
ATOM 2489 O O . ASP A 1 330 ? -7.117 -9.505 13.399 1.00 82.19 330 ASP A O 1
ATOM 2493 N N . LEU A 1 331 ? -5.673 -11.240 13.199 1.00 77.44 331 LEU A N 1
ATOM 2494 C CA . LEU A 1 331 ? -6.006 -11.621 11.833 1.00 77.44 331 LEU A CA 1
ATOM 2495 C C . LEU A 1 331 ? -6.583 -13.037 11.816 1.00 77.44 331 LEU A C 1
ATOM 2497 O O . LEU A 1 331 ? -5.985 -13.986 12.317 1.00 77.44 331 LEU A O 1
ATOM 2501 N N . MET A 1 332 ? -7.754 -13.184 11.204 1.00 72.94 332 MET A N 1
ATOM 2502 C CA . MET A 1 332 ? -8.496 -14.441 11.166 1.00 72.94 332 MET A CA 1
ATOM 2503 C C . MET A 1 332 ? -8.761 -14.906 9.738 1.00 72.94 332 MET A C 1
ATOM 2505 O O . MET A 1 332 ? -8.841 -14.119 8.790 1.00 72.94 332 MET A O 1
ATOM 2509 N N . ASP A 1 333 ? -9.028 -16.201 9.610 1.00 64.56 333 ASP A N 1
ATOM 2510 C CA . ASP A 1 333 ? -9.360 -16.828 8.343 1.00 64.56 333 ASP A CA 1
ATOM 2511 C C . ASP A 1 333 ? -10.654 -16.230 7.753 1.00 64.56 333 ASP A C 1
ATOM 2513 O O . ASP A 1 333 ? -11.692 -16.120 8.440 1.00 64.56 333 ASP A O 1
ATOM 2517 N N . PRO A 1 334 ? -10.660 -15.864 6.459 1.00 62.94 334 PRO A N 1
ATOM 2518 C CA . PRO A 1 334 ? -11.903 -15.546 5.771 1.00 62.94 334 PRO A CA 1
ATOM 2519 C C . PRO A 1 334 ? -12.806 -16.797 5.731 1.00 62.94 334 PRO A C 1
ATOM 2521 O O . PRO A 1 334 ? -12.315 -17.925 5.741 1.00 62.94 334 PRO A O 1
ATOM 2524 N N . PRO A 1 335 ? -14.146 -16.652 5.722 1.00 59.84 335 PRO A N 1
ATOM 2525 C CA . PRO A 1 335 ? -15.019 -17.818 5.654 1.00 59.84 335 PRO A CA 1
ATOM 2526 C C . PRO A 1 335 ? -14.822 -18.533 4.306 1.00 59.84 335 PRO A C 1
ATOM 2528 O O . PRO A 1 335 ? -14.737 -17.880 3.267 1.00 59.84 335 PRO A O 1
ATOM 2531 N N . ALA A 1 336 ? -14.816 -19.870 4.313 1.00 52.66 336 ALA A N 1
ATOM 2532 C CA . ALA A 1 336 ? -14.541 -20.700 3.130 1.00 52.66 336 ALA A CA 1
ATOM 2533 C C . ALA A 1 336 ? -15.508 -20.475 1.944 1.00 52.66 336 ALA A C 1
ATOM 2535 O O . ALA A 1 336 ? -15.198 -20.829 0.810 1.00 52.66 336 ALA A O 1
ATOM 2536 N N . ALA A 1 337 ? -16.681 -19.884 2.191 1.00 49.66 337 ALA A N 1
ATOM 2537 C CA . ALA A 1 337 ? -17.717 -19.647 1.195 1.00 49.66 337 ALA A CA 1
ATOM 2538 C C . ALA A 1 337 ? -18.070 -18.154 1.119 1.00 49.66 337 ALA A C 1
ATOM 2540 O O . ALA A 1 337 ? -19.004 -17.688 1.768 1.00 49.66 337 ALA A O 1
ATOM 2541 N N . TYR A 1 338 ? -17.340 -17.406 0.293 1.00 48.94 338 TYR A N 1
ATOM 2542 C CA . TYR A 1 338 ? -17.817 -16.127 -0.230 1.00 48.94 338 TYR A CA 1
ATOM 2543 C C . TYR A 1 338 ? -17.895 -16.228 -1.753 1.00 48.94 338 TYR A C 1
ATOM 2545 O O . TYR A 1 338 ? -16.951 -16.691 -2.398 1.00 48.94 338 TYR A O 1
ATOM 2553 N N . SER A 1 339 ? -19.032 -15.838 -2.329 1.00 45.38 339 SER A N 1
ATOM 2554 C CA . SER A 1 339 ? -19.314 -15.912 -3.766 1.00 45.38 339 SER A CA 1
ATOM 2555 C C . SER A 1 339 ? -18.458 -14.899 -4.535 1.00 45.38 339 SER A C 1
ATOM 2557 O O . SER A 1 339 ? -18.915 -13.804 -4.845 1.00 45.38 339 SER A O 1
ATOM 2559 N N . GLY A 1 340 ? -17.193 -15.230 -4.787 1.00 48.41 340 GLY A N 1
ATOM 2560 C CA . GLY A 1 340 ? -16.268 -14.338 -5.494 1.00 48.41 340 GLY A CA 1
ATOM 2561 C C . GLY A 1 340 ? -14.868 -14.890 -5.763 1.00 48.41 340 GLY A C 1
ATOM 2562 O O . GLY A 1 340 ? -14.117 -14.259 -6.491 1.00 48.41 340 GLY A O 1
ATOM 2563 N N . GLY A 1 341 ? -14.508 -16.062 -5.230 1.00 47.59 341 GLY A N 1
ATOM 2564 C CA . GLY A 1 341 ? -13.221 -16.700 -5.520 1.00 47.59 341 GLY A CA 1
ATOM 2565 C C . GLY A 1 341 ? -12.960 -17.892 -4.608 1.00 47.59 341 GLY A C 1
ATOM 2566 O O . GLY A 1 341 ? -13.509 -17.957 -3.503 1.00 47.59 341 GLY A O 1
ATOM 2567 N N . THR A 1 342 ? -12.114 -18.819 -5.043 1.00 41.56 342 THR A N 1
ATOM 2568 C CA . THR A 1 342 ? -11.670 -19.966 -4.237 1.00 41.56 342 THR A CA 1
ATOM 2569 C C . THR A 1 342 ? -10.668 -19.469 -3.188 1.00 41.56 342 THR A C 1
ATOM 2571 O O . THR A 1 342 ? -9.770 -18.700 -3.519 1.00 41.56 342 THR A O 1
ATOM 2574 N N . VAL A 1 343 ? -10.847 -19.821 -1.911 1.00 42.22 343 VAL A N 1
ATOM 2575 C CA . VAL A 1 343 ? -9.789 -19.675 -0.892 1.00 42.22 343 VAL A CA 1
ATOM 2576 C C . VAL A 1 343 ? -9.062 -21.010 -0.883 1.00 42.22 343 VAL A C 1
ATOM 2578 O O . VAL A 1 343 ? -9.650 -22.011 -0.468 1.00 42.22 343 VAL A O 1
ATOM 2581 N N . ASP A 1 344 ? -7.847 -21.051 -1.420 1.00 41.72 344 ASP A N 1
ATOM 2582 C CA . ASP A 1 344 ? -7.057 -22.279 -1.445 1.00 41.72 344 ASP A CA 1
ATOM 2583 C C . ASP A 1 344 ? -6.308 -22.418 -0.112 1.00 41.72 344 ASP A C 1
ATOM 2585 O O . ASP A 1 344 ? -5.176 -21.985 0.051 1.00 41.72 344 ASP A O 1
ATOM 2589 N N . THR A 1 345 ? -6.990 -23.032 0.854 1.00 41.44 345 THR A N 1
ATOM 2590 C CA . THR A 1 345 ? -6.435 -23.640 2.076 1.00 41.44 345 THR A CA 1
ATOM 2591 C C . THR A 1 345 ? -5.900 -22.729 3.202 1.00 41.44 345 THR A C 1
ATOM 2593 O O . THR A 1 345 ? -5.777 -21.513 3.115 1.00 41.44 345 THR A O 1
ATOM 2596 N N . THR A 1 346 ? -5.713 -23.388 4.343 1.00 42.28 346 THR A N 1
ATOM 2597 C CA . THR A 1 346 ? -5.570 -22.988 5.755 1.00 42.28 346 THR A CA 1
ATOM 2598 C C . THR A 1 346 ? -4.304 -22.190 6.131 1.00 42.28 346 THR A C 1
ATOM 2600 O O . THR A 1 346 ? -3.765 -22.387 7.216 1.00 42.28 346 THR A O 1
ATOM 2603 N N . ALA A 1 347 ? -3.797 -21.316 5.255 1.00 45.12 347 ALA A N 1
ATOM 2604 C CA . ALA A 1 347 ? -2.547 -20.573 5.499 1.00 45.12 347 ALA A CA 1
ATOM 2605 C C . ALA A 1 347 ? -2.552 -19.096 5.039 1.00 45.12 347 ALA A C 1
ATOM 2607 O O . ALA A 1 347 ? -1.547 -18.400 5.164 1.00 45.12 347 ALA A O 1
ATOM 2608 N N . ASP A 1 348 ? -3.681 -18.582 4.547 1.00 48.88 348 ASP A N 1
ATOM 2609 C CA . ASP A 1 348 ? -3.794 -17.263 3.899 1.00 48.88 348 ASP A CA 1
ATOM 2610 C C . ASP A 1 348 ? -4.105 -16.107 4.884 1.00 48.88 348 ASP A C 1
ATOM 2612 O O . ASP A 1 348 ? -5.011 -15.306 4.656 1.00 48.88 348 ASP A O 1
ATOM 2616 N N . HIS A 1 349 ? -3.414 -16.022 6.027 1.00 58.00 349 HIS A N 1
ATOM 2617 C CA . HIS A 1 349 ? -3.834 -15.128 7.133 1.00 58.00 349 HIS A CA 1
ATOM 2618 C C . HIS A 1 349 ? -2.945 -13.911 7.369 1.00 58.00 349 HIS A C 1
ATOM 2620 O O . HIS A 1 349 ? -3.254 -13.089 8.230 1.00 58.00 349 HIS A O 1
ATOM 2626 N N . CYS A 1 350 ? -1.886 -13.739 6.586 1.00 62.53 350 CYS A N 1
ATOM 2627 C CA . CYS A 1 350 ? -0.992 -12.605 6.761 1.00 62.53 350 CYS A CA 1
ATOM 2628 C C . CYS A 1 350 ? -1.535 -11.354 6.077 1.00 62.53 350 CYS A C 1
ATOM 2630 O O . CYS A 1 350 ? -2.028 -11.384 4.950 1.00 62.53 350 CYS A O 1
ATOM 2632 N N . ALA A 1 351 ? -1.410 -10.228 6.764 1.00 69.94 351 ALA A N 1
ATOM 2633 C CA . ALA A 1 351 ? -1.669 -8.911 6.215 1.00 69.94 351 ALA A CA 1
ATOM 2634 C C . ALA A 1 351 ? -0.640 -7.929 6.764 1.00 69.94 351 ALA A C 1
ATOM 2636 O O . ALA A 1 351 ? -0.105 -8.117 7.858 1.00 69.94 351 ALA A O 1
ATOM 2637 N N . ILE A 1 352 ? -0.405 -6.865 6.009 1.00 76.12 352 ILE A N 1
ATOM 2638 C CA . ILE A 1 352 ? 0.189 -5.647 6.543 1.00 76.12 352 ILE A CA 1
ATOM 2639 C C . ILE A 1 352 ? -0.953 -4.740 6.957 1.00 76.12 352 ILE A C 1
ATOM 2641 O O . ILE A 1 352 ? -1.837 -4.439 6.151 1.00 76.12 352 ILE A O 1
ATOM 2645 N N . VAL A 1 353 ? -0.949 -4.337 8.224 1.00 77.62 353 VAL A N 1
ATOM 2646 C CA . VAL A 1 353 ? -1.932 -3.394 8.748 1.00 77.62 353 VAL A CA 1
ATOM 2647 C C . VAL A 1 353 ? -1.236 -2.112 9.167 1.00 77.62 353 VAL A C 1
ATOM 2649 O O . VAL A 1 353 ? -0.315 -2.169 9.971 1.00 77.62 353 VAL A O 1
ATOM 2652 N N . PHE A 1 354 ? -1.696 -0.972 8.661 1.00 81.12 354 PHE A N 1
ATOM 2653 C CA . PHE A 1 354 ? -1.356 0.340 9.198 1.00 81.12 354 PHE A CA 1
ATOM 2654 C C . PHE A 1 354 ? -2.470 0.844 10.095 1.00 81.12 354 PHE A C 1
ATOM 2656 O O . PHE A 1 354 ? -3.627 0.877 9.685 1.00 81.12 354 PHE A O 1
ATOM 2663 N N . LYS A 1 355 ? -2.132 1.319 11.285 1.00 84.38 355 LYS A N 1
ATOM 2664 C CA . LYS A 1 355 ? -3.038 2.133 12.101 1.00 84.38 355 LYS A CA 1
ATOM 2665 C C . LYS A 1 355 ? -2.728 3.606 11.857 1.00 84.38 355 LYS A C 1
ATOM 2667 O O . LYS A 1 355 ? -1.573 3.974 12.007 1.00 84.38 355 LYS A O 1
ATOM 2672 N N . LEU A 1 356 ? -3.730 4.423 11.522 1.00 81.06 356 LEU A N 1
ATOM 2673 C CA . LEU A 1 356 ? -3.637 5.890 11.509 1.00 81.06 356 LEU A CA 1
ATOM 2674 C C . LEU A 1 356 ? -4.671 6.495 12.460 1.00 81.06 356 LEU A C 1
ATOM 2676 O O . LEU A 1 356 ? -5.783 5.977 12.594 1.00 81.06 356 LEU A O 1
ATOM 2680 N N . GLN A 1 357 ? -4.309 7.608 13.096 1.00 81.31 357 GLN A N 1
ATOM 2681 C CA . GLN A 1 357 ? -5.165 8.328 14.037 1.00 81.31 357 GLN A CA 1
ATOM 2682 C C . GLN A 1 357 ? -5.204 9.813 13.675 1.00 81.31 357 GLN A C 1
ATOM 2684 O O . GLN A 1 357 ? -4.168 10.460 13.560 1.00 81.31 357 GLN A O 1
ATOM 2689 N N . PHE A 1 358 ? -6.407 10.351 13.494 1.00 78.50 358 PHE A N 1
ATOM 2690 C CA . PHE A 1 358 ? -6.643 11.732 13.088 1.00 78.50 358 PHE A CA 1
ATOM 2691 C C . PHE A 1 358 ? -7.309 12.483 14.236 1.00 78.50 358 PHE A C 1
ATOM 2693 O O . PHE A 1 358 ? -8.378 12.084 14.693 1.00 78.50 358 PHE A O 1
ATOM 2700 N N . GLY A 1 359 ? -6.680 13.559 14.710 1.00 78.19 359 GLY A N 1
ATOM 2701 C CA . GLY A 1 359 ? -7.281 14.433 15.713 1.00 78.19 359 GLY A CA 1
ATOM 2702 C C . GLY A 1 359 ? -8.528 15.121 15.163 1.00 78.19 359 GLY A C 1
ATOM 2703 O O . GLY A 1 359 ? -8.566 15.551 14.010 1.00 78.19 359 GLY A O 1
ATOM 2704 N N . SER A 1 360 ? -9.556 15.242 15.994 1.00 73.56 360 SER A N 1
ATOM 2705 C CA . SER A 1 360 ? -10.716 16.070 15.692 1.00 73.56 360 SER A CA 1
ATOM 2706 C C . SER A 1 360 ? -10.288 17.539 15.572 1.00 73.56 360 SER A C 1
ATOM 2708 O O . SER A 1 360 ? -9.373 17.982 16.281 1.00 73.56 360 SER A O 1
ATOM 2710 N N . PRO A 1 361 ? -10.989 18.346 14.751 1.00 67.75 361 PRO A N 1
ATOM 2711 C CA . PRO A 1 361 ? -10.708 19.777 14.632 1.00 67.75 361 PRO A CA 1
ATOM 2712 C C . PRO A 1 361 ? -10.719 20.534 15.973 1.00 67.75 361 PRO A C 1
ATOM 2714 O O . PRO A 1 361 ? -10.102 21.590 16.087 1.00 67.75 361 PRO A O 1
ATOM 2717 N N . SER A 1 362 ? -11.422 20.007 16.982 1.00 71.00 362 SER A N 1
ATOM 2718 C CA . SER A 1 362 ? -11.554 20.575 18.328 1.00 71.00 362 SER A CA 1
ATOM 2719 C C . SER A 1 362 ? -10.407 20.251 19.288 1.00 71.00 362 SER A C 1
ATOM 2721 O O . SER A 1 362 ? -10.241 20.983 20.260 1.00 71.00 362 SER A O 1
ATOM 2723 N N . PHE A 1 363 ? -9.644 19.180 19.054 1.00 67.31 363 PHE A N 1
ATOM 2724 C CA . PHE A 1 363 ? -8.608 18.715 19.984 1.00 67.31 363 PHE A CA 1
ATOM 2725 C C . PHE A 1 363 ? -7.198 19.092 19.514 1.00 67.31 363 PHE A C 1
ATOM 2727 O O . PHE A 1 363 ? -6.411 19.659 20.270 1.00 67.31 363 PHE A O 1
ATOM 2734 N N . ALA A 1 364 ? -6.898 18.851 18.238 1.00 58.44 364 ALA A N 1
ATOM 2735 C CA . ALA A 1 364 ? -5.676 19.303 17.587 1.00 58.44 364 ALA A CA 1
ATOM 2736 C C . ALA A 1 364 ? -5.917 19.322 16.075 1.00 58.44 364 ALA A C 1
ATOM 2738 O O . ALA A 1 364 ? -6.065 18.276 15.455 1.00 58.44 364 ALA A O 1
ATOM 2739 N N . SER A 1 365 ? -5.913 20.506 15.458 1.00 55.56 365 SER A N 1
ATOM 2740 C CA . SER A 1 365 ? -6.047 20.660 14.000 1.00 55.56 365 SER A CA 1
ATOM 2741 C C . SER A 1 365 ? -4.812 20.180 13.217 1.00 55.56 365 SER A C 1
ATOM 2743 O O . SER A 1 365 ? -4.695 20.462 12.029 1.00 55.56 365 SER A O 1
ATOM 2745 N N . GLY A 1 366 ? -3.856 19.536 13.892 1.00 50.81 366 GLY A N 1
ATOM 2746 C CA . GLY A 1 366 ? -2.638 18.978 13.322 1.00 50.81 366 GLY A CA 1
ATOM 2747 C C . GLY A 1 366 ? -2.636 17.463 13.487 1.00 50.81 366 GLY A C 1
ATOM 2748 O O . GLY A 1 366 ? -2.945 16.943 14.557 1.00 50.81 366 GLY A O 1
ATOM 2749 N N . MET A 1 367 ? -2.284 16.763 12.414 1.00 52.59 367 MET A N 1
ATOM 2750 C CA . MET A 1 367 ? -2.159 15.308 12.384 1.00 52.59 367 MET A CA 1
ATOM 2751 C C . MET A 1 367 ? -1.070 14.836 13.364 1.00 52.59 367 MET A C 1
ATOM 2753 O O . MET A 1 367 ? 0.116 15.076 13.143 1.00 52.59 367 MET A O 1
ATOM 2757 N N . ILE A 1 368 ? -1.462 14.137 14.435 1.00 50.28 368 ILE A N 1
ATOM 2758 C CA . ILE A 1 368 ? -0.558 13.231 15.158 1.00 50.28 368 ILE A CA 1
ATOM 2759 C C . ILE A 1 368 ? -0.656 11.887 14.442 1.00 50.28 368 ILE A C 1
ATOM 2761 O O . ILE A 1 368 ? -1.480 11.047 14.791 1.00 50.28 368 ILE A O 1
ATOM 2765 N N . ASN A 1 369 ? 0.168 11.692 13.415 1.00 50.28 369 ASN A N 1
ATOM 2766 C CA . ASN A 1 369 ? 0.222 10.410 12.722 1.00 50.28 369 ASN A CA 1
ATOM 2767 C C . ASN A 1 369 ? 1.126 9.477 13.512 1.00 50.28 369 ASN A C 1
ATOM 2769 O O . AS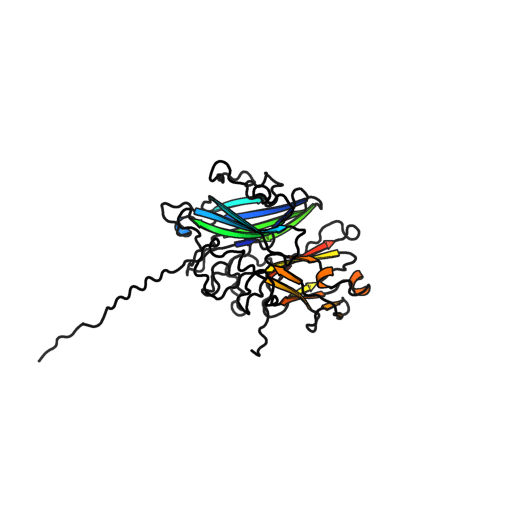N A 1 369 ? 2.349 9.585 13.441 1.00 50.28 369 ASN A O 1
ATOM 2773 N N . SER A 1 370 ? 0.531 8.552 14.257 1.00 51.72 370 SER A N 1
ATOM 2774 C CA . SER A 1 370 ? 1.212 7.287 14.494 1.00 51.72 370 SER A CA 1
ATOM 2775 C C . SER A 1 370 ? 0.884 6.381 13.313 1.00 51.72 370 SER A C 1
ATOM 2777 O O . SER A 1 370 ? -0.271 6.296 12.903 1.00 51.72 370 SER A O 1
ATOM 2779 N N . CYS A 1 371 ? 1.913 5.783 12.723 1.00 50.88 371 CYS A N 1
ATOM 2780 C CA . CYS A 1 371 ? 1.787 4.746 11.716 1.00 50.88 371 CYS A CA 1
ATOM 2781 C C . CYS A 1 371 ? 2.548 3.537 12.243 1.00 50.88 371 CYS A C 1
ATOM 2783 O O . CYS A 1 371 ? 3.748 3.607 12.495 1.00 50.88 371 CYS A O 1
ATOM 2785 N N . GLU A 1 372 ? 1.831 2.446 12.451 1.00 54.59 372 GLU A N 1
ATOM 2786 C CA . GLU A 1 372 ? 2.380 1.207 12.982 1.00 54.59 372 GLU A CA 1
ATOM 2787 C C . GLU A 1 372 ? 2.081 0.104 11.980 1.00 54.59 372 GLU A C 1
ATOM 2789 O O . GLU A 1 372 ? 0.916 -0.086 11.632 1.00 54.59 372 GLU A O 1
ATOM 2794 N N . ILE A 1 373 ? 3.121 -0.580 11.497 1.00 52.72 373 ILE A N 1
ATOM 2795 C CA . ILE A 1 373 ? 2.948 -1.790 10.695 1.00 52.72 373 ILE A CA 1
ATOM 2796 C C . ILE A 1 373 ? 2.686 -2.942 11.644 1.00 52.72 373 ILE A C 1
ATOM 2798 O O . ILE A 1 373 ? 3.502 -3.244 12.499 1.00 52.72 373 ILE A O 1
ATOM 2802 N N . ILE A 1 374 ? 1.574 -3.629 11.473 1.00 56.59 374 ILE A N 1
ATOM 2803 C CA . ILE A 1 374 ? 1.264 -4.845 12.214 1.00 56.59 374 ILE A CA 1
ATOM 2804 C C . ILE A 1 374 ? 1.362 -5.987 11.216 1.00 56.59 374 ILE A C 1
ATOM 2806 O O . ILE A 1 374 ? 0.563 -6.074 10.280 1.00 56.59 374 ILE A O 1
ATOM 2810 N N . ARG A 1 375 ? 2.367 -6.845 11.407 1.00 54.91 375 ARG A N 1
ATOM 2811 C CA . ARG A 1 375 ? 2.403 -8.181 10.812 1.00 54.91 375 ARG A CA 1
ATOM 2812 C C . ARG A 1 375 ? 1.859 -9.144 11.856 1.00 54.91 375 ARG A C 1
ATOM 2814 O O . ARG A 1 375 ? 2.451 -9.287 12.922 1.00 54.91 375 ARG A O 1
ATOM 2821 N N . SER A 1 376 ? 0.734 -9.781 11.563 1.00 45.22 376 SER A N 1
ATOM 2822 C CA . SER A 1 376 ? 0.180 -10.828 12.420 1.00 45.22 376 SER A CA 1
ATOM 2823 C C . SER A 1 376 ? 0.177 -12.153 11.659 1.00 45.22 376 SER A C 1
ATOM 2825 O O . SER A 1 376 ? -0.230 -12.210 10.498 1.00 45.22 376 SER A O 1
ATOM 2827 N N . TYR A 1 377 ? 0.693 -13.194 12.313 1.00 48.78 377 TYR A N 1
ATOM 2828 C CA . TYR A 1 377 ? 0.537 -14.589 11.924 1.00 48.78 377 TYR A CA 1
ATOM 2829 C C . TYR A 1 377 ? -0.325 -15.269 12.988 1.00 48.78 377 TYR A C 1
ATOM 2831 O O . TYR A 1 377 ? -0.152 -15.027 14.184 1.00 48.78 377 TYR A O 1
ATOM 2839 N N . ARG A 1 378 ? -1.237 -16.152 12.576 1.00 39.72 378 ARG A N 1
ATOM 2840 C CA . ARG A 1 378 ? -2.044 -16.927 13.520 1.00 39.72 378 ARG A CA 1
ATOM 2841 C C . ARG A 1 378 ? -1.237 -18.106 14.057 1.00 39.72 378 ARG A C 1
ATOM 2843 O O . ARG A 1 378 ? -0.816 -18.965 13.289 1.00 39.72 378 ARG A O 1
ATOM 2850 N N . ILE A 1 379 ? -1.108 -18.218 15.381 1.00 36.19 379 ILE A N 1
ATOM 2851 C CA . ILE A 1 379 ? -0.682 -19.467 16.029 1.00 36.19 379 ILE A CA 1
ATOM 2852 C C . ILE A 1 379 ? -1.639 -20.582 15.579 1.00 36.19 379 ILE A C 1
ATOM 2854 O O . ILE A 1 379 ? -2.815 -20.579 15.950 1.00 36.19 379 ILE A O 1
ATOM 2858 N N . LEU A 1 380 ? -1.139 -21.562 14.819 1.00 37.19 380 LEU A N 1
ATOM 2859 C CA . LEU A 1 380 ? -1.764 -22.882 14.796 1.00 37.19 380 LEU A CA 1
ATOM 2860 C C . LEU A 1 380 ? -1.751 -23.354 16.248 1.00 37.19 380 LEU A C 1
ATOM 2862 O O . LEU A 1 380 ? -0.680 -23.583 16.814 1.00 37.19 380 LEU A O 1
ATOM 2866 N N . SER A 1 381 ? -2.917 -23.415 16.894 1.00 32.19 381 SER A N 1
ATOM 2867 C CA . SER A 1 381 ? -2.999 -24.022 18.218 1.00 32.19 381 SER A CA 1
ATOM 2868 C C . SER A 1 381 ? -2.370 -25.404 18.112 1.00 32.19 381 SER A C 1
ATOM 2870 O O . SER A 1 381 ? -2.765 -26.171 17.237 1.00 32.19 381 SER A O 1
ATOM 2872 N N . ALA A 1 382 ? -1.386 -25.704 18.960 1.00 32.31 382 ALA A N 1
ATOM 2873 C CA . ALA A 1 382 ? -0.788 -27.029 19.052 1.00 32.31 382 ALA A CA 1
ATOM 2874 C C . ALA A 1 382 ? -1.901 -28.044 19.374 1.00 32.31 382 ALA A C 1
ATOM 2876 O O . ALA A 1 382 ? -2.280 -28.203 20.535 1.00 32.31 382 ALA A O 1
ATOM 2877 N N . GLY A 1 383 ? -2.498 -28.644 18.345 1.00 37.66 383 GLY A N 1
ATOM 2878 C CA . GLY A 1 383 ? -3.750 -29.379 18.497 1.00 37.66 383 GLY A CA 1
ATOM 2879 C C . GLY A 1 383 ? -4.423 -29.897 17.224 1.00 37.66 383 GLY A C 1
ATOM 2880 O O . GLY A 1 383 ? -5.341 -30.695 17.389 1.00 37.66 383 GLY A O 1
ATOM 2881 N N . ASP A 1 384 ? -3.973 -29.520 16.021 1.00 34.44 384 ASP A N 1
ATOM 2882 C CA . ASP A 1 384 ? -4.352 -30.201 14.768 1.00 34.44 384 ASP A CA 1
ATOM 2883 C C . ASP A 1 384 ? -3.281 -31.207 14.320 1.00 34.44 384 ASP A C 1
ATOM 2885 O O . ASP A 1 384 ? -2.081 -30.835 14.306 1.00 34.44 384 ASP A O 1
#

Sequence (384 aa):
MKKLFRTGLMTALTVILATGWCYGTTIMFPYINSNPGNLSTIVTVINTANATKAECKSSEDLQLHYRYITKKISDSAADVCQERDFWRPTTLADLVTFDVAGDINGGEAMFGDPTDYDDGMNAPGFDLPNMGFTEPRRGYLLVNHRCSVSGEKPDSSTSNDEIYLDGEAMLLDVVNGAAWGYRAILADQSVDDIGDYAFASSSAGDENPVTGATTELLSEAPKLTENQQVALYPPDEFQTRFFVTPLVINSANATSNDMSEVMPFKNQKRTKITLLDSVGNMGIMDRDENSGSGAAAVHVCCVGAIDLETLMGGSFGSGFDAQGGWAYVDLMDPPAAYSGGTVDTTADHCAIVFKLQFGSPSFASGMINSCEIIRSYRILSAGD

Secondary structure (DSSP, 8-state):
-------------------PPP----EEEEEEEEBTTTEEEEEEEEE---TTTTT--TT--EEEEEEEEEEETTS-TTSPPEEEEEEEE--TTEEEEEETTSTTGGGS--TT--S---SSTT---SSTTTTT--S-EEEEEEEEEEETTTEE-----SSTT---EEEEEEEEETTTTEEEEEEPEEP--S-TTT-TTB-----TT-----SS--TTSTT--S-TTSPEEEEE--TTTEEEEEEEEEPB---S--S---TTTS-TTTS--EEEEEEE-TTSSBEEEETTSPEEE----EEEES-EEEEHHHHHTS---HHHHHH-EEEEEEEEPPPS--TT----STT---EEEEEEEEE-TTT-SS-----EEEEE-----TT-

Foldseek 3Di:
DDDDDDDDDDDPPPPPPPPPDFAAFKWKQLKAKAAAPFKKKKKKKWFQDACVQLVHDPVWFKKKKKKWFKDFPPDALQDHTDIDIDIFGDHHGAMFIFIQNCNPPNQATDDPRVGDRPPDDQDFHNYPVSVVCNGIMMTMMMIIMAIPPVGGRHHLPPPLADNRMWMKMKMARPPLGDIDMDIIQTADNPDPQFGRQHNDDPPLPDPDPSDDDDPVFPPVPRDLADFDKDFWFQQLWKWKKKKKAFGRRGSPDPVDNHVVVVPCQAAFFKKKKAWAAPVGARFFAFPVRDTQHAADIGMGTRIHIGIPCNRRVHDSDPRCNHGPHMTGMDIHDDPCDDPGYGHPDDFRTWIWMWMFMQTDPVNDSYGPGDTHTDTHGHPPPPPD

pLDDT: mean 71.32, std 21.97, range [27.02, 97.31]

Radius of gyration: 23.61 Å; chains: 1; bounding box: 69×85×62 Å